Protein AF-A0AAD9DHF8-F1 (afdb_monomer_lite)

Organism: NCBI:txid267567

Secondary structure (DSSP, 8-state):
-PPPPPP---------------------------------THHHHHHHHHHHHTTTTHHHHHHHHHHHHHHHHHHHHHHHHHTS-TT--TTSHHHHHHHHHHHHHHHHHHHHHHHHHHHHHHHHHHHHHHHHHHHHHHHHHHHTTSSSSHHHHHHHHHHHHHT-------TT--S---------------------HHHHHHHHSSSS-TTTHHHHHHHHHHHHHHHHHHHHHHHHHHHHHHHTSSS-TTSSTTTS-HHHHHHHHHHHHHHHHHHHHHHHHHHHHHHHHHH----S---TT-HHHHHHHHHHHHHHHHHH-SEEEETTTEEEE-THHHHHHHHHHHHHHHHHHHHHHS-----------S-PPPPPPP---HHHHHHHHHHHHHHHHHHHHHHHHHTTS-S---S-HHHHHHHHHHHSSS---SEEEEEE-SSTT-EEEEEEETHHHHHHHHHHHHHHHHHHHHHHHHHHH-SS-----PPPHHHHHHHHHHHHHHHHHHHHHH-TT-TT-PPPTHHHHHHHHHHHHHHHHHHHT-HHHHTT-----SSSSSS--

pLDDT: mean 75.32, std 19.14, range [27.2, 98.31]

InterPro domains:
  IPR007369 Peptidase A22B, signal peptide peptidase [PF04258] (380-554)
  IPR007369 Peptidase A22B, signal peptide peptidase [PTHR12174] (189-559)

Foldseek 3Di:
DDDDDDDDDDDDDDDDDDDDDDDDDDDDDPDVPPPPPDPDPVVQLVLLVCLQPPLLCPLQVVLQVLVVVLVVLVVQLVVLVVQDPPDDDCPDPSNVVSVVSNVVSVVSNVVSVVSNLVSLLSSLLSLLLLLLVLQLVLVVCVQVVVAPFLLRLLLVLLCCLPQVFDDDDPPPDPPDDPVPPPDDDPDDPDDDPPPPVPVVCLVVVVPDDPVNVVVSVVSSVPVVCLVVVLVVVLVVLVVVVVVVDDPPPPDPCPPQPPVVVVVCVVCSLVVSCVSVLSSLLSLQLSSLSNSDPDDPDRDCPPPSSVVSNCLSVLCVVCLVVQWDDDPNPDTDGSPSSLSSSLSSVLSSLLSSPLRVQFDWPPPPPVDDDDDDPDDQTFLANASLLVVLVVVLVVLQCVWVVVQVVQVVPPPDRAQTPVVCVVQVCSVPSHDDRFKSFNWHDRDPPTGGPDIDGSCLSNSLSSQLSSQSNSQVSVVVVVVVVDPDDDDDPADGLNNLSSVLQVQLSVVLVCCLVPPPPDNRYHDRSSNSRSVSNVVSNCVSCVVVVNNCRHNVVPCPPDDPPPPPD

Radius of gyration: 30.68 Å; chains: 1; bounding box: 97×95×106 Å

Structure (mmCIF, N/CA/C/O backbone):
data_AF-A0AAD9DHF8-F1
#
_entry.id   AF-A0AAD9DHF8-F1
#
loop_
_atom_site.group_PDB
_atom_site.id
_atom_site.type_symbol
_atom_site.label_atom_id
_atom_site.label_alt_id
_atom_site.label_comp_id
_atom_site.label_asym_id
_atom_site.label_entity_id
_atom_site.label_seq_id
_atom_site.pdbx_PDB_ins_code
_atom_site.Cartn_x
_atom_site.Cartn_y
_atom_site.Cartn_z
_atom_site.occupancy
_atom_site.B_iso_or_equiv
_atom_site.auth_seq_id
_atom_site.auth_comp_id
_atom_site.auth_asym_id
_atom_site.auth_atom_id
_atom_site.pdbx_PDB_model_num
ATOM 1 N N . ASN A 1 1 ? -24.604 -67.665 -35.672 1.00 45.69 1 ASN A N 1
ATOM 2 C CA . ASN A 1 1 ? -23.354 -67.962 -34.947 1.00 45.69 1 ASN A CA 1
ATOM 3 C C . ASN A 1 1 ? -23.059 -66.829 -33.997 1.00 45.69 1 ASN A C 1
ATOM 5 O O . ASN A 1 1 ? -22.824 -65.713 -34.434 1.00 45.69 1 ASN A O 1
ATOM 9 N N . VAL A 1 2 ? -23.225 -67.142 -32.719 1.00 41.84 2 VAL A N 1
ATOM 10 C CA . VAL A 1 2 ? -23.085 -66.278 -31.542 1.00 41.84 2 VAL A CA 1
ATOM 11 C C . VAL A 1 2 ? -21.683 -65.662 -31.477 1.00 41.84 2 VAL A C 1
ATOM 13 O O . VAL A 1 2 ? -20.722 -66.395 -31.711 1.00 41.84 2 VAL A O 1
ATOM 16 N N . PRO A 1 3 ? -21.532 -64.384 -31.092 1.00 52.97 3 PRO A N 1
ATOM 17 C CA . PRO A 1 3 ? -20.333 -63.923 -30.422 1.00 52.97 3 PRO A CA 1
ATOM 18 C C . PRO A 1 3 ? -20.602 -63.787 -28.919 1.00 52.97 3 PRO A C 1
ATOM 20 O O . PRO A 1 3 ? -21.495 -63.070 -28.471 1.00 52.97 3 PRO A O 1
ATOM 23 N N . GLU A 1 4 ? -19.819 -64.546 -28.166 1.00 43.62 4 GLU A N 1
ATOM 24 C CA . GLU A 1 4 ? -19.712 -64.543 -26.712 1.00 43.62 4 GLU A CA 1
ATOM 25 C C . GLU A 1 4 ? -18.863 -63.335 -26.246 1.00 43.62 4 GLU A C 1
ATOM 27 O O . GLU A 1 4 ? -17.952 -62.920 -26.973 1.00 43.62 4 GLU A O 1
ATOM 32 N N . PRO A 1 5 ? -19.143 -62.738 -25.071 1.00 53.72 5 PRO A N 1
ATOM 33 C CA . PRO A 1 5 ? -18.519 -61.492 -24.636 1.00 53.72 5 PRO A CA 1
ATOM 34 C C . PRO A 1 5 ? -17.220 -61.726 -23.849 1.00 53.72 5 PRO A C 1
ATOM 36 O O . PRO A 1 5 ? -17.117 -62.659 -23.055 1.00 53.72 5 PRO A O 1
ATOM 39 N N . ARG A 1 6 ? -16.241 -60.822 -24.001 1.00 44.75 6 ARG A N 1
ATOM 40 C CA . ARG A 1 6 ? -15.117 -60.688 -23.060 1.00 44.75 6 ARG A CA 1
ATOM 41 C C . ARG A 1 6 ? -15.333 -59.487 -22.149 1.00 44.75 6 ARG A C 1
ATOM 43 O O . ARG A 1 6 ? -15.375 -58.350 -22.606 1.00 44.75 6 ARG A O 1
ATOM 50 N N . ASN A 1 7 ? -15.445 -59.803 -20.865 1.00 44.44 7 ASN A N 1
ATOM 51 C CA . ASN A 1 7 ? -15.277 -58.905 -19.731 1.00 44.44 7 ASN A CA 1
ATOM 52 C C . ASN A 1 7 ? -13.789 -58.644 -19.435 1.00 44.44 7 ASN A C 1
ATOM 54 O O . ASN A 1 7 ? -12.925 -59.384 -19.911 1.00 44.44 7 ASN A O 1
ATOM 58 N N . LEU A 1 8 ? -13.592 -57.678 -18.526 1.00 37.81 8 LEU A N 1
ATOM 59 C CA . LEU A 1 8 ? -12.419 -57.295 -17.716 1.00 37.81 8 LEU A CA 1
ATOM 60 C C . LEU A 1 8 ? -11.815 -55.957 -18.167 1.00 37.81 8 LEU A C 1
ATOM 62 O O . LEU A 1 8 ? -11.119 -55.878 -19.171 1.00 37.81 8 LEU A O 1
ATOM 66 N N . GLU A 1 9 ? -12.276 -54.834 -17.610 1.00 34.50 9 GLU A N 1
ATOM 67 C CA . GLU A 1 9 ? -11.985 -54.293 -16.261 1.00 34.50 9 GLU A CA 1
ATOM 68 C C . GLU A 1 9 ? -10.539 -53.805 -16.102 1.00 34.50 9 GLU A C 1
ATOM 70 O O . GLU A 1 9 ? -9.634 -54.553 -15.749 1.00 34.50 9 GLU A O 1
ATOM 75 N N . GLN A 1 10 ? -10.363 -52.494 -16.267 1.00 33.78 10 GLN A N 1
ATOM 76 C CA . GLN A 1 10 ? -9.349 -51.714 -15.563 1.00 33.78 10 GLN A CA 1
ATOM 77 C C . GLN A 1 10 ? -10.021 -50.404 -15.140 1.00 33.78 10 GLN A C 1
ATOM 79 O O . GLN A 1 10 ? -10.181 -49.476 -15.928 1.00 33.78 10 GLN A O 1
ATOM 84 N N . ARG A 1 11 ? -10.533 -50.386 -13.905 1.00 34.16 11 ARG A N 1
ATOM 85 C CA . ARG A 1 11 ? -11.073 -49.194 -13.248 1.00 34.16 11 ARG A CA 1
ATOM 86 C C . ARG A 1 11 ? -9.964 -48.573 -12.412 1.00 34.16 11 ARG A C 1
ATOM 88 O O . ARG A 1 11 ? -9.434 -49.221 -11.513 1.00 34.16 11 ARG A O 1
ATOM 95 N N . GLU A 1 12 ? -9.655 -47.321 -12.715 1.00 35.34 12 GLU A N 1
ATOM 96 C CA . GLU A 1 12 ? -8.817 -46.461 -11.893 1.00 35.34 12 GLU A CA 1
ATOM 97 C C . GLU A 1 12 ? -9.473 -46.214 -10.530 1.00 35.34 12 GLU A C 1
ATOM 99 O O . GLU A 1 12 ? -10.673 -45.951 -10.401 1.00 35.34 12 GLU A O 1
ATOM 104 N N . SER A 1 13 ? -8.647 -46.344 -9.501 1.00 30.58 13 SER A N 1
ATOM 105 C CA . SER A 1 13 ? -8.950 -46.124 -8.098 1.00 30.58 13 SER A CA 1
ATOM 106 C C . SER A 1 13 ? -8.962 -44.629 -7.769 1.00 30.58 13 SER A C 1
ATOM 108 O O . SER A 1 13 ? -7.911 -43.994 -7.726 1.00 30.58 13 SER A O 1
ATOM 110 N N . ILE A 1 14 ? -10.143 -44.092 -7.462 1.00 34.84 14 ILE A N 1
ATOM 111 C CA . ILE A 1 14 ? -10.315 -42.835 -6.722 1.00 34.84 14 ILE A CA 1
ATOM 112 C C . ILE A 1 14 ? -10.471 -43.208 -5.239 1.00 34.84 14 ILE A C 1
ATOM 114 O O . ILE A 1 14 ? -11.385 -43.978 -4.920 1.00 34.84 14 ILE A O 1
ATOM 118 N N . PRO A 1 15 ? -9.643 -42.699 -4.309 1.00 35.66 15 PRO A N 1
ATOM 119 C CA . PRO A 1 15 ? -9.854 -42.956 -2.894 1.00 35.66 15 PRO A CA 1
ATOM 120 C C . PRO A 1 15 ? -11.054 -42.146 -2.380 1.00 35.66 15 PRO A C 1
ATOM 122 O O . PRO A 1 15 ? -10.985 -40.936 -2.186 1.00 35.66 15 PRO A O 1
ATOM 125 N N . LYS A 1 16 ? -12.164 -42.854 -2.137 1.00 35.09 16 LYS A N 1
ATOM 126 C CA . LYS A 1 16 ? -13.175 -42.500 -1.133 1.00 35.09 16 LYS A CA 1
ATOM 127 C C . LYS A 1 16 ? -12.688 -42.998 0.231 1.00 35.09 16 LYS A C 1
ATOM 129 O O . LYS A 1 16 ? -12.552 -44.204 0.419 1.00 35.09 16 LYS A O 1
ATOM 134 N N . LEU A 1 17 ? -12.503 -42.086 1.180 1.00 27.20 17 LEU A N 1
ATOM 135 C CA . LEU A 1 17 ? -12.391 -42.354 2.619 1.00 27.20 17 LEU A CA 1
ATOM 136 C C . LEU A 1 17 ? -13.564 -41.586 3.272 1.00 27.20 17 LEU A C 1
ATOM 138 O O . LEU A 1 17 ? -13.573 -40.363 3.204 1.00 27.20 17 LEU A O 1
ATOM 142 N N . TRP A 1 18 ? -14.741 -42.217 3.424 1.00 31.86 18 TRP A N 1
ATOM 143 C CA . TRP A 1 18 ? -15.315 -42.807 4.662 1.00 31.86 18 TRP A CA 1
ATOM 144 C C . TRP A 1 18 ? -15.503 -41.792 5.811 1.00 31.86 18 TRP A C 1
ATOM 146 O O . TRP A 1 18 ? -14.559 -41.103 6.157 1.00 31.86 18 TRP A O 1
ATOM 156 N N . GLY A 1 19 ? -16.649 -41.663 6.492 1.00 31.09 19 GLY A N 1
ATOM 157 C CA . GLY A 1 19 ? -17.914 -42.405 6.443 1.00 31.09 19 GLY A CA 1
ATOM 158 C C . GLY A 1 19 ? -18.663 -42.330 7.791 1.00 31.09 19 GLY A C 1
ATOM 159 O O . GLY A 1 19 ? -18.123 -42.740 8.806 1.00 31.09 19 GLY A O 1
ATOM 160 N N . MET A 1 20 ? -19.891 -41.798 7.755 1.00 29.41 20 MET A N 1
ATOM 161 C CA . MET A 1 20 ? -21.125 -42.213 8.459 1.00 29.41 20 MET A CA 1
ATOM 162 C C . MET A 1 20 ? -21.121 -42.726 9.926 1.00 29.41 20 MET A C 1
ATOM 164 O O . MET A 1 20 ? -20.726 -43.849 10.212 1.00 29.41 20 MET A O 1
ATOM 168 N N . THR A 1 21 ? -21.755 -41.916 10.790 1.00 33.31 21 THR A N 1
ATOM 169 C CA . THR A 1 21 ? -22.952 -42.183 11.636 1.00 33.31 21 THR A CA 1
ATOM 170 C C . THR A 1 21 ? -23.085 -43.476 12.463 1.00 33.31 21 THR A C 1
ATOM 172 O O . THR A 1 21 ? -23.283 -44.556 11.911 1.00 33.31 21 THR A O 1
ATOM 175 N N . ASN A 1 22 ? -23.225 -43.298 13.786 1.00 30.72 22 ASN A N 1
ATOM 176 C CA . ASN A 1 22 ? -23.923 -44.197 14.721 1.00 30.72 22 ASN A CA 1
ATOM 177 C C . ASN A 1 22 ? -25.216 -43.518 15.256 1.00 30.72 22 ASN A C 1
ATOM 179 O O . ASN A 1 22 ? -25.272 -42.288 15.271 1.00 30.72 22 ASN A O 1
ATOM 183 N N . PRO A 1 23 ? -26.252 -44.283 15.665 1.00 36.75 23 PRO A N 1
ATOM 184 C CA . PRO A 1 23 ? -27.571 -43.775 16.080 1.00 36.75 23 PRO A CA 1
ATOM 185 C C . PRO A 1 23 ? -27.604 -43.273 17.544 1.00 36.75 23 PRO A C 1
ATOM 187 O O . PRO A 1 23 ? -26.670 -43.552 18.299 1.00 36.75 23 PRO A O 1
ATOM 190 N N . PRO A 1 24 ? -28.661 -42.538 17.959 1.00 40.09 24 PRO A N 1
ATOM 191 C CA . PRO A 1 24 ? -28.631 -41.725 19.167 1.00 40.09 24 PRO A CA 1
ATOM 192 C C . PRO A 1 24 ? -28.880 -42.564 20.419 1.00 40.09 24 PRO A C 1
ATOM 194 O O . PRO A 1 24 ? -29.812 -43.367 20.475 1.00 40.09 24 PRO A O 1
ATOM 197 N N . ASN A 1 25 ? -28.065 -42.326 21.445 1.00 30.95 25 ASN A N 1
ATOM 198 C CA . ASN A 1 25 ? -28.369 -42.728 22.807 1.00 30.95 25 ASN A CA 1
ATOM 199 C C . ASN A 1 25 ? -28.942 -41.505 23.525 1.00 30.95 25 ASN A C 1
ATOM 201 O O . ASN A 1 25 ? -28.237 -40.537 23.793 1.00 30.95 25 ASN A O 1
ATOM 205 N N . THR A 1 26 ? -30.246 -41.536 23.765 1.00 42.19 26 THR A N 1
ATOM 206 C CA . THR A 1 26 ? -30.975 -40.543 24.545 1.00 42.19 26 THR A CA 1
ATOM 207 C C . THR A 1 26 ? -30.599 -40.689 26.013 1.00 42.19 26 THR A C 1
ATOM 209 O O . THR A 1 26 ? -31.088 -41.598 26.678 1.00 42.19 26 THR A O 1
ATOM 212 N N . ASN A 1 27 ? -29.762 -39.789 26.515 1.00 32.69 27 ASN A N 1
ATOM 213 C CA . ASN A 1 27 ? -29.793 -39.373 27.909 1.00 32.69 27 ASN A CA 1
ATOM 214 C C . ASN A 1 27 ? -29.473 -37.883 27.958 1.00 32.69 27 ASN A C 1
ATOM 216 O O . ASN A 1 27 ? -28.438 -37.439 27.475 1.00 32.69 27 ASN A O 1
ATOM 220 N N . ASN A 1 28 ? -30.439 -37.140 28.489 1.00 42.50 28 ASN A N 1
ATOM 221 C CA . ASN A 1 28 ? -30.431 -35.698 28.643 1.00 42.50 28 ASN A CA 1
ATOM 222 C C . ASN A 1 28 ? -29.221 -35.251 29.463 1.00 42.50 28 ASN A C 1
ATOM 224 O O . ASN A 1 28 ? -29.203 -35.421 30.681 1.00 42.50 28 ASN A O 1
ATOM 228 N N . GLN A 1 29 ? -28.266 -34.629 28.789 1.00 33.34 29 GLN A N 1
ATOM 229 C CA . GLN A 1 29 ? -27.340 -33.692 29.389 1.00 33.34 29 GLN A CA 1
ATOM 230 C C . GLN A 1 29 ? -27.236 -32.538 28.394 1.00 33.34 29 GLN A C 1
ATOM 232 O O . GLN A 1 29 ? -26.718 -32.701 27.292 1.00 33.34 29 GLN A O 1
ATOM 237 N N . TYR A 1 30 ? -27.887 -31.424 28.726 1.00 39.31 30 TYR A N 1
ATOM 238 C CA . TYR A 1 30 ? -27.721 -30.160 28.017 1.00 39.31 30 TYR A CA 1
ATOM 239 C C . TYR A 1 30 ? -26.329 -29.639 28.381 1.00 39.31 30 TYR A C 1
ATOM 241 O O . TYR A 1 30 ? -26.186 -28.818 29.282 1.00 39.31 30 TYR A O 1
ATOM 249 N N . ASP A 1 31 ? -25.305 -30.199 27.740 1.00 36.56 31 ASP A N 1
ATOM 250 C CA . ASP A 1 31 ? -23.977 -29.604 27.725 1.00 36.56 31 ASP A CA 1
ATOM 251 C C . ASP A 1 31 ? -24.034 -28.401 26.772 1.00 36.56 31 ASP A C 1
ATOM 253 O O . ASP A 1 31 ? -24.518 -28.475 25.639 1.00 36.56 31 ASP A O 1
ATOM 257 N N . ASN A 1 32 ? -23.629 -27.259 27.311 1.00 41.34 32 ASN A N 1
ATOM 258 C CA . ASN A 1 32 ? -23.724 -25.927 26.735 1.00 41.34 32 ASN A CA 1
ATOM 259 C C . ASN A 1 32 ? -22.639 -25.748 25.647 1.00 41.34 32 ASN A C 1
ATOM 261 O O . ASN A 1 32 ? -21.711 -24.959 25.791 1.00 41.34 32 ASN A O 1
ATOM 265 N N . ASP A 1 33 ? -22.727 -26.519 24.560 1.00 34.50 33 ASP A N 1
ATOM 266 C CA . ASP A 1 33 ? -21.739 -26.590 23.466 1.00 34.50 33 ASP A CA 1
ATOM 267 C C . ASP A 1 33 ? -21.795 -25.396 22.481 1.00 34.50 33 ASP A C 1
ATOM 269 O O . ASP A 1 33 ? -21.357 -25.491 21.334 1.00 34.50 33 ASP A O 1
ATOM 273 N N . ASN A 1 34 ? -22.261 -24.225 22.925 1.00 37.19 34 ASN A N 1
ATOM 274 C CA . ASN A 1 34 ? -22.215 -22.979 22.144 1.00 37.19 34 ASN A CA 1
ATOM 275 C C . ASN A 1 34 ? -20.845 -22.276 22.206 1.00 37.19 34 ASN A C 1
ATOM 277 O O . ASN A 1 34 ? -20.739 -21.075 21.963 1.00 37.19 34 ASN A O 1
ATOM 281 N N . ASN A 1 35 ? -19.767 -23.021 22.469 1.00 35.19 35 ASN A N 1
ATOM 282 C CA . ASN A 1 35 ? -18.410 -22.532 22.255 1.00 35.19 35 ASN A CA 1
ATOM 283 C C . ASN A 1 35 ? -18.130 -22.498 20.747 1.00 35.19 35 ASN A C 1
ATOM 285 O O . ASN A 1 35 ? -17.572 -23.432 20.166 1.00 35.19 35 ASN A O 1
ATOM 289 N N . ILE A 1 36 ? -18.532 -21.397 20.107 1.00 35.47 36 ILE A N 1
ATOM 290 C CA . ILE A 1 36 ? -18.068 -21.004 18.777 1.00 35.47 36 ILE A CA 1
ATOM 291 C C . ILE A 1 36 ? -16.543 -20.954 18.857 1.00 35.47 36 ILE A C 1
ATOM 293 O O . ILE A 1 36 ? -15.957 -20.009 19.378 1.00 35.47 36 ILE A O 1
ATOM 297 N N . SER A 1 37 ? -15.894 -22.017 18.383 1.00 35.09 37 SER A N 1
ATOM 298 C CA . SER A 1 37 ? -14.444 -22.135 18.362 1.00 35.09 37 SER A CA 1
ATOM 299 C C . SER A 1 37 ? -13.866 -20.912 17.657 1.00 35.09 37 SER A C 1
ATOM 301 O O . SER A 1 37 ? -14.079 -20.744 16.449 1.00 35.09 37 SER A O 1
ATOM 303 N N . ALA A 1 38 ? -13.161 -20.065 18.412 1.00 40.06 38 ALA A N 1
ATOM 304 C CA . ALA A 1 38 ? -12.444 -18.921 17.876 1.00 40.06 38 ALA A CA 1
ATOM 305 C C . ALA A 1 38 ? -11.628 -19.368 16.647 1.00 40.06 38 ALA A C 1
ATOM 307 O O . ALA A 1 38 ? -11.042 -20.462 16.662 1.00 40.06 38 ALA A O 1
ATOM 308 N N . PRO A 1 39 ? -11.627 -18.589 15.550 1.00 43.81 39 PRO A N 1
ATOM 309 C CA . PRO A 1 39 ? -10.937 -18.960 14.324 1.00 43.81 39 PRO A CA 1
ATOM 310 C C . PRO A 1 39 ? -9.496 -19.367 14.639 1.00 43.81 39 PRO A C 1
ATOM 312 O O . PRO A 1 39 ? -8.763 -18.644 15.304 1.00 43.81 39 PRO A O 1
ATOM 315 N N . ASN A 1 40 ? -9.116 -20.561 14.181 1.00 50.94 40 ASN A N 1
ATOM 316 C CA . ASN A 1 40 ? -7.858 -21.218 14.519 1.00 50.94 40 ASN A CA 1
ATOM 317 C C . ASN A 1 40 ? -6.669 -20.245 14.384 1.00 50.94 40 ASN A C 1
ATOM 319 O O . ASN A 1 40 ? -6.310 -19.847 13.270 1.00 50.94 40 ASN A O 1
ATOM 323 N N . ASN A 1 41 ? -6.057 -19.890 15.520 1.00 61.41 41 ASN A N 1
ATOM 324 C CA . ASN A 1 41 ? -4.984 -18.895 15.654 1.00 61.41 41 ASN A CA 1
ATOM 325 C C . ASN A 1 41 ? -3.795 -19.104 14.692 1.00 61.41 41 ASN A C 1
ATOM 327 O O . ASN A 1 41 ? -2.999 -18.194 14.465 1.00 61.41 41 ASN A O 1
ATOM 331 N N . ASN A 1 42 ? -3.664 -20.295 14.109 1.00 69.62 42 ASN A N 1
ATOM 332 C CA . ASN A 1 42 ? -2.648 -20.621 13.110 1.00 69.62 42 ASN A CA 1
ATOM 333 C C . ASN A 1 42 ? -2.768 -19.773 11.828 1.00 69.62 42 ASN A C 1
ATOM 335 O O . ASN A 1 42 ? -1.759 -19.494 11.181 1.00 69.62 42 ASN A O 1
ATOM 339 N N . ASN A 1 43 ? -3.973 -19.318 11.466 1.00 71.88 43 ASN A N 1
ATOM 340 C CA . ASN A 1 43 ? -4.177 -18.528 10.247 1.00 71.88 43 ASN A CA 1
ATOM 341 C C . ASN A 1 43 ? -3.625 -17.097 10.365 1.00 71.88 43 ASN A C 1
ATOM 343 O O . ASN A 1 43 ? -3.187 -16.529 9.365 1.00 71.88 43 ASN A O 1
ATOM 347 N N . GLN A 1 44 ? -3.586 -16.532 11.576 1.00 74.00 44 GLN A N 1
ATOM 348 C CA . GLN A 1 44 ? -3.097 -15.168 11.803 1.00 74.00 44 GLN A CA 1
ATOM 349 C C . GLN A 1 44 ? -1.586 -15.034 11.554 1.00 74.00 44 GLN A C 1
ATOM 351 O O . GLN A 1 44 ? -1.132 -13.986 11.107 1.00 74.00 44 GLN A O 1
ATOM 356 N N . GLN A 1 45 ? -0.807 -16.100 11.766 1.00 81.19 45 GLN A N 1
ATOM 357 C CA . GLN A 1 45 ? 0.643 -16.099 11.517 1.00 81.19 45 GLN A CA 1
ATOM 358 C C . GLN A 1 45 ? 0.994 -16.280 10.036 1.00 81.19 45 GLN A C 1
ATOM 360 O O . GLN A 1 45 ? 1.998 -15.755 9.542 1.00 81.19 45 GLN A O 1
ATOM 365 N N . LEU A 1 46 ? 0.157 -17.025 9.309 1.00 87.62 46 LEU A N 1
ATOM 366 C CA . LEU A 1 46 ? 0.403 -17.340 7.908 1.00 87.62 46 LEU A CA 1
ATOM 367 C C . LEU A 1 46 ? 0.343 -16.084 7.030 1.00 87.62 46 LEU A C 1
ATOM 369 O O . LEU A 1 46 ? 1.184 -15.920 6.148 1.00 87.62 46 LEU A O 1
ATOM 373 N N . ILE A 1 47 ? -0.617 -15.188 7.282 1.00 89.50 47 ILE A N 1
ATOM 374 C CA . ILE A 1 47 ? -0.862 -14.014 6.432 1.00 89.50 47 ILE A CA 1
ATOM 375 C C . ILE A 1 47 ? 0.369 -13.091 6.362 1.00 89.50 47 ILE A C 1
ATOM 377 O O . ILE A 1 47 ? 0.858 -12.880 5.251 1.00 89.50 47 ILE A O 1
ATOM 381 N N . PRO A 1 48 ? 0.945 -12.595 7.478 1.00 88.75 48 PRO A N 1
ATOM 382 C CA . PRO A 1 48 ? 2.165 -11.789 7.422 1.00 88.75 48 PRO A CA 1
ATOM 383 C C . PRO A 1 48 ? 3.327 -12.508 6.733 1.00 88.75 48 PRO A C 1
ATOM 385 O O . PRO A 1 48 ? 4.027 -11.920 5.911 1.00 88.75 48 PRO A O 1
ATOM 388 N N . THR A 1 49 ? 3.509 -13.807 7.000 1.00 89.81 49 THR A N 1
ATOM 389 C CA . THR A 1 49 ? 4.598 -14.574 6.379 1.00 89.81 49 THR A CA 1
ATOM 390 C C . THR A 1 49 ? 4.438 -14.605 4.862 1.00 89.81 49 THR A C 1
ATOM 392 O O . THR A 1 49 ? 5.390 -14.306 4.143 1.00 89.81 49 THR A O 1
ATOM 395 N N . LEU A 1 50 ? 3.233 -14.879 4.354 1.00 93.31 50 LEU A N 1
ATOM 396 C CA . LEU A 1 50 ? 2.942 -14.832 2.919 1.00 93.31 50 LEU A CA 1
ATOM 397 C C . LEU A 1 50 ? 3.159 -13.429 2.333 1.00 93.31 50 LEU A C 1
ATOM 399 O O . LEU A 1 50 ? 3.733 -13.301 1.248 1.00 93.31 50 LEU A O 1
ATOM 403 N N . MET A 1 51 ? 2.749 -12.387 3.058 1.00 93.62 51 MET A N 1
ATOM 404 C CA . MET A 1 51 ? 2.851 -10.993 2.623 1.00 93.62 51 MET A CA 1
ATOM 405 C C . MET A 1 51 ? 4.289 -10.487 2.491 1.00 93.62 51 MET A C 1
ATOM 407 O O . MET A 1 51 ? 4.543 -9.637 1.641 1.00 93.62 51 MET A O 1
ATOM 411 N N . TYR A 1 52 ? 5.232 -11.015 3.274 1.00 92.75 52 TYR A N 1
ATOM 412 C CA . TYR A 1 52 ? 6.644 -10.623 3.192 1.00 92.75 52 TYR A CA 1
ATOM 413 C C . TYR A 1 52 ? 7.504 -11.577 2.362 1.00 92.75 52 TYR A C 1
ATOM 415 O O . TYR A 1 52 ? 8.524 -11.155 1.826 1.00 92.75 52 TYR A O 1
ATOM 423 N N . THR A 1 53 ? 7.109 -12.846 2.223 1.00 90.94 53 THR A N 1
ATOM 424 C CA . THR A 1 53 ? 7.933 -13.853 1.528 1.00 90.94 53 THR A CA 1
ATOM 425 C C . THR A 1 53 ? 7.466 -14.170 0.113 1.00 90.94 53 THR A C 1
ATOM 427 O O . THR A 1 53 ? 8.304 -14.407 -0.750 1.00 90.94 53 THR A O 1
ATOM 430 N N . ILE A 1 54 ? 6.155 -14.165 -0.155 1.00 94.06 54 ILE A N 1
ATOM 431 C CA . ILE A 1 54 ? 5.597 -14.610 -1.442 1.00 94.06 54 ILE A CA 1
ATOM 432 C C . ILE A 1 54 ? 5.068 -13.428 -2.248 1.00 94.06 54 ILE A C 1
ATOM 434 O O . ILE A 1 54 ? 5.460 -13.236 -3.398 1.00 94.06 54 ILE A O 1
ATOM 438 N N . VAL A 1 55 ? 4.197 -12.614 -1.648 1.00 94.75 55 VAL A N 1
ATOM 439 C CA . VAL A 1 55 ? 3.498 -11.522 -2.345 1.00 94.75 55 VAL A CA 1
ATOM 440 C C . VAL A 1 55 ? 4.436 -10.544 -3.065 1.00 94.75 55 VAL A C 1
ATOM 442 O O . VAL A 1 55 ? 4.146 -10.228 -4.221 1.00 94.75 55 VAL A O 1
ATOM 445 N N . PRO A 1 56 ? 5.578 -10.118 -2.489 1.00 93.19 56 PRO A N 1
ATOM 446 C CA . PRO A 1 56 ? 6.482 -9.192 -3.165 1.00 93.19 56 PRO A CA 1
ATOM 447 C C . PRO A 1 56 ? 7.056 -9.763 -4.468 1.00 93.19 56 PRO A C 1
ATOM 449 O O . PRO A 1 56 ? 7.323 -9.005 -5.399 1.00 93.19 56 PRO A O 1
ATOM 452 N N . PHE A 1 57 ? 7.216 -11.090 -4.542 1.00 91.81 57 PHE A N 1
ATOM 453 C CA . PHE A 1 57 ? 7.836 -11.805 -5.658 1.00 91.81 57 PHE A CA 1
ATOM 454 C C . PHE A 1 57 ? 6.843 -12.227 -6.744 1.00 91.81 57 PHE A C 1
ATOM 456 O O . PHE A 1 57 ? 7.262 -12.448 -7.880 1.00 91.81 57 PHE A O 1
ATOM 463 N N . LEU A 1 58 ? 5.541 -12.318 -6.442 1.00 91.44 58 LEU A N 1
ATOM 464 C CA . LEU A 1 58 ? 4.524 -12.729 -7.419 1.00 91.44 58 LEU A CA 1
ATOM 465 C C . LEU A 1 58 ? 4.555 -11.886 -8.712 1.00 91.44 58 LEU A C 1
ATOM 467 O O . LEU A 1 58 ? 4.554 -12.488 -9.791 1.00 91.44 58 LEU A O 1
ATOM 471 N N . PRO A 1 59 ? 4.653 -10.539 -8.669 1.00 88.69 59 PRO A N 1
ATOM 472 C CA . PRO A 1 59 ? 4.793 -9.727 -9.878 1.00 88.69 59 PRO A CA 1
ATOM 473 C C . PRO A 1 59 ? 6.041 -10.065 -10.696 1.00 88.69 59 PRO A C 1
ATOM 475 O O . PRO A 1 59 ? 5.941 -10.252 -11.903 1.00 88.69 59 PRO A O 1
ATOM 478 N N . SER A 1 60 ? 7.210 -10.201 -10.062 1.00 85.50 60 SER A N 1
ATOM 479 C CA . SER A 1 60 ? 8.445 -10.524 -10.789 1.00 85.50 60 SER A CA 1
ATOM 480 C C . SER A 1 60 ? 8.395 -11.918 -11.404 1.00 85.50 60 SER A C 1
ATOM 482 O O . SER A 1 60 ? 8.769 -12.071 -12.561 1.00 85.50 60 SER A O 1
ATOM 484 N N . ILE A 1 61 ? 7.872 -12.923 -10.692 1.00 86.19 61 ILE A N 1
ATOM 485 C CA . ILE A 1 61 ? 7.738 -14.294 -11.215 1.00 86.19 61 ILE A CA 1
ATOM 486 C C . ILE A 1 61 ? 6.784 -14.322 -12.416 1.00 86.19 61 ILE A C 1
ATOM 488 O O . ILE A 1 61 ? 7.098 -14.905 -13.456 1.00 86.19 61 ILE A O 1
ATOM 492 N N . THR A 1 62 ? 5.625 -13.669 -12.294 1.00 84.62 62 THR A N 1
ATOM 493 C CA . THR A 1 62 ? 4.628 -13.619 -13.374 1.00 84.62 62 THR A CA 1
ATOM 494 C C . THR A 1 62 ? 5.155 -12.847 -14.580 1.00 84.62 62 THR A C 1
ATOM 496 O O . THR A 1 62 ? 5.086 -13.341 -15.704 1.00 84.62 62 THR A O 1
ATOM 499 N N . ILE A 1 63 ? 5.760 -11.677 -14.371 1.00 83.25 63 ILE A N 1
ATOM 500 C CA . ILE A 1 63 ? 6.284 -10.853 -15.463 1.00 83.25 63 ILE A CA 1
ATOM 501 C C . ILE A 1 63 ? 7.533 -11.451 -16.085 1.00 83.25 63 ILE A C 1
ATOM 503 O O . ILE A 1 63 ? 7.716 -11.296 -17.285 1.00 83.25 63 ILE A O 1
ATOM 507 N N . GLN A 1 64 ? 8.378 -12.152 -15.335 1.00 82.00 64 GLN A N 1
ATOM 508 C CA . GLN A 1 64 ? 9.514 -12.867 -15.908 1.00 82.00 64 GLN A CA 1
ATOM 509 C C . GLN A 1 64 ? 9.046 -13.851 -16.982 1.00 82.00 64 GLN A C 1
ATOM 511 O O . GLN A 1 64 ? 9.576 -13.829 -18.092 1.00 82.00 64 GLN A O 1
ATOM 516 N N . SER A 1 65 ? 7.993 -14.624 -16.695 1.00 81.06 65 SER A N 1
ATOM 517 C CA . SER A 1 65 ? 7.387 -15.518 -17.686 1.00 81.06 65 SER A CA 1
ATOM 518 C C . SER A 1 65 ? 6.919 -14.759 -18.936 1.00 81.06 65 SER A C 1
ATOM 520 O O . SER A 1 65 ? 7.129 -15.220 -20.060 1.00 81.06 65 SER A O 1
ATOM 522 N N . PHE A 1 66 ? 6.362 -13.555 -18.774 1.00 80.50 66 PHE A N 1
ATOM 523 C CA . PHE A 1 66 ? 5.951 -12.714 -19.900 1.00 80.50 66 PHE A CA 1
ATOM 524 C C . PHE A 1 66 ? 7.123 -12.027 -20.620 1.00 80.50 66 PHE A C 1
ATOM 526 O O . PHE A 1 66 ? 7.078 -11.858 -21.834 1.00 80.50 66 PHE A O 1
ATOM 533 N N . ASN A 1 67 ? 8.190 -11.638 -19.925 1.00 80.25 67 ASN A N 1
ATOM 534 C CA . ASN A 1 67 ? 9.307 -10.885 -20.492 1.00 80.25 67 ASN A CA 1
ATOM 535 C C . ASN A 1 67 ? 10.133 -11.715 -21.487 1.00 80.25 67 ASN A C 1
ATOM 537 O O . ASN A 1 67 ? 10.624 -11.171 -22.477 1.00 80.25 67 ASN A O 1
ATOM 541 N N . ASP A 1 68 ? 10.244 -13.023 -21.277 1.00 78.75 68 ASP A N 1
ATOM 542 C CA . ASP A 1 68 ? 10.895 -13.903 -22.252 1.00 78.75 68 ASP A CA 1
ATOM 543 C C . ASP A 1 68 ? 10.105 -13.931 -23.571 1.00 78.75 68 ASP A C 1
ATOM 545 O O . ASP A 1 68 ? 10.680 -13.791 -24.655 1.00 78.75 68 ASP A O 1
ATOM 549 N N . HIS A 1 69 ? 8.772 -13.965 -23.479 1.00 79.94 69 HIS A N 1
ATOM 550 C CA . HIS A 1 69 ? 7.885 -13.806 -24.632 1.00 79.94 69 HIS A CA 1
ATOM 551 C C . HIS A 1 69 ? 7.979 -12.393 -25.231 1.00 79.94 69 HIS A C 1
ATOM 553 O O . HIS A 1 69 ? 7.974 -12.240 -26.450 1.00 79.94 69 HIS A O 1
ATOM 559 N N . TYR A 1 70 ? 8.139 -11.353 -24.405 1.00 78.31 70 TYR A N 1
ATOM 560 C CA . TYR A 1 70 ? 8.289 -9.971 -24.867 1.00 78.31 70 TYR A CA 1
ATOM 561 C C . TYR A 1 70 ? 9.481 -9.786 -25.799 1.00 78.31 70 TYR A C 1
ATOM 563 O O . TYR A 1 70 ? 9.343 -9.155 -26.842 1.00 78.31 70 TYR A O 1
ATOM 571 N N . GLN A 1 71 ? 10.663 -10.288 -25.431 1.00 80.88 71 GLN A N 1
ATOM 572 C CA . GLN A 1 71 ? 11.859 -10.088 -26.255 1.00 80.88 71 GLN A CA 1
ATOM 573 C C . GLN A 1 71 ? 11.712 -10.778 -27.612 1.00 80.88 71 GLN A C 1
ATOM 575 O O . GLN A 1 71 ? 12.108 -10.209 -28.631 1.00 80.88 71 GLN A O 1
ATOM 580 N N . GLN A 1 72 ? 11.075 -11.952 -27.638 1.00 84.81 72 GLN A N 1
ATOM 581 C CA . GLN A 1 72 ? 10.737 -12.652 -28.876 1.00 84.81 72 GLN A CA 1
ATOM 582 C C . GLN A 1 72 ? 9.748 -11.840 -29.724 1.00 84.81 72 GLN A C 1
ATOM 584 O O . GLN A 1 72 ? 10.022 -11.572 -30.894 1.00 84.81 72 GLN A O 1
ATOM 589 N N . LEU A 1 73 ? 8.654 -11.361 -29.125 1.00 78.81 73 LEU A N 1
ATOM 590 C CA . LEU A 1 73 ? 7.650 -10.527 -29.796 1.00 78.81 73 LEU A CA 1
ATOM 591 C C . LEU A 1 73 ? 8.236 -9.207 -30.305 1.00 78.81 73 LEU A C 1
ATOM 593 O O . LEU A 1 73 ? 7.925 -8.768 -31.405 1.00 78.81 73 LEU A O 1
ATOM 597 N N . LYS A 1 74 ? 9.139 -8.581 -29.546 1.00 79.06 74 LYS A N 1
ATOM 598 C CA . LYS A 1 74 ? 9.829 -7.353 -29.951 1.00 79.06 74 LYS A CA 1
ATOM 599 C C . LYS A 1 74 ? 10.750 -7.594 -31.145 1.00 79.06 74 LYS A C 1
ATOM 601 O O . LYS A 1 74 ? 10.822 -6.756 -32.041 1.00 79.06 74 LYS A O 1
ATOM 606 N N . GLN A 1 75 ? 11.461 -8.721 -31.176 1.00 86.81 75 GLN A N 1
ATOM 607 C CA . GLN A 1 75 ? 12.274 -9.100 -32.333 1.00 86.81 75 GLN A CA 1
ATOM 608 C C . GLN A 1 75 ? 11.395 -9.355 -33.562 1.00 86.81 75 GLN A C 1
ATOM 610 O O . GLN A 1 75 ? 11.703 -8.834 -34.632 1.00 86.81 75 GLN A O 1
ATOM 615 N N . GLN A 1 76 ? 10.276 -10.069 -33.404 1.00 84.00 76 GLN A N 1
ATOM 616 C CA . GLN A 1 76 ? 9.298 -10.291 -34.475 1.00 84.00 76 GLN A CA 1
ATOM 617 C C . GLN A 1 76 ? 8.700 -8.978 -34.989 1.00 84.00 76 GLN A C 1
ATOM 619 O O . GLN A 1 76 ? 8.679 -8.752 -36.196 1.00 84.00 76 GLN A O 1
ATOM 624 N N . PHE A 1 77 ? 8.311 -8.076 -34.087 1.00 82.69 77 PHE A N 1
ATOM 625 C CA . PHE A 1 77 ? 7.828 -6.740 -34.421 1.00 82.69 77 PHE A CA 1
ATOM 626 C C . PHE A 1 77 ? 8.860 -5.948 -35.225 1.00 82.69 77 PHE A C 1
ATOM 628 O O . PHE A 1 77 ? 8.531 -5.399 -36.270 1.00 82.69 77 PHE A O 1
ATOM 635 N N . ASN A 1 78 ? 10.116 -5.909 -34.772 1.00 81.69 78 ASN A N 1
ATOM 636 C CA . ASN A 1 78 ? 11.179 -5.179 -35.464 1.00 81.69 78 ASN A CA 1
ATOM 637 C C . ASN A 1 78 ? 11.459 -5.760 -36.856 1.00 81.69 78 ASN A C 1
ATOM 639 O O . ASN A 1 78 ? 11.691 -5.001 -37.794 1.00 81.69 78 ASN A O 1
ATOM 643 N N . LEU A 1 79 ? 11.415 -7.089 -37.002 1.00 86.38 79 LEU A N 1
ATOM 644 C CA . LEU A 1 79 ? 11.562 -7.757 -38.295 1.00 86.38 79 LEU A CA 1
ATOM 645 C C . LEU A 1 79 ? 10.380 -7.451 -39.225 1.00 86.38 79 LEU A C 1
ATOM 647 O O . LEU A 1 79 ? 10.602 -7.120 -40.386 1.00 86.38 79 LEU A O 1
ATOM 651 N N . ALA A 1 80 ? 9.145 -7.496 -38.717 1.00 82.31 80 ALA A N 1
ATOM 652 C CA . ALA A 1 80 ? 7.942 -7.171 -39.482 1.00 82.31 80 ALA A CA 1
ATOM 653 C C . ALA A 1 80 ? 7.904 -5.692 -39.895 1.00 82.31 80 ALA A C 1
ATOM 655 O O . ALA A 1 80 ? 7.614 -5.377 -41.045 1.00 82.31 80 ALA A O 1
ATOM 656 N N . ALA A 1 81 ? 8.269 -4.783 -38.988 1.00 82.94 81 ALA A N 1
ATOM 657 C CA . ALA A 1 81 ? 8.360 -3.354 -39.263 1.00 82.94 81 ALA A CA 1
ATOM 658 C C . ALA A 1 81 ? 9.456 -3.038 -40.295 1.00 82.94 81 ALA A C 1
ATOM 660 O O . ALA A 1 81 ? 9.229 -2.243 -41.202 1.00 82.94 81 ALA A O 1
ATOM 661 N N . ALA A 1 82 ? 10.623 -3.686 -40.205 1.00 86.88 82 ALA A N 1
ATOM 662 C CA . ALA A 1 82 ? 11.692 -3.533 -41.193 1.00 86.88 82 ALA A CA 1
ATOM 663 C C . ALA A 1 82 ? 11.320 -4.118 -42.568 1.00 86.88 82 ALA A C 1
ATOM 665 O O . ALA A 1 82 ? 11.809 -3.639 -43.591 1.00 86.88 82 ALA A O 1
ATOM 666 N N . ALA A 1 83 ? 10.446 -5.128 -42.600 1.00 83.88 83 ALA A N 1
ATOM 667 C CA . ALA A 1 83 ? 9.938 -5.745 -43.823 1.00 83.88 83 ALA A CA 1
ATOM 668 C C . ALA A 1 83 ? 8.841 -4.925 -44.531 1.00 83.88 83 ALA A C 1
ATOM 670 O O . ALA A 1 83 ? 8.441 -5.294 -45.633 1.00 83.88 83 ALA A O 1
ATOM 671 N N . LEU A 1 84 ? 8.369 -3.819 -43.942 1.00 81.94 84 LEU A N 1
ATOM 672 C CA . LEU A 1 84 ? 7.382 -2.906 -44.529 1.00 81.94 84 LEU A CA 1
ATOM 673 C C . LEU A 1 84 ? 8.086 -1.659 -45.109 1.00 81.94 84 LEU A C 1
ATOM 675 O O . LEU A 1 84 ? 8.145 -0.625 -44.439 1.00 81.94 84 LEU A O 1
ATOM 679 N N . PRO A 1 85 ? 8.648 -1.696 -46.339 1.00 79.50 85 PRO A N 1
ATOM 680 C CA . PRO A 1 85 ? 9.279 -0.516 -46.912 1.00 79.50 85 PRO A CA 1
ATOM 681 C C . PRO A 1 85 ? 8.229 0.567 -47.213 1.00 79.50 85 PRO A C 1
ATOM 683 O O . PRO A 1 85 ? 7.110 0.239 -47.618 1.00 79.50 85 PRO A O 1
ATOM 686 N N . PRO A 1 86 ? 8.585 1.863 -47.107 1.00 79.62 86 PRO A N 1
ATOM 687 C CA . PRO A 1 86 ? 7.660 3.001 -47.235 1.00 79.62 86 PRO A CA 1
ATOM 688 C C . PRO A 1 86 ? 7.058 3.220 -48.645 1.00 79.62 86 PRO A C 1
ATOM 690 O O . PRO A 1 86 ? 6.537 4.290 -48.939 1.00 79.62 86 PRO A O 1
ATOM 693 N N . GLY A 1 87 ? 7.099 2.216 -49.522 1.00 81.62 87 GLY A N 1
ATOM 694 C CA . GLY A 1 87 ? 6.498 2.232 -50.857 1.00 81.62 87 GLY A CA 1
ATOM 695 C C . GLY A 1 87 ? 6.099 0.848 -51.379 1.00 81.62 87 GLY A C 1
ATOM 696 O O . GLY A 1 87 ? 5.912 0.698 -52.585 1.00 81.62 87 GLY A O 1
ATOM 697 N N . ALA A 1 88 ? 6.007 -0.171 -50.512 1.00 79.38 88 ALA A N 1
ATOM 698 C CA . ALA A 1 88 ? 5.472 -1.473 -50.913 1.00 79.38 88 ALA A CA 1
ATOM 699 C C . ALA A 1 88 ? 4.019 -1.331 -51.383 1.00 79.38 88 ALA A C 1
ATOM 701 O O . ALA A 1 88 ? 3.225 -0.620 -50.766 1.00 79.38 88 ALA A O 1
ATOM 702 N N . ALA A 1 89 ? 3.660 -2.038 -52.456 1.00 84.88 89 ALA A N 1
ATOM 703 C CA . ALA A 1 89 ? 2.268 -2.143 -52.867 1.00 84.88 89 ALA A CA 1
ATOM 704 C C . ALA A 1 89 ? 1.468 -2.835 -51.752 1.00 84.88 89 ALA A C 1
ATOM 706 O O . ALA A 1 89 ? 1.797 -3.960 -51.362 1.00 84.88 89 ALA A O 1
ATOM 707 N N . THR A 1 90 ? 0.416 -2.170 -51.271 1.00 84.56 90 THR A N 1
ATOM 708 C CA . THR A 1 90 ? -0.461 -2.642 -50.184 1.00 84.56 90 THR A CA 1
ATOM 709 C C . THR A 1 90 ? -1.114 -3.991 -50.478 1.00 84.56 90 THR A C 1
ATOM 711 O O . THR A 1 90 ? -1.481 -4.715 -49.559 1.00 84.56 90 THR A O 1
ATOM 714 N N . ASP A 1 91 ? -1.212 -4.347 -51.758 1.00 88.25 91 ASP A N 1
ATOM 715 C CA . ASP A 1 91 ? -1.872 -5.568 -52.226 1.00 88.25 91 ASP A CA 1
ATOM 716 C C . ASP A 1 91 ? -0.895 -6.743 -52.388 1.00 88.25 91 ASP A C 1
ATOM 718 O O . ASP A 1 91 ? -1.296 -7.853 -52.743 1.00 88.25 91 ASP A O 1
ATOM 722 N N . SER A 1 92 ? 0.404 -6.523 -52.160 1.00 87.56 92 SER A N 1
ATOM 723 C CA . SER A 1 92 ? 1.378 -7.611 -52.209 1.00 87.56 92 SER A CA 1
ATOM 724 C C . SER A 1 92 ? 1.152 -8.585 -51.048 1.00 87.56 92 SER A C 1
ATOM 726 O O . SER A 1 92 ? 0.903 -8.188 -49.910 1.00 87.56 92 SER A O 1
ATOM 728 N N . VAL A 1 93 ? 1.269 -9.886 -51.328 1.00 87.19 93 VAL A N 1
ATOM 729 C CA . VAL A 1 93 ? 1.141 -10.951 -50.314 1.00 87.19 93 VAL A CA 1
ATOM 730 C C . VAL A 1 93 ? 2.142 -10.745 -49.168 1.00 87.19 93 VAL A C 1
ATOM 732 O O . VAL A 1 93 ? 1.832 -11.019 -48.011 1.00 87.19 93 VAL A O 1
ATOM 735 N N . GLU A 1 94 ? 3.317 -10.200 -49.484 1.00 83.88 94 GLU A N 1
ATOM 736 C CA . GLU A 1 94 ? 4.369 -9.838 -48.530 1.00 83.88 94 GLU A CA 1
ATOM 737 C C . GLU A 1 94 ? 3.923 -8.716 -47.584 1.00 83.88 94 GLU A C 1
ATOM 739 O O . GLU A 1 94 ? 4.097 -8.840 -46.372 1.00 83.88 94 GLU A O 1
ATOM 744 N N . TYR A 1 95 ? 3.278 -7.666 -48.109 1.00 84.62 95 TYR A N 1
ATOM 745 C CA . TYR A 1 95 ? 2.727 -6.585 -47.292 1.00 84.62 95 TYR A CA 1
ATOM 746 C C . TYR A 1 95 ? 1.607 -7.083 -46.375 1.00 84.62 95 TYR A C 1
ATOM 748 O O . TYR A 1 95 ? 1.618 -6.781 -45.186 1.00 84.62 95 TYR A O 1
ATOM 756 N N . ILE A 1 96 ? 0.675 -7.891 -46.893 1.00 86.19 96 ILE A N 1
ATOM 757 C CA . ILE A 1 96 ? -0.432 -8.449 -46.096 1.00 86.19 96 ILE A CA 1
ATOM 758 C C . ILE A 1 96 ? 0.108 -9.346 -44.972 1.00 86.19 96 ILE A C 1
ATOM 760 O O . ILE A 1 96 ? -0.334 -9.243 -43.827 1.00 86.19 96 ILE A O 1
ATOM 764 N N . GLY A 1 97 ? 1.091 -10.199 -45.278 1.00 87.50 97 GLY A N 1
ATOM 765 C CA . GLY A 1 97 ? 1.751 -11.044 -44.284 1.00 87.50 97 GLY A CA 1
ATOM 766 C C . GLY A 1 97 ? 2.451 -10.225 -43.198 1.00 87.50 97 GLY A C 1
ATOM 767 O O . GLY A 1 97 ? 2.215 -10.449 -42.011 1.00 87.50 97 GLY A O 1
ATOM 768 N N . ALA A 1 98 ? 3.256 -9.235 -43.590 1.00 84.06 98 ALA A N 1
ATOM 769 C CA . ALA A 1 98 ? 3.974 -8.375 -42.653 1.00 84.06 98 ALA A CA 1
ATOM 770 C C . ALA A 1 98 ? 3.029 -7.502 -41.806 1.00 84.06 98 ALA A C 1
ATOM 772 O O . ALA A 1 98 ? 3.254 -7.352 -40.607 1.00 84.06 98 ALA A O 1
ATOM 773 N N . ALA A 1 99 ? 1.944 -6.982 -42.387 1.00 84.00 99 ALA A N 1
ATOM 774 C CA . ALA A 1 99 ? 0.937 -6.192 -41.679 1.00 84.00 99 ALA A CA 1
ATOM 775 C C . ALA A 1 99 ? 0.173 -7.016 -40.628 1.00 84.00 99 ALA A C 1
ATOM 777 O O . ALA A 1 99 ? -0.079 -6.522 -39.528 1.00 84.00 99 ALA A O 1
ATOM 778 N N . ASN A 1 100 ? -0.148 -8.281 -40.922 1.00 88.06 100 ASN A N 1
ATOM 779 C CA . ASN A 1 100 ? -0.777 -9.178 -39.950 1.00 88.06 100 ASN A CA 1
ATOM 780 C C . ASN A 1 100 ? 0.157 -9.479 -38.770 1.00 88.06 100 ASN A C 1
ATOM 782 O O . ASN A 1 100 ? -0.254 -9.319 -37.622 1.00 88.06 100 ASN A O 1
ATOM 786 N N . VAL A 1 101 ? 1.422 -9.828 -39.045 1.00 86.56 101 VAL A N 1
ATOM 787 C CA . VAL A 1 101 ? 2.432 -10.067 -37.995 1.00 86.56 101 VAL A CA 1
ATOM 788 C C . VAL A 1 101 ? 2.667 -8.804 -37.165 1.00 86.56 101 VAL A C 1
ATOM 790 O O . VAL A 1 101 ? 2.793 -8.880 -35.944 1.00 86.56 101 VAL A O 1
ATOM 793 N N . TYR A 1 102 ? 2.683 -7.631 -37.800 1.00 82.69 102 TYR A N 1
ATOM 794 C CA . TYR A 1 102 ? 2.794 -6.344 -37.117 1.00 82.69 102 TYR A CA 1
ATOM 795 C C . TYR A 1 102 ? 1.619 -6.098 -36.159 1.00 82.69 102 TYR A C 1
ATOM 797 O O . TYR A 1 102 ? 1.844 -5.768 -34.995 1.00 82.69 102 TYR A O 1
ATOM 805 N N . ASN A 1 103 ? 0.376 -6.303 -36.608 1.00 86.06 103 ASN A N 1
ATOM 806 C CA . ASN A 1 103 ? -0.816 -6.107 -35.780 1.00 86.06 103 ASN A CA 1
ATOM 807 C C . ASN A 1 103 ? -0.866 -7.090 -34.595 1.00 86.06 103 ASN A C 1
ATOM 809 O O . ASN A 1 103 ? -1.104 -6.679 -33.461 1.00 86.06 103 ASN A O 1
ATOM 813 N N . GLU A 1 104 ? -0.565 -8.370 -34.831 1.00 87.56 104 GLU A N 1
ATOM 814 C CA . GLU A 1 104 ? -0.486 -9.395 -33.779 1.00 87.56 104 GLU A CA 1
ATOM 815 C C . GLU A 1 104 ? 0.617 -9.078 -32.755 1.00 87.56 104 GLU A C 1
ATOM 817 O O . GLU A 1 104 ? 0.412 -9.186 -31.541 1.00 87.56 104 GLU A O 1
ATOM 822 N N . SER A 1 105 ? 1.770 -8.598 -33.231 1.00 81.31 105 SER A N 1
ATOM 823 C CA . SER A 1 105 ? 2.877 -8.185 -32.366 1.00 81.31 105 SER A CA 1
ATOM 824 C C . SER A 1 105 ? 2.515 -6.963 -31.518 1.00 81.31 105 SER A C 1
ATOM 826 O O . SER A 1 105 ? 2.855 -6.924 -30.336 1.00 81.31 105 SER A O 1
ATOM 828 N N . ILE A 1 106 ? 1.793 -5.981 -32.076 1.00 82.44 106 ILE A N 1
ATOM 829 C CA . ILE A 1 106 ? 1.294 -4.819 -31.321 1.00 82.44 106 ILE A CA 1
ATOM 830 C C . ILE A 1 106 ? 0.304 -5.244 -30.245 1.00 82.44 106 ILE A C 1
ATOM 832 O O . ILE A 1 106 ? 0.432 -4.801 -29.105 1.00 82.44 106 ILE A O 1
ATOM 836 N N . GLN A 1 107 ? -0.668 -6.096 -30.582 1.00 85.19 107 GLN A N 1
ATOM 837 C CA . GLN A 1 107 ? -1.648 -6.587 -29.613 1.00 85.19 107 GLN A CA 1
ATOM 838 C C . GLN A 1 107 ? -0.955 -7.313 -28.461 1.00 85.19 107 GLN A C 1
ATOM 840 O O . GLN A 1 107 ? -1.225 -7.025 -27.297 1.00 85.19 107 GLN A O 1
ATOM 845 N N . SER A 1 108 ? 0.001 -8.185 -28.780 1.00 81.56 108 SER A N 1
ATOM 846 C CA . SER A 1 108 ? 0.768 -8.926 -27.779 1.00 81.56 108 SER A CA 1
ATOM 847 C C . SER A 1 108 ? 1.634 -8.002 -26.911 1.00 81.56 108 SER A C 1
ATOM 849 O O . SER A 1 108 ? 1.727 -8.194 -25.699 1.00 81.56 108 SER A O 1
ATOM 851 N N . LEU A 1 109 ? 2.225 -6.955 -27.498 1.00 77.88 109 LEU A N 1
ATOM 852 C CA . LEU A 1 109 ? 2.996 -5.948 -26.767 1.00 77.88 109 LEU A CA 1
ATOM 853 C C . LEU A 1 109 ? 2.109 -5.107 -25.837 1.00 77.88 109 LEU A C 1
ATOM 855 O O . LEU A 1 109 ? 2.507 -4.829 -24.706 1.00 77.88 109 LEU A O 1
ATOM 859 N N . LEU A 1 110 ? 0.899 -4.751 -26.274 1.00 80.31 110 LEU A N 1
ATOM 860 C CA . LEU A 1 110 ? -0.081 -4.027 -25.464 1.00 80.31 110 LEU A CA 1
ATOM 861 C C . LEU A 1 110 ? -0.567 -4.869 -24.280 1.00 80.31 110 LEU A C 1
ATOM 863 O O . LEU A 1 110 ? -0.574 -4.380 -23.153 1.00 80.31 110 LEU A O 1
ATOM 867 N N . VAL A 1 111 ? -0.895 -6.147 -24.509 1.00 82.19 111 VAL A N 1
ATOM 868 C CA . VAL A 1 111 ? -1.244 -7.097 -23.436 1.00 82.19 111 VAL A CA 1
ATOM 869 C C . VAL A 1 111 ? -0.112 -7.195 -22.418 1.00 82.19 111 VAL A C 1
ATOM 871 O O . VAL A 1 111 ? -0.355 -7.234 -21.214 1.00 82.19 111 VAL A O 1
ATOM 874 N N . LEU A 1 112 ? 1.136 -7.180 -22.883 1.00 79.56 112 LEU A N 1
ATOM 875 C CA . LEU A 1 112 ? 2.284 -7.261 -22.000 1.00 79.56 112 LEU A CA 1
ATOM 876 C C . LEU A 1 112 ? 2.498 -5.992 -21.168 1.00 79.56 112 LEU A C 1
ATOM 878 O O . LEU A 1 112 ? 2.767 -6.096 -19.972 1.00 79.56 112 LEU A O 1
ATOM 882 N N . LEU A 1 113 ? 2.364 -4.803 -21.757 1.00 77.31 113 LEU A N 1
ATOM 883 C CA . LEU A 1 113 ? 2.416 -3.545 -21.003 1.00 77.31 113 LEU A CA 1
ATOM 884 C C . LEU A 1 113 ? 1.303 -3.492 -19.949 1.00 77.31 113 LEU A C 1
ATOM 886 O O . LEU A 1 113 ? 1.580 -3.217 -18.780 1.00 77.31 113 LEU A O 1
ATOM 890 N N . LEU A 1 114 ? 0.086 -3.882 -20.333 1.00 82.50 114 LEU A N 1
ATOM 891 C CA . LEU A 1 114 ? -1.044 -3.991 -19.418 1.00 82.50 114 LEU A CA 1
ATOM 892 C C . LEU A 1 114 ? -0.761 -5.001 -18.294 1.00 82.50 114 LEU A C 1
ATOM 894 O O . LEU A 1 114 ? -1.054 -4.727 -17.136 1.00 82.50 114 LEU A O 1
ATOM 898 N N . SER A 1 115 ? -0.128 -6.140 -18.598 1.00 85.50 115 SER A N 1
ATOM 899 C CA . SER A 1 115 ? 0.201 -7.160 -17.591 1.00 85.50 115 SER A CA 1
ATOM 900 C C . SER A 1 115 ? 1.151 -6.645 -16.504 1.00 85.50 115 SER A C 1
ATOM 902 O O . SER A 1 115 ? 0.976 -6.983 -15.334 1.00 85.50 115 SER A O 1
ATOM 904 N N . LYS A 1 116 ? 2.110 -5.772 -16.854 1.00 84.75 116 LYS A N 1
ATOM 905 C CA . LYS A 1 116 ? 3.026 -5.158 -15.878 1.00 84.75 116 LYS A CA 1
ATOM 906 C C . LYS A 1 116 ? 2.282 -4.242 -14.915 1.00 84.75 116 LYS A C 1
ATOM 908 O O . LYS A 1 116 ? 2.481 -4.332 -13.704 1.00 84.75 116 LYS A O 1
ATOM 913 N N . ARG A 1 117 ? 1.394 -3.405 -15.457 1.00 85.00 117 ARG A N 1
ATOM 914 C CA . ARG A 1 117 ? 0.523 -2.511 -14.684 1.00 85.00 117 ARG A CA 1
ATOM 915 C C . ARG A 1 117 ? -0.411 -3.308 -13.779 1.00 85.00 117 ARG A C 1
ATOM 917 O O . ARG A 1 117 ? -0.473 -3.043 -12.585 1.00 85.00 117 ARG A O 1
ATOM 924 N N . VAL A 1 118 ? -1.052 -4.351 -14.308 1.00 88.88 118 VAL A N 1
ATOM 925 C CA . VAL A 1 118 ? -1.913 -5.259 -13.532 1.00 88.88 118 VAL A CA 1
ATOM 926 C C . VAL A 1 118 ? -1.147 -5.902 -12.376 1.00 88.88 118 VAL A C 1
ATOM 928 O O . VAL A 1 118 ? -1.665 -5.949 -11.265 1.00 88.88 118 VAL A O 1
ATOM 931 N N . ALA A 1 119 ? 0.091 -6.351 -12.592 1.00 90.94 119 ALA A N 1
ATOM 932 C CA . ALA A 1 119 ? 0.899 -6.936 -11.526 1.00 90.94 119 ALA A CA 1
ATOM 933 C C . ALA A 1 119 ? 1.286 -5.909 -10.443 1.00 90.94 119 ALA A C 1
ATOM 935 O O . ALA A 1 119 ? 1.264 -6.234 -9.255 1.00 90.94 119 ALA A O 1
ATOM 936 N N . LEU A 1 120 ? 1.592 -4.665 -10.834 1.00 91.00 120 LEU A N 1
ATOM 937 C CA . LEU A 1 120 ? 1.829 -3.566 -9.893 1.00 91.00 120 LEU A CA 1
ATOM 938 C C . LEU A 1 120 ? 0.567 -3.250 -9.077 1.00 91.00 120 LEU A C 1
ATOM 940 O O . LEU A 1 120 ? 0.648 -3.146 -7.857 1.00 91.00 120 LEU A O 1
ATOM 944 N N . TYR A 1 121 ? -0.599 -3.141 -9.720 1.00 92.69 121 TYR A N 1
ATOM 945 C CA . TYR A 1 121 ? -1.865 -2.881 -9.029 1.00 92.69 121 TYR A CA 1
ATOM 946 C C . TYR A 1 121 ? -2.302 -4.048 -8.151 1.00 92.69 121 TYR A C 1
ATOM 948 O O . TYR A 1 121 ? -2.869 -3.826 -7.085 1.00 92.69 121 TYR A O 1
ATOM 956 N N . PHE A 1 122 ? -2.007 -5.286 -8.545 1.00 94.50 122 PHE A N 1
ATOM 957 C CA . PHE A 1 122 ? -2.203 -6.455 -7.694 1.00 94.50 122 PHE A CA 1
ATOM 958 C C . PHE A 1 122 ? -1.363 -6.346 -6.417 1.00 94.50 122 PHE A C 1
ATOM 960 O O . PHE A 1 122 ? -1.898 -6.476 -5.317 1.00 94.50 122 PHE A O 1
ATOM 967 N N . LEU A 1 123 ? -0.068 -6.043 -6.554 1.00 94.94 123 LEU A N 1
ATOM 968 C CA . LEU A 1 123 ? 0.827 -5.833 -5.417 1.00 94.94 123 LEU A CA 1
ATOM 969 C C . LEU A 1 123 ? 0.336 -4.689 -4.521 1.00 94.94 123 LEU A C 1
ATOM 971 O O . LEU A 1 123 ? 0.290 -4.847 -3.304 1.00 94.94 123 LEU A O 1
ATOM 975 N N . ALA A 1 124 ? -0.061 -3.565 -5.119 1.00 95.31 124 ALA A N 1
ATOM 976 C CA . ALA A 1 124 ? -0.591 -2.413 -4.402 1.00 95.31 124 ALA A CA 1
ATOM 977 C C . ALA A 1 124 ? -1.895 -2.752 -3.666 1.00 95.31 124 ALA A C 1
ATOM 979 O O . ALA A 1 124 ? -2.017 -2.450 -2.487 1.00 95.31 124 ALA A O 1
ATOM 980 N N . THR A 1 125 ? -2.815 -3.480 -4.306 1.00 96.69 125 THR A N 1
ATOM 981 C CA . THR A 1 125 ? -4.073 -3.935 -3.691 1.00 96.69 125 THR A CA 1
ATOM 982 C C . THR A 1 125 ? -3.805 -4.847 -2.497 1.00 96.69 125 THR A C 1
ATOM 984 O O . THR A 1 125 ? -4.408 -4.664 -1.443 1.00 96.69 125 THR A O 1
ATOM 987 N N . MET A 1 126 ? -2.874 -5.799 -2.623 1.00 97.12 126 MET A N 1
ATOM 988 C CA . MET A 1 126 ? -2.494 -6.684 -1.514 1.00 97.12 126 MET A CA 1
ATOM 989 C C . MET A 1 126 ? -1.830 -5.912 -0.372 1.00 97.12 126 MET A C 1
ATOM 991 O O . MET A 1 126 ? -2.140 -6.155 0.792 1.00 97.12 126 MET A O 1
ATOM 995 N N . ALA A 1 127 ? -0.959 -4.953 -0.692 1.00 96.81 127 ALA A N 1
ATOM 996 C CA . ALA A 1 127 ? -0.345 -4.069 0.292 1.00 96.81 127 ALA A CA 1
ATOM 997 C C . ALA A 1 127 ? -1.399 -3.225 1.028 1.00 96.81 127 ALA A C 1
ATOM 999 O O . ALA A 1 127 ? -1.370 -3.146 2.254 1.00 96.81 127 ALA A O 1
ATOM 1000 N N . THR A 1 128 ? -2.351 -2.644 0.292 1.00 97.62 128 THR A N 1
ATOM 1001 C CA . THR A 1 128 ? -3.456 -1.840 0.823 1.00 97.62 128 THR A CA 1
ATOM 1002 C C . THR A 1 128 ? -4.362 -2.671 1.727 1.00 97.62 128 THR A C 1
ATOM 1004 O O . THR A 1 128 ? -4.669 -2.245 2.839 1.00 97.62 128 THR A O 1
ATOM 1007 N N . LEU A 1 129 ? -4.749 -3.871 1.286 1.00 97.25 129 LEU A N 1
ATOM 1008 C CA . LEU A 1 129 ? -5.598 -4.779 2.054 1.00 97.25 129 LEU A CA 1
ATOM 1009 C C . LEU A 1 129 ? -4.910 -5.235 3.344 1.00 97.25 129 LEU A C 1
ATOM 1011 O O . LEU A 1 129 ? -5.514 -5.181 4.412 1.00 97.25 129 LEU A O 1
ATOM 1015 N N . TYR A 1 130 ? -3.640 -5.640 3.257 1.00 96.88 130 TYR A N 1
ATOM 1016 C CA . TYR A 1 130 ? -2.866 -6.066 4.419 1.00 96.88 130 TYR A CA 1
ATOM 1017 C C . TYR A 1 130 ? -2.662 -4.926 5.420 1.00 96.88 130 TYR A C 1
ATOM 1019 O O . TYR A 1 130 ? -2.914 -5.105 6.609 1.00 96.88 130 TYR A O 1
ATOM 1027 N N . ALA A 1 131 ? -2.251 -3.743 4.957 1.00 97.06 131 ALA A N 1
ATOM 1028 C CA . ALA A 1 131 ? -2.066 -2.585 5.826 1.00 97.06 131 ALA A CA 1
ATOM 1029 C C . ALA A 1 131 ? -3.385 -2.157 6.492 1.00 97.06 131 ALA A C 1
ATOM 1031 O O . ALA A 1 131 ? -3.395 -1.848 7.684 1.00 97.06 131 ALA A O 1
ATOM 1032 N N . GLY A 1 132 ? -4.497 -2.206 5.748 1.00 96.94 132 GLY A N 1
ATOM 1033 C CA . GLY A 1 132 ? -5.834 -1.944 6.275 1.00 96.94 132 GLY A CA 1
ATOM 1034 C C . GLY A 1 132 ? -6.248 -2.948 7.352 1.00 96.94 132 GLY A C 1
ATOM 1035 O O . GLY A 1 132 ? -6.658 -2.545 8.437 1.00 96.94 132 GLY A O 1
ATOM 1036 N N . TRP A 1 133 ? -6.058 -4.246 7.100 1.00 95.75 133 TRP A N 1
ATOM 1037 C CA . TRP A 1 133 ? -6.321 -5.313 8.073 1.00 95.75 133 TRP A CA 1
ATOM 1038 C C . TRP A 1 133 ? -5.473 -5.170 9.345 1.00 95.75 133 TRP A C 1
ATOM 1040 O O . TRP A 1 133 ? -5.973 -5.286 10.460 1.00 95.75 133 TRP A O 1
ATOM 1050 N N . ARG A 1 134 ? -4.178 -4.864 9.211 1.00 94.00 134 ARG A N 1
ATOM 1051 C CA . ARG A 1 134 ? -3.299 -4.664 10.376 1.00 94.00 134 ARG A CA 1
ATOM 1052 C C . ARG A 1 134 ? -3.740 -3.476 11.228 1.00 94.00 134 ARG A C 1
ATOM 1054 O O . ARG A 1 134 ? -3.694 -3.553 12.454 1.00 94.00 134 ARG A O 1
ATOM 1061 N N . ALA A 1 135 ? -4.175 -2.388 10.601 1.00 95.31 135 ALA A N 1
ATOM 1062 C CA . ALA A 1 135 ? -4.687 -1.229 11.320 1.00 95.31 135 ALA A CA 1
ATOM 1063 C C . ALA A 1 135 ? -6.057 -1.481 11.956 1.00 95.31 135 ALA A C 1
ATOM 1065 O O . ALA A 1 135 ? -6.303 -0.976 13.053 1.00 95.31 135 ALA A O 1
ATOM 1066 N N . SER A 1 136 ? -6.922 -2.286 11.330 1.00 94.19 136 SER A N 1
ATOM 1067 C CA . SER A 1 136 ? -8.260 -2.564 11.860 1.00 94.19 136 SER A CA 1
ATOM 1068 C C . SER A 1 136 ? -8.229 -3.270 13.212 1.00 94.19 136 SER A C 1
ATOM 1070 O O . SER A 1 136 ? -9.109 -3.027 14.025 1.00 94.19 136 SER A O 1
ATOM 1072 N N . VAL A 1 137 ? -7.201 -4.077 13.496 1.00 91.69 137 VAL A N 1
ATOM 1073 C CA . VAL A 1 137 ? -7.001 -4.688 14.824 1.00 91.69 137 VAL A CA 1
ATOM 1074 C C . VAL A 1 137 ? -6.808 -3.614 15.897 1.00 91.69 137 VAL A C 1
ATOM 1076 O O . VAL A 1 137 ? -7.444 -3.646 16.945 1.00 91.69 137 VAL A O 1
ATOM 1079 N N . THR A 1 138 ? -5.969 -2.610 15.627 1.00 91.50 138 THR A N 1
ATOM 1080 C CA . THR A 1 138 ? -5.743 -1.493 16.561 1.00 91.50 138 THR A CA 1
ATOM 1081 C C . THR A 1 138 ? -6.999 -0.636 16.729 1.00 91.50 138 THR A C 1
ATOM 1083 O O . THR A 1 138 ? -7.303 -0.192 17.831 1.00 91.50 138 THR A O 1
ATOM 1086 N N . ILE A 1 139 ? -7.748 -0.434 15.645 1.00 91.88 139 ILE A N 1
ATOM 1087 C CA . ILE A 1 139 ? -9.023 0.293 15.657 1.00 91.88 139 ILE A CA 1
ATOM 1088 C C . ILE A 1 139 ? -10.072 -0.461 16.482 1.00 91.88 139 ILE A C 1
ATOM 1090 O O . ILE A 1 139 ? -10.731 0.133 17.330 1.00 91.88 139 ILE A O 1
ATOM 1094 N N . GLY A 1 140 ? -10.183 -1.775 16.285 1.00 89.81 140 GLY A N 1
ATOM 1095 C CA . GLY A 1 140 ? -11.061 -2.648 17.060 1.00 89.81 140 GLY A CA 1
ATOM 1096 C C . GLY A 1 140 ? -10.717 -2.636 18.547 1.00 89.81 140 GLY A C 1
ATOM 1097 O O . GLY A 1 140 ? -11.617 -2.525 19.370 1.00 89.81 140 GLY A O 1
ATOM 1098 N N . ALA A 1 141 ? -9.428 -2.632 18.901 1.00 89.50 141 ALA A N 1
ATOM 1099 C CA . ALA A 1 141 ? -8.990 -2.524 20.291 1.00 89.50 141 ALA A CA 1
ATOM 1100 C C . ALA A 1 141 ? -9.398 -1.191 20.952 1.00 89.50 141 ALA A C 1
ATOM 1102 O O . ALA A 1 141 ? -9.758 -1.177 22.128 1.00 89.50 141 ALA A O 1
ATOM 1103 N N . ILE A 1 142 ? -9.394 -0.077 20.207 1.00 89.25 142 ILE A N 1
ATOM 1104 C CA . ILE A 1 142 ? -9.945 1.202 20.692 1.00 89.25 142 ILE A CA 1
ATOM 1105 C C . ILE A 1 142 ? -11.470 1.112 20.817 1.00 89.25 142 ILE A C 1
ATOM 1107 O O . ILE A 1 142 ? -12.024 1.492 21.845 1.00 89.25 142 ILE A O 1
ATOM 1111 N N . GLY A 1 143 ? -12.151 0.589 19.793 1.00 86.19 143 GLY A N 1
ATOM 1112 C CA . GLY A 1 143 ? -13.610 0.450 19.780 1.00 86.19 143 GLY A CA 1
ATOM 1113 C C . GLY A 1 143 ? -14.151 -0.450 20.895 1.00 86.19 143 GLY A C 1
ATOM 1114 O O . GLY A 1 143 ? -15.216 -0.168 21.431 1.00 86.19 143 GLY A O 1
ATOM 1115 N N . GLY A 1 144 ? -13.399 -1.485 21.278 1.00 84.50 144 GLY A N 1
ATOM 1116 C CA . GLY A 1 144 ? -13.712 -2.385 22.391 1.00 84.50 144 GLY A CA 1
ATOM 1117 C C . GLY A 1 144 ? -13.296 -1.867 23.772 1.00 84.50 144 GLY A C 1
ATOM 1118 O O . GLY A 1 144 ? -13.495 -2.565 24.758 1.00 84.50 144 GLY A O 1
ATOM 1119 N N . GLY A 1 145 ? -12.698 -0.674 23.866 1.00 85.44 145 GLY A N 1
ATOM 1120 C CA . GLY A 1 145 ? -12.274 -0.079 25.138 1.00 85.44 145 GLY A CA 1
ATOM 1121 C C . GLY A 1 145 ? -10.975 -0.642 25.730 1.00 85.44 145 GLY A C 1
ATOM 1122 O O . GLY A 1 145 ? -10.558 -0.192 26.793 1.00 85.44 145 GLY A O 1
ATOM 1123 N N . TYR A 1 146 ? -10.288 -1.565 25.046 1.00 85.81 146 TYR A N 1
ATOM 1124 C CA . TYR A 1 146 ? -8.975 -2.080 25.470 1.00 85.81 146 TYR A CA 1
ATOM 1125 C C . TYR A 1 146 ? -7.871 -1.023 25.380 1.00 85.81 146 TYR A C 1
ATOM 1127 O O . TYR A 1 146 ? -6.855 -1.111 26.066 1.00 85.81 146 TYR A O 1
ATOM 1135 N N . LEU A 1 147 ? -8.057 -0.029 24.509 1.00 87.88 147 LEU A N 1
ATOM 1136 C CA . LEU A 1 147 ? -7.183 1.128 24.386 1.00 87.88 147 LEU A CA 1
ATOM 1137 C C . LEU A 1 147 ? -7.964 2.399 24.689 1.00 87.88 147 LEU A C 1
ATOM 1139 O O . LEU A 1 147 ? -8.994 2.656 24.071 1.00 87.88 147 LEU A O 1
ATOM 1143 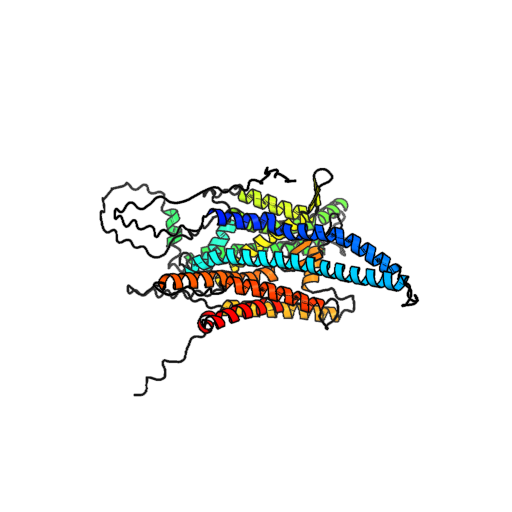N N . GLY A 1 148 ? -7.405 3.259 25.542 1.00 84.56 148 GLY A N 1
ATOM 1144 C CA . GLY A 1 148 ? -7.975 4.562 25.912 1.00 84.56 148 GLY A CA 1
ATOM 1145 C C . GLY A 1 148 ? -7.994 5.611 24.788 1.00 84.56 148 GLY A C 1
ATOM 1146 O O . GLY A 1 148 ? -8.072 6.805 25.060 1.00 84.56 148 GLY A O 1
ATOM 1147 N N . GLY A 1 149 ? -7.867 5.197 23.524 1.00 88.88 149 GLY A N 1
ATOM 1148 C CA . GLY A 1 149 ? -7.975 6.058 22.350 1.00 88.88 149 GLY A CA 1
ATOM 1149 C C . GLY A 1 149 ? -6.747 6.071 21.428 1.00 88.88 149 GLY A C 1
ATOM 1150 O O . GLY A 1 149 ? -5.778 5.330 21.628 1.00 88.88 149 GLY A O 1
ATOM 1151 N N . PRO A 1 150 ? -6.756 6.951 20.407 1.00 89.44 150 PRO A N 1
ATOM 1152 C CA . PRO A 1 150 ? -5.719 7.005 19.371 1.00 89.44 150 PRO A CA 1
ATOM 1153 C C . PRO A 1 150 ? -4.312 7.313 19.900 1.00 89.44 150 PRO A C 1
ATOM 1155 O O . PRO A 1 150 ? -3.323 6.804 19.377 1.00 89.44 150 PRO A O 1
ATOM 1158 N N . GLY A 1 151 ? -4.208 8.121 20.962 1.00 88.88 151 GLY A N 1
ATOM 1159 C CA . GLY A 1 151 ? -2.924 8.446 21.590 1.00 88.88 151 GLY A CA 1
ATOM 1160 C C . GLY A 1 151 ? -2.258 7.231 22.239 1.00 88.88 151 GLY A C 1
ATOM 1161 O O . GLY A 1 151 ? -1.060 7.027 22.062 1.00 88.88 151 GLY A O 1
ATOM 1162 N N . MET A 1 152 ? -3.043 6.393 22.925 1.00 89.06 152 MET A N 1
ATOM 1163 C CA . MET A 1 152 ? -2.556 5.150 23.531 1.00 89.06 152 MET A CA 1
ATOM 1164 C C . MET A 1 152 ? -2.191 4.116 22.463 1.00 89.06 152 MET A C 1
ATOM 1166 O O . MET A 1 152 ? -1.158 3.464 22.566 1.00 89.06 152 MET A O 1
ATOM 1170 N N . ALA A 1 153 ? -2.976 4.027 21.385 1.00 90.25 153 ALA A N 1
ATOM 1171 C CA . ALA A 1 153 ? -2.629 3.200 20.232 1.00 90.25 153 ALA A CA 1
ATOM 1172 C C . ALA A 1 153 ? -1.282 3.601 19.605 1.00 90.25 153 ALA A C 1
ATOM 1174 O O . ALA A 1 153 ? -0.476 2.734 19.264 1.00 90.25 153 ALA A O 1
ATOM 1175 N N . LEU A 1 154 ? -1.011 4.906 19.487 1.00 91.00 154 LEU A N 1
ATOM 1176 C CA . LEU A 1 154 ? 0.268 5.405 18.984 1.00 91.00 154 LEU A CA 1
ATOM 1177 C C . LEU A 1 154 ? 1.424 5.148 19.966 1.00 91.00 154 LEU A C 1
ATOM 1179 O O . LEU A 1 154 ? 2.520 4.809 19.521 1.00 91.00 154 LEU A O 1
ATOM 1183 N N . ASP A 1 155 ? 1.202 5.276 21.279 1.00 89.44 155 ASP A N 1
ATOM 1184 C CA . ASP A 1 155 ? 2.211 4.923 22.290 1.00 89.44 155 ASP A CA 1
ATOM 1185 C C . ASP A 1 155 ? 2.557 3.429 22.235 1.00 89.44 155 ASP A C 1
ATOM 1187 O O . ASP A 1 155 ? 3.734 3.073 22.163 1.00 89.44 155 ASP A O 1
ATOM 1191 N N . ASN A 1 156 ? 1.546 2.559 22.153 1.00 90.88 156 ASN A N 1
ATOM 1192 C CA . ASN A 1 156 ? 1.735 1.117 21.996 1.00 90.88 156 ASN A CA 1
ATOM 1193 C C . ASN A 1 156 ? 2.506 0.794 20.717 1.00 90.88 156 ASN A C 1
ATOM 1195 O O . ASN A 1 156 ? 3.453 0.012 20.752 1.00 90.88 156 ASN A O 1
ATOM 1199 N N . LEU A 1 157 ? 2.177 1.448 19.600 1.00 91.75 157 LEU A N 1
ATOM 1200 C CA . LEU A 1 157 ? 2.928 1.278 18.360 1.00 91.75 157 LEU A CA 1
ATOM 1201 C C . LEU A 1 157 ? 4.387 1.734 18.511 1.00 91.75 157 LEU A C 1
ATOM 1203 O O . LEU A 1 157 ? 5.297 1.047 18.059 1.00 91.75 157 LEU A O 1
ATOM 1207 N N . ASN A 1 158 ? 4.644 2.859 19.180 1.00 91.19 158 ASN A N 1
ATOM 1208 C CA . ASN A 1 158 ? 6.009 3.325 19.428 1.00 91.19 158 ASN A CA 1
ATOM 1209 C C . ASN A 1 158 ? 6.792 2.368 20.330 1.00 91.19 158 ASN A C 1
ATOM 1211 O O . ASN A 1 158 ? 7.975 2.135 20.087 1.00 91.19 158 ASN A O 1
ATOM 1215 N N . ARG A 1 159 ? 6.151 1.785 21.344 1.00 89.62 159 ARG A N 1
ATOM 1216 C CA . ARG A 1 159 ? 6.745 0.740 22.187 1.00 89.62 159 ARG A CA 1
ATOM 1217 C C . ARG A 1 159 ? 7.020 -0.532 21.388 1.00 89.62 159 ARG A C 1
ATOM 1219 O O . ARG A 1 159 ? 8.103 -1.101 21.512 1.00 89.62 159 ARG A O 1
ATOM 1226 N N . GLU A 1 160 ? 6.118 -0.932 20.501 1.00 89.94 160 GLU A N 1
ATOM 1227 C CA . GLU A 1 160 ? 6.317 -2.080 19.611 1.00 89.94 160 GLU A CA 1
ATOM 1228 C C . GLU A 1 160 ? 7.497 -1.859 18.659 1.00 89.94 160 GLU A C 1
ATOM 1230 O O . GLU A 1 160 ? 8.346 -2.740 18.506 1.00 89.94 160 GLU A O 1
ATOM 1235 N N . VAL A 1 161 ? 7.615 -0.655 18.092 1.00 89.94 161 VAL A N 1
ATOM 1236 C CA . VAL A 1 161 ? 8.696 -0.282 17.173 1.00 89.94 161 VAL A CA 1
ATOM 1237 C C . VAL A 1 161 ? 10.035 -0.163 17.903 1.00 89.94 161 VAL A C 1
ATOM 1239 O O . VAL A 1 161 ? 11.014 -0.810 17.521 1.00 89.94 161 VAL A O 1
ATOM 1242 N N . LEU A 1 162 ? 10.090 0.640 18.967 1.00 88.62 162 LEU A N 1
ATOM 1243 C CA . LEU A 1 162 ? 11.336 1.026 19.635 1.00 88.62 162 LEU A CA 1
ATOM 1244 C C . LEU A 1 162 ? 11.803 0.003 20.673 1.00 88.62 162 LEU A C 1
ATOM 1246 O O . LEU A 1 162 ? 13.001 -0.254 20.775 1.00 88.62 162 LEU A O 1
ATOM 1250 N N . LYS A 1 163 ? 10.877 -0.574 21.446 1.00 85.69 163 LYS A N 1
ATOM 1251 C CA . LYS A 1 163 ? 11.188 -1.497 22.549 1.00 85.69 163 LYS A CA 1
ATOM 1252 C C . LYS A 1 163 ? 10.938 -2.963 22.197 1.00 85.69 163 LYS A C 1
ATOM 1254 O O . LYS A 1 163 ? 11.488 -3.844 22.850 1.00 85.69 163 LYS A O 1
ATOM 1259 N N . GLY A 1 164 ? 10.144 -3.243 21.162 1.00 83.12 164 GLY A N 1
ATOM 1260 C CA . GLY A 1 164 ? 9.771 -4.615 20.806 1.00 83.12 164 GLY A CA 1
ATOM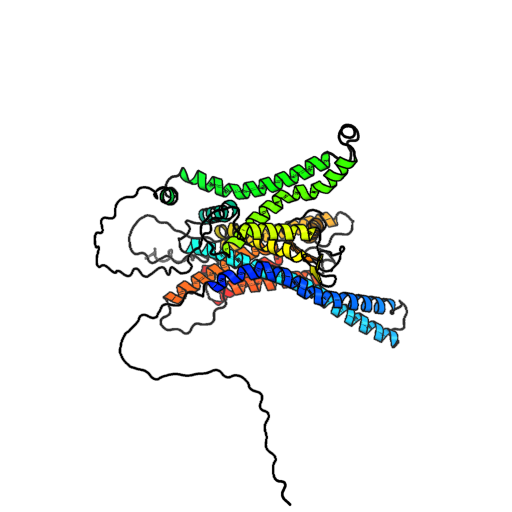 1261 C C . GLY A 1 164 ? 8.786 -5.264 21.765 1.00 83.12 164 GLY A C 1
ATOM 1262 O O . GLY A 1 164 ? 8.719 -6.495 21.822 1.00 83.12 164 GLY A O 1
ATOM 1263 N N . GLU A 1 165 ? 8.029 -4.443 22.493 1.00 85.69 165 GLU A N 1
ATOM 1264 C CA . GLU A 1 165 ? 6.849 -4.883 23.234 1.00 85.69 165 GLU A CA 1
ATOM 1265 C C . GLU A 1 165 ? 5.823 -5.427 22.228 1.00 85.69 165 GLU A C 1
ATOM 1267 O O . GLU A 1 165 ? 5.603 -4.826 21.182 1.00 85.69 165 GLU A O 1
ATOM 1272 N N . SER A 1 166 ? 5.246 -6.597 22.495 1.00 81.06 166 SER A N 1
ATOM 1273 C CA . SER A 1 166 ? 4.187 -7.162 21.657 1.00 81.06 166 SER A CA 1
ATOM 1274 C C . SER A 1 166 ? 2.873 -6.997 22.396 1.00 81.06 166 SER A C 1
ATOM 1276 O O . SER A 1 166 ? 2.742 -7.463 23.526 1.00 81.06 166 SER A O 1
ATOM 1278 N N . PHE A 1 167 ? 1.920 -6.327 21.758 1.00 80.75 167 PHE A N 1
ATOM 1279 C CA . PHE A 1 167 ? 0.565 -6.193 22.270 1.00 80.75 167 PHE A CA 1
ATOM 1280 C C . PHE A 1 167 ? -0.305 -7.201 21.530 1.00 80.75 167 PHE A C 1
ATOM 1282 O O . PHE A 1 167 ? -0.678 -6.989 20.375 1.00 80.75 167 PHE A O 1
ATOM 1289 N N . VAL A 1 168 ? -0.566 -8.330 22.184 1.00 74.44 168 VAL A N 1
ATOM 1290 C CA . VAL A 1 168 ? -1.566 -9.288 21.721 1.00 74.44 168 VAL A CA 1
ATOM 1291 C C . VAL A 1 168 ? -2.893 -8.831 22.303 1.00 74.44 168 VAL A C 1
ATOM 1293 O O . VAL A 1 168 ? -3.099 -8.901 23.510 1.00 74.44 168 VAL A O 1
ATOM 1296 N N . TYR A 1 169 ? -3.766 -8.315 21.443 1.00 72.56 169 TYR A N 1
ATOM 1297 C CA . TYR A 1 169 ? -5.169 -8.159 21.795 1.00 72.56 169 TYR A CA 1
ATOM 1298 C C . TYR A 1 169 ? -5.784 -9.542 21.626 1.00 72.56 169 TYR A C 1
ATOM 1300 O O . TYR A 1 169 ? -5.799 -10.072 20.514 1.00 72.56 169 TYR A O 1
ATOM 1308 N N . ASP A 1 170 ? -6.190 -10.167 22.728 1.00 61.84 170 ASP A N 1
ATOM 1309 C CA . ASP A 1 170 ? -6.934 -11.416 22.646 1.00 61.84 170 ASP A CA 1
ATOM 1310 C C . ASP A 1 170 ? -8.273 -11.115 21.963 1.00 61.84 170 ASP A C 1
ATOM 1312 O O . ASP A 1 170 ? -9.197 -10.588 22.578 1.00 61.84 170 ASP A O 1
ATOM 1316 N N . ASP A 1 171 ? -8.375 -11.480 20.680 1.00 54.84 171 ASP A N 1
ATOM 1317 C CA . ASP A 1 171 ? -9.586 -11.413 19.837 1.00 54.84 171 ASP A CA 1
ATOM 1318 C C . ASP A 1 171 ? -10.786 -12.197 20.432 1.00 54.84 171 ASP A C 1
ATOM 1320 O O . ASP A 1 171 ? -11.856 -12.255 19.830 1.00 54.84 171 ASP A O 1
ATOM 1324 N N . GLY A 1 172 ? -10.606 -12.858 21.582 1.00 47.97 172 GLY A N 1
ATOM 1325 C CA . GLY A 1 172 ? -11.523 -13.839 22.154 1.00 47.97 172 GLY A CA 1
ATOM 1326 C C . GLY A 1 172 ? -12.393 -13.368 23.318 1.00 47.97 172 GLY A C 1
ATOM 1327 O O . GLY A 1 172 ? -13.213 -14.162 23.773 1.00 47.97 172 GLY A O 1
ATOM 1328 N N . ILE A 1 173 ? -12.268 -12.136 23.819 1.00 42.41 173 ILE A N 1
ATOM 1329 C CA . ILE A 1 173 ? -13.141 -11.692 24.917 1.00 42.41 173 ILE A CA 1
ATOM 1330 C C . ILE A 1 173 ? -14.433 -11.127 24.330 1.00 42.41 173 ILE A C 1
ATOM 1332 O O . ILE A 1 173 ? -14.594 -9.932 24.095 1.00 42.41 173 ILE A O 1
ATOM 1336 N N . VAL A 1 174 ? -15.365 -12.052 24.100 1.00 43.12 174 VAL A N 1
ATOM 1337 C CA . VAL A 1 174 ? -16.801 -11.784 24.094 1.00 43.12 174 VAL A CA 1
ATOM 1338 C C . VAL A 1 174 ? -17.117 -11.038 25.389 1.00 43.12 174 VAL A C 1
ATOM 1340 O O . VAL A 1 174 ? -17.054 -11.594 26.484 1.00 43.12 174 VAL A O 1
ATOM 1343 N N . VAL A 1 175 ? -17.402 -9.746 25.268 1.00 41.91 175 VAL A N 1
ATOM 1344 C CA . VAL A 1 175 ? -17.992 -8.952 26.342 1.00 41.91 175 VAL A CA 1
ATOM 1345 C C . VAL A 1 175 ? -19.366 -9.557 26.626 1.00 41.91 175 VAL A C 1
ATOM 1347 O O . VAL A 1 175 ? -20.303 -9.321 25.871 1.00 41.91 175 VAL A O 1
ATOM 1350 N N . GLY A 1 176 ? -19.476 -10.369 27.680 1.00 40.69 176 GLY A N 1
ATOM 1351 C CA . GLY A 1 176 ? -20.772 -10.827 28.183 1.00 40.69 176 GLY A CA 1
ATOM 1352 C C . GLY A 1 176 ? -20.858 -12.292 28.597 1.00 40.69 176 GLY A C 1
ATOM 1353 O O . GLY A 1 176 ? -21.725 -13.006 28.111 1.00 40.69 176 GLY A O 1
ATOM 1354 N N . SER A 1 177 ? -20.037 -12.725 29.547 1.00 37.75 177 SER A N 1
ATOM 1355 C CA . SER A 1 177 ? -20.487 -13.722 30.523 1.00 37.75 177 SER A CA 1
ATOM 1356 C C . SER A 1 177 ? -19.975 -13.299 31.896 1.00 37.75 177 SER A C 1
ATOM 1358 O O . SER A 1 177 ? -18.987 -13.813 32.416 1.00 37.75 177 SER A O 1
ATOM 1360 N N . THR A 1 178 ? -20.627 -12.289 32.479 1.00 41.78 178 THR A N 1
ATOM 1361 C CA . THR A 1 178 ? -20.801 -12.251 33.935 1.00 41.78 178 THR A CA 1
ATOM 1362 C C . THR A 1 178 ? -21.613 -13.489 34.295 1.00 41.78 178 THR A C 1
ATOM 1364 O O . THR A 1 178 ? -22.834 -13.424 34.407 1.00 41.78 178 THR A O 1
ATOM 1367 N N . ASP A 1 179 ? -20.942 -14.638 34.357 1.00 42.66 179 ASP A N 1
ATOM 1368 C CA . ASP A 1 179 ? -21.452 -15.762 35.118 1.00 42.66 179 ASP A CA 1
ATOM 1369 C C . ASP A 1 179 ? -21.362 -15.316 36.575 1.00 42.66 179 ASP A C 1
ATOM 1371 O O . ASP A 1 179 ? -20.284 -15.248 37.170 1.00 42.66 179 ASP A O 1
ATOM 1375 N N . ASP A 1 180 ? -22.517 -14.899 37.089 1.00 47.81 180 ASP A N 1
ATOM 1376 C CA . ASP A 1 180 ? -22.813 -14.679 38.500 1.00 47.81 180 ASP A CA 1
ATOM 1377 C C . ASP A 1 180 ? -22.700 -16.017 39.261 1.00 47.81 180 ASP A C 1
ATOM 1379 O O . ASP A 1 180 ? -23.666 -16.498 39.852 1.00 47.81 180 ASP A O 1
ATOM 1383 N N . ASP A 1 181 ? -21.520 -16.640 39.260 1.00 48.41 181 ASP A N 1
ATOM 1384 C CA . ASP A 1 181 ? -21.178 -17.706 40.200 1.00 48.41 181 ASP A CA 1
ATOM 1385 C C . ASP A 1 181 ? -20.747 -17.055 41.525 1.00 48.41 181 ASP A C 1
ATOM 1387 O O . ASP A 1 181 ? -19.602 -17.117 41.982 1.00 48.41 181 ASP A O 1
ATOM 1391 N N . ASP A 1 182 ? -21.734 -16.407 42.147 1.00 56.78 182 ASP A N 1
ATOM 1392 C CA . ASP A 1 182 ? -21.843 -16.263 43.592 1.00 56.78 182 ASP A CA 1
ATOM 1393 C C . ASP A 1 182 ? -21.853 -17.679 44.185 1.00 56.78 182 ASP A C 1
ATOM 1395 O O . ASP A 1 182 ? -22.913 -18.277 44.331 1.00 56.78 182 ASP A O 1
ATOM 1399 N N . ASP A 1 183 ? -20.688 -18.257 44.487 1.00 55.06 183 ASP A N 1
ATOM 1400 C CA . ASP A 1 183 ? -20.543 -19.146 45.641 1.00 55.06 183 ASP A CA 1
ATOM 1401 C C . ASP A 1 183 ? -19.083 -19.568 45.892 1.00 55.06 183 ASP A C 1
ATOM 1403 O O . ASP A 1 183 ? -18.469 -20.306 45.125 1.00 55.06 183 ASP A O 1
ATOM 1407 N N . LYS A 1 184 ? -18.619 -19.210 47.101 1.00 46.22 184 LYS A N 1
ATOM 1408 C CA . LYS A 1 184 ? -17.448 -19.716 47.854 1.00 46.22 184 LYS A CA 1
ATOM 1409 C C . LYS A 1 184 ? -16.134 -18.953 47.707 1.00 46.22 184 LYS A C 1
ATOM 1411 O O . LYS A 1 184 ? -15.153 -19.411 47.132 1.00 46.22 184 LYS A O 1
ATOM 1416 N N . VAL A 1 185 ? -16.095 -17.848 48.445 1.00 46.12 185 VAL A N 1
ATOM 1417 C CA . VAL A 1 185 ? -14.886 -17.337 49.095 1.00 46.12 185 VAL A CA 1
ATOM 1418 C C . VAL A 1 185 ? -14.399 -18.384 50.110 1.00 46.12 185 VAL A C 1
ATOM 1420 O O . VAL A 1 185 ? -14.951 -18.493 51.205 1.00 46.12 185 VAL A O 1
ATOM 1423 N N . GLU A 1 186 ? -13.388 -19.175 49.751 1.00 52.91 186 GLU A N 1
ATOM 1424 C CA . GLU A 1 186 ? -12.476 -19.760 50.738 1.00 52.91 186 GLU A CA 1
ATOM 1425 C C . GLU A 1 186 ? -11.304 -18.786 50.906 1.00 52.91 186 GLU A C 1
ATOM 1427 O O . GLU A 1 186 ? -10.539 -18.529 49.978 1.00 52.91 186 GLU A O 1
ATOM 1432 N N . GLU A 1 187 ? -11.235 -18.175 52.088 1.00 52.72 187 GLU A N 1
ATOM 1433 C CA . GLU A 1 187 ? -10.140 -17.318 52.534 1.00 52.72 187 GLU A CA 1
ATOM 1434 C C . GLU A 1 187 ? -8.850 -18.151 52.645 1.00 52.72 187 GLU A C 1
ATOM 1436 O O . GLU A 1 187 ? -8.593 -18.770 53.679 1.00 52.72 187 GLU A O 1
ATOM 1441 N N . GLU A 1 188 ? -8.027 -18.177 51.596 1.00 50.19 188 GLU A N 1
ATOM 1442 C CA . GLU A 1 188 ? -6.621 -18.569 51.725 1.00 50.19 188 GLU A CA 1
ATOM 1443 C C . GLU A 1 188 ? -5.743 -17.320 51.881 1.00 50.19 188 GLU A C 1
ATOM 1445 O O . GLU A 1 188 ? -5.493 -16.554 50.952 1.00 50.19 188 GLU A O 1
ATOM 1450 N N . ASP A 1 189 ? -5.303 -17.142 53.125 1.00 59.66 189 ASP A N 1
ATOM 1451 C CA . ASP A 1 189 ? -4.283 -16.220 53.619 1.00 59.66 189 ASP A CA 1
ATOM 1452 C C . ASP A 1 189 ? -2.925 -16.554 52.966 1.00 59.66 189 ASP A C 1
ATOM 1454 O O . ASP A 1 189 ? -2.150 -17.373 53.470 1.00 59.66 189 ASP A O 1
ATOM 1458 N N . VAL A 1 190 ? -2.664 -15.981 51.786 1.00 50.38 190 VAL A N 1
ATOM 1459 C CA . VAL A 1 190 ? -1.390 -16.113 51.064 1.00 50.38 190 VAL A CA 1
ATOM 1460 C C . VAL A 1 190 ? -0.553 -14.860 51.294 1.00 50.38 190 VAL A C 1
ATOM 1462 O O . VAL A 1 190 ? -0.947 -13.745 50.956 1.00 50.38 190 VAL A O 1
ATOM 1465 N N . GLY A 1 191 ? 0.607 -15.089 51.909 1.00 48.59 191 GLY A N 1
ATOM 1466 C CA . GLY A 1 191 ? 1.562 -14.082 52.342 1.00 48.59 191 GLY A CA 1
ATOM 1467 C C . GLY A 1 191 ? 2.014 -13.124 51.241 1.00 48.59 191 GLY A C 1
ATOM 1468 O O . GLY A 1 191 ? 2.257 -13.504 50.099 1.00 48.59 191 GLY A O 1
ATOM 1469 N N . SER A 1 192 ? 2.146 -11.872 51.663 1.00 52.31 192 SER A N 1
ATOM 1470 C CA . SER A 1 192 ? 2.736 -10.741 50.960 1.00 52.31 192 SER A CA 1
ATOM 1471 C C . SER A 1 192 ? 4.213 -10.988 50.632 1.00 52.31 192 SER A C 1
ATOM 1473 O O . SER A 1 192 ? 5.063 -10.862 51.518 1.00 52.31 192 SER A O 1
ATOM 1475 N N . ASP A 1 193 ? 4.507 -11.298 49.372 1.00 47.41 193 ASP A N 1
ATOM 1476 C CA . ASP A 1 193 ? 5.816 -11.045 48.767 1.00 47.41 193 ASP A CA 1
ATOM 1477 C C . ASP A 1 193 ? 5.681 -9.788 47.878 1.00 47.41 193 ASP A C 1
ATOM 1479 O O . ASP A 1 193 ? 4.895 -9.743 46.934 1.00 47.41 193 ASP A O 1
ATOM 1483 N N . ASP A 1 194 ? 6.412 -8.746 48.278 1.00 55.81 194 ASP A N 1
ATOM 1484 C CA . ASP A 1 194 ? 6.258 -7.303 48.003 1.00 55.81 194 ASP A CA 1
ATOM 1485 C C . ASP A 1 194 ? 6.877 -6.798 46.667 1.00 55.81 194 ASP A C 1
ATOM 1487 O O . ASP A 1 194 ? 7.229 -5.625 46.568 1.00 55.81 194 ASP A O 1
ATOM 1491 N N . ASP A 1 195 ? 7.048 -7.628 45.630 1.00 56.28 195 ASP A N 1
ATOM 1492 C CA . ASP A 1 195 ? 7.969 -7.285 44.516 1.00 56.28 195 ASP A CA 1
ATOM 1493 C C . ASP A 1 195 ? 7.344 -6.980 43.125 1.00 56.28 195 ASP A C 1
ATOM 1495 O O . ASP A 1 195 ? 8.098 -6.721 42.189 1.00 56.28 195 ASP A O 1
ATOM 1499 N N . ASP A 1 196 ? 6.013 -6.911 42.957 1.00 54.00 196 ASP A N 1
ATOM 1500 C CA . ASP A 1 196 ? 5.374 -6.743 41.621 1.00 54.00 196 ASP A CA 1
ATOM 1501 C C . ASP A 1 196 ? 4.541 -5.445 41.416 1.00 54.00 196 ASP A C 1
ATOM 1503 O O . ASP A 1 196 ? 3.819 -5.300 40.422 1.00 54.00 196 ASP A O 1
ATOM 1507 N N . ASP A 1 197 ? 4.642 -4.454 42.309 1.00 50.88 197 ASP A N 1
ATOM 1508 C CA . ASP A 1 197 ? 3.829 -3.220 42.238 1.00 50.88 197 ASP A CA 1
ATOM 1509 C C . ASP A 1 197 ? 4.330 -2.150 41.242 1.00 50.88 197 ASP A C 1
ATOM 1511 O O . ASP A 1 197 ? 3.601 -1.202 40.921 1.00 50.88 197 ASP A O 1
ATOM 1515 N N . ASP A 1 198 ? 5.526 -2.307 40.669 1.00 53.31 198 ASP A N 1
ATOM 1516 C CA . ASP A 1 198 ? 6.088 -1.316 39.739 1.00 53.31 198 ASP A CA 1
ATOM 1517 C C . ASP A 1 198 ? 5.407 -1.328 38.354 1.00 53.31 198 ASP A C 1
ATOM 1519 O O . ASP A 1 198 ? 5.344 -0.290 37.687 1.00 53.31 198 ASP A O 1
ATOM 1523 N N . ASP A 1 199 ? 4.801 -2.446 37.941 1.00 48.69 199 ASP A N 1
ATOM 1524 C CA . ASP A 1 199 ? 4.164 -2.565 36.620 1.00 48.69 199 ASP A CA 1
ATOM 1525 C C . ASP A 1 199 ? 2.683 -2.131 36.619 1.00 48.69 199 ASP A C 1
ATOM 1527 O O . ASP A 1 199 ? 2.167 -1.660 35.599 1.00 48.69 199 ASP A O 1
ATOM 1531 N N . LYS A 1 200 ? 1.999 -2.174 37.774 1.00 42.94 200 LYS A N 1
ATOM 1532 C CA . LYS A 1 200 ? 0.629 -1.635 37.931 1.00 42.94 200 LYS A CA 1
ATOM 1533 C C . LYS A 1 200 ? 0.603 -0.131 38.203 1.00 42.94 200 LYS A C 1
ATOM 1535 O O . LYS A 1 200 ? -0.404 0.530 37.910 1.00 42.94 200 LYS A O 1
ATOM 1540 N N . LEU A 1 201 ? 1.716 0.443 38.669 1.00 42.62 201 LEU A N 1
ATOM 1541 C CA . LEU A 1 201 ? 1.845 1.890 38.823 1.00 42.62 201 LEU A CA 1
ATOM 1542 C C . LEU A 1 201 ? 1.795 2.615 37.469 1.00 42.62 201 LEU A C 1
ATOM 1544 O O . LEU A 1 201 ? 1.227 3.699 37.393 1.00 42.62 201 LEU A O 1
ATOM 1548 N N . PHE A 1 202 ? 2.291 2.022 36.377 1.00 42.38 202 PHE A N 1
ATOM 1549 C CA . PHE A 1 202 ? 2.250 2.665 35.054 1.00 42.38 202 PHE A CA 1
ATOM 1550 C C . PHE A 1 202 ? 0.872 2.646 34.383 1.00 42.38 202 PHE A C 1
ATOM 1552 O O . PHE A 1 202 ? 0.579 3.557 33.610 1.00 42.38 202 PHE A O 1
ATOM 1559 N N . ALA A 1 203 ? 0.022 1.661 34.681 1.00 41.88 203 ALA A N 1
ATOM 1560 C CA . ALA A 1 203 ? -1.339 1.596 34.144 1.00 41.88 203 ALA A CA 1
ATOM 1561 C C . ALA A 1 203 ? -2.314 2.504 34.917 1.00 41.88 203 ALA A C 1
ATOM 1563 O O . ALA A 1 203 ? -3.213 3.088 34.322 1.00 41.88 203 ALA A O 1
ATOM 1564 N N . THR A 1 204 ? -2.083 2.695 36.221 1.00 37.12 204 THR A N 1
ATOM 1565 C CA . THR A 1 204 ? -2.950 3.516 37.090 1.00 37.12 204 THR A CA 1
ATOM 1566 C C . THR A 1 204 ? -2.499 4.984 37.179 1.00 37.12 204 THR A C 1
ATOM 1568 O O . THR A 1 204 ? -3.275 5.845 37.572 1.00 37.12 204 THR A O 1
ATOM 1571 N N . LEU A 1 205 ? -1.265 5.320 36.769 1.00 38.88 205 LEU A N 1
ATOM 1572 C CA . LEU A 1 205 ? -0.777 6.711 36.700 1.00 38.88 205 LEU A CA 1
ATOM 1573 C C . LEU A 1 205 ? -1.094 7.430 35.381 1.00 38.88 205 LEU A C 1
ATOM 1575 O O . LEU A 1 205 ? -0.701 8.587 35.217 1.00 38.88 205 LEU A O 1
ATOM 1579 N N . VAL A 1 206 ? -1.769 6.782 34.430 1.00 42.66 206 VAL A N 1
ATOM 1580 C CA . VAL A 1 206 ? -2.231 7.423 33.184 1.00 42.66 206 VAL A CA 1
ATOM 1581 C C . VAL A 1 206 ? -3.630 8.029 33.341 1.00 42.66 206 VAL A C 1
ATOM 1583 O O . VAL A 1 206 ? -3.988 8.891 32.539 1.00 42.66 206 VAL A O 1
ATOM 1586 N N . ASP A 1 207 ? -4.358 7.686 34.408 1.00 45.00 207 ASP A N 1
ATOM 1587 C CA . ASP A 1 207 ? -5.665 8.273 34.705 1.00 45.00 207 ASP A CA 1
ATOM 1588 C C . ASP A 1 207 ? -5.563 9.437 35.717 1.00 45.00 207 ASP A C 1
ATOM 1590 O O . ASP A 1 207 ? -4.844 9.388 36.718 1.00 45.00 207 ASP A O 1
ATOM 1594 N N . ASP A 1 208 ? -6.237 10.536 35.375 1.00 44.44 208 ASP A N 1
ATOM 1595 C CA . ASP A 1 208 ? -6.485 11.791 36.108 1.00 44.44 208 ASP A CA 1
ATOM 1596 C C . ASP A 1 208 ? -5.342 12.734 36.542 1.00 44.44 208 ASP A C 1
ATOM 1598 O O . ASP A 1 208 ? -5.610 13.850 37.001 1.00 44.44 208 ASP A O 1
ATOM 1602 N N . SER A 1 209 ? -4.063 12.415 36.324 1.00 44.12 209 SER A N 1
ATOM 1603 C CA . SER A 1 209 ? -2.977 13.388 36.549 1.00 44.12 209 SER A CA 1
ATOM 1604 C C . SER A 1 209 ? -2.674 14.227 35.290 1.00 44.12 209 SER A C 1
ATOM 1606 O O . SER A 1 209 ? -2.017 13.729 34.368 1.00 44.12 209 SER A O 1
ATOM 1608 N N . PRO A 1 210 ? -2.990 15.545 35.242 1.00 53.19 210 PRO A N 1
ATOM 1609 C CA . PRO A 1 210 ? -2.609 16.430 34.130 1.00 53.19 210 PRO A CA 1
ATOM 1610 C C . PRO A 1 210 ? -1.085 16.620 33.967 1.00 53.19 210 PRO A C 1
ATOM 1612 O O . PRO A 1 210 ? -0.645 17.373 33.096 1.00 53.19 210 PRO A O 1
ATOM 1615 N N . GLN A 1 211 ? -0.256 15.959 34.788 1.00 45.03 211 GLN A N 1
ATOM 1616 C CA . GLN A 1 211 ? 1.203 15.948 34.658 1.00 45.03 211 GLN A CA 1
ATOM 1617 C C . GLN A 1 211 ? 1.772 14.655 34.043 1.00 45.03 211 GLN A C 1
ATOM 1619 O O . GLN A 1 211 ? 2.862 14.716 33.471 1.00 45.03 211 GLN A O 1
ATOM 1624 N N . SER A 1 212 ? 1.051 13.526 34.091 1.00 43.38 212 SER A N 1
ATOM 1625 C CA . SER A 1 212 ? 1.477 12.226 33.529 1.00 43.38 212 SER A CA 1
ATOM 1626 C C . SER A 1 212 ? 1.418 12.177 31.993 1.00 43.38 212 SER A C 1
ATOM 1628 O O . SER A 1 212 ? 2.251 11.547 31.334 1.00 43.38 212 SER A O 1
ATOM 1630 N N . THR A 1 213 ? 0.539 12.988 31.396 1.00 47.12 213 THR A N 1
ATOM 1631 C CA . THR A 1 213 ? 0.421 13.187 29.939 1.00 47.12 213 THR A CA 1
ATOM 1632 C C . THR A 1 213 ? 1.734 13.594 29.261 1.00 47.12 213 THR A C 1
ATOM 1634 O O . THR A 1 213 ? 1.894 13.410 28.055 1.00 47.12 213 THR A O 1
ATOM 1637 N N . LYS A 1 214 ? 2.718 14.108 30.011 1.00 51.50 214 LYS A N 1
ATOM 1638 C CA . LYS A 1 214 ? 4.000 14.563 29.461 1.00 51.50 214 LYS A CA 1
ATOM 1639 C C . LYS A 1 214 ? 4.923 13.427 29.019 1.00 51.50 214 LYS A C 1
ATOM 1641 O O . LYS A 1 214 ? 5.653 13.620 28.052 1.00 51.50 214 LYS A O 1
ATOM 1646 N N . VAL A 1 215 ? 4.904 12.265 29.679 1.00 51.78 215 VAL A N 1
ATOM 1647 C CA . VAL A 1 215 ? 5.824 11.158 29.339 1.00 51.78 215 VAL A CA 1
ATOM 1648 C C . VAL A 1 215 ? 5.306 10.368 28.138 1.00 51.78 215 VAL A C 1
ATOM 1650 O O . VAL A 1 215 ? 6.057 10.157 27.187 1.00 51.78 215 VAL A O 1
ATOM 1653 N N . GLY A 1 216 ? 4.009 10.039 28.117 1.00 51.25 216 GLY A N 1
ATOM 1654 C CA . GLY A 1 216 ? 3.360 9.463 26.933 1.00 51.25 216 GLY A CA 1
ATOM 1655 C C . GLY A 1 216 ? 3.429 10.403 25.724 1.00 51.25 216 GLY A C 1
ATOM 1656 O O . GLY A 1 216 ? 3.739 9.971 24.617 1.00 51.25 216 GLY A O 1
ATOM 1657 N N . SER A 1 217 ? 3.272 11.719 25.932 1.00 54.59 217 SER A N 1
ATOM 1658 C CA . SER A 1 217 ? 3.469 12.712 24.866 1.00 54.59 217 SER A CA 1
ATOM 1659 C C . SER A 1 217 ? 4.920 12.773 24.366 1.00 54.59 217 SER A C 1
ATOM 1661 O O . SER A 1 217 ? 5.143 12.911 23.163 1.00 54.59 217 SER A O 1
ATOM 1663 N N . ALA A 1 218 ? 5.918 12.613 25.242 1.00 57.72 218 ALA A N 1
ATOM 1664 C CA . ALA A 1 218 ? 7.325 12.600 24.839 1.00 57.72 218 ALA A CA 1
ATOM 1665 C C . ALA A 1 218 ? 7.681 11.370 23.981 1.00 57.72 218 ALA A C 1
ATOM 1667 O O . ALA A 1 218 ? 8.397 11.497 22.984 1.00 57.72 218 ALA A O 1
ATOM 1668 N N . ILE A 1 219 ? 7.146 10.190 24.313 1.00 59.47 219 ILE A N 1
ATOM 1669 C CA . ILE A 1 219 ? 7.350 8.968 23.519 1.00 59.47 219 ILE A CA 1
ATOM 1670 C C . ILE A 1 219 ? 6.570 9.048 22.199 1.00 59.47 219 ILE A C 1
ATOM 1672 O O . ILE A 1 219 ? 7.137 8.750 21.148 1.00 59.47 219 ILE A O 1
ATOM 1676 N N . ALA A 1 220 ? 5.335 9.566 22.216 1.00 59.78 220 ALA A N 1
ATOM 1677 C CA . ALA A 1 220 ? 4.537 9.832 21.015 1.00 59.78 220 ALA A CA 1
ATOM 1678 C C . ALA A 1 220 ? 5.261 10.732 19.994 1.00 59.78 220 ALA A C 1
ATOM 1680 O O . ALA A 1 220 ? 5.149 10.518 18.787 1.00 59.78 220 ALA A O 1
ATOM 1681 N N . LEU A 1 221 ? 6.052 11.702 20.470 1.00 68.38 221 LEU A N 1
ATOM 1682 C CA . LEU A 1 221 ? 6.870 12.584 19.631 1.00 68.38 221 LEU A CA 1
ATOM 1683 C C . LEU A 1 221 ? 8.180 11.949 19.152 1.00 68.38 221 LEU A C 1
ATOM 1685 O O . LEU A 1 221 ? 8.775 12.445 18.195 1.00 68.38 221 LEU A O 1
ATOM 1689 N N . THR A 1 222 ? 8.634 10.859 19.773 1.00 72.56 222 THR A N 1
ATOM 1690 C CA . THR A 1 222 ? 9.948 10.270 19.486 1.00 72.56 222 THR A CA 1
ATOM 1691 C C . THR A 1 222 ? 10.018 9.720 18.067 1.00 72.56 222 THR A C 1
ATOM 1693 O O . THR A 1 222 ? 10.994 9.984 17.372 1.00 72.56 222 THR A O 1
ATOM 1696 N N . LEU A 1 223 ? 8.987 9.015 17.592 1.00 70.62 223 LEU A N 1
ATOM 1697 C CA . LEU A 1 223 ? 8.985 8.466 16.235 1.00 70.62 223 LEU A CA 1
ATOM 1698 C C . LEU A 1 223 ? 8.909 9.564 15.154 1.00 70.62 223 LEU A C 1
ATOM 1700 O O . LEU A 1 223 ? 9.770 9.551 14.274 1.00 70.62 223 LEU A O 1
ATOM 1704 N N . PRO A 1 224 ? 7.998 10.561 15.222 1.00 72.69 224 PRO A N 1
ATOM 1705 C CA . PRO A 1 224 ? 8.031 11.714 14.320 1.00 72.69 224 PRO A CA 1
ATOM 1706 C C . PRO A 1 224 ? 9.363 12.472 14.342 1.00 72.69 224 PRO A C 1
ATOM 1708 O O . PRO A 1 224 ? 9.849 12.878 13.289 1.00 72.69 224 PRO A O 1
ATOM 1711 N N . LEU A 1 225 ? 9.977 12.640 15.518 1.00 77.88 225 LEU A N 1
ATOM 1712 C CA . LEU A 1 225 ? 11.259 13.331 15.665 1.00 77.88 225 LEU A CA 1
ATOM 1713 C C . LEU A 1 225 ? 12.418 12.501 15.110 1.00 77.88 225 LEU A C 1
ATOM 1715 O O . LEU A 1 225 ? 13.314 13.062 14.490 1.00 77.88 225 LEU A O 1
ATOM 1719 N N . LEU A 1 226 ? 12.391 11.177 15.261 1.00 76.44 226 LEU A N 1
ATOM 1720 C CA . LEU A 1 226 ? 13.373 10.271 14.671 1.00 76.44 226 LEU A CA 1
ATOM 1721 C C . LEU A 1 226 ? 13.226 10.235 13.146 1.00 76.44 226 LEU A C 1
ATOM 1723 O O . LEU A 1 226 ? 14.228 10.309 12.439 1.00 76.44 226 LEU A O 1
ATOM 1727 N N . LEU A 1 227 ? 11.995 10.223 12.624 1.00 74.31 227 LEU A N 1
ATOM 1728 C CA . LEU A 1 227 ? 11.731 10.313 11.187 1.00 74.31 227 LEU A CA 1
ATOM 1729 C C . LEU A 1 227 ? 12.198 11.663 10.625 1.00 74.31 227 LEU A C 1
ATOM 1731 O O . LEU A 1 227 ? 12.994 11.702 9.688 1.00 74.31 227 LEU A O 1
ATOM 1735 N N . GLY A 1 228 ? 11.769 12.769 11.237 1.00 74.31 228 GLY A N 1
ATOM 1736 C CA . GLY A 1 228 ? 12.159 14.122 10.847 1.00 74.31 228 GLY A CA 1
ATOM 1737 C C . GLY A 1 228 ? 13.660 14.365 10.997 1.00 74.31 228 GLY A C 1
ATOM 1738 O O . GLY A 1 228 ? 14.278 14.959 10.119 1.00 74.31 228 GLY A O 1
ATOM 1739 N N . GLY A 1 229 ? 14.265 13.842 12.062 1.00 77.50 229 GLY A N 1
ATOM 1740 C CA . GLY A 1 229 ? 15.698 13.897 12.328 1.00 77.50 229 GLY A CA 1
ATOM 1741 C C . GLY A 1 229 ? 16.507 13.073 11.332 1.00 77.50 229 GLY A C 1
ATOM 1742 O O . GLY A 1 229 ? 17.523 13.556 10.843 1.00 77.50 229 GLY A O 1
ATOM 1743 N N . SER A 1 230 ? 16.041 11.876 10.965 1.00 73.00 230 SER A N 1
ATOM 1744 C CA . SER A 1 230 ? 16.680 11.054 9.931 1.00 73.00 230 SER A CA 1
ATOM 1745 C C . SER A 1 230 ? 16.654 11.748 8.567 1.00 73.00 230 SER A C 1
ATOM 1747 O O . SER A 1 230 ? 17.685 11.820 7.904 1.00 73.00 230 SER A O 1
ATOM 1749 N N . LEU A 1 231 ? 15.520 12.355 8.195 1.00 72.38 231 LEU A N 1
ATOM 1750 C CA . LEU A 1 231 ? 15.376 13.133 6.967 1.00 72.38 231 LEU A CA 1
ATOM 1751 C C . LEU A 1 231 ? 16.281 14.365 6.992 1.00 72.38 231 LEU A C 1
ATOM 1753 O O . LEU A 1 231 ? 17.028 14.592 6.043 1.00 72.38 231 LEU A O 1
ATOM 1757 N N . ALA A 1 232 ? 16.254 15.139 8.080 1.00 71.75 232 ALA A N 1
ATOM 1758 C CA . ALA A 1 232 ? 17.097 16.318 8.245 1.00 71.75 232 ALA A CA 1
ATOM 1759 C C . ALA A 1 232 ? 18.585 15.959 8.165 1.00 71.75 232 ALA A C 1
ATOM 1761 O O . ALA A 1 232 ? 19.327 16.633 7.458 1.00 71.75 232 ALA A O 1
ATOM 1762 N N . LEU A 1 233 ? 19.008 14.867 8.810 1.00 75.88 233 LEU A N 1
ATOM 1763 C CA . LEU A 1 233 ? 20.375 14.357 8.738 1.00 75.88 233 LEU A CA 1
ATOM 1764 C C . LEU A 1 233 ? 20.746 13.963 7.303 1.00 75.88 233 LEU A C 1
ATOM 1766 O O . LEU A 1 233 ? 21.798 14.377 6.819 1.00 75.88 233 LEU A O 1
ATOM 1770 N N . SER A 1 234 ? 19.886 13.218 6.601 1.00 68.12 234 SER A N 1
ATOM 1771 C CA . SER A 1 234 ? 20.113 12.851 5.199 1.00 68.12 234 SER A CA 1
ATOM 1772 C C . SER A 1 234 ? 20.247 14.093 4.308 1.00 68.12 234 SER A C 1
ATOM 1774 O O . SER A 1 234 ? 21.185 14.171 3.517 1.00 68.12 234 SER A O 1
ATOM 1776 N N . TYR A 1 235 ? 19.390 15.106 4.478 1.00 69.69 235 TYR A N 1
ATOM 1777 C CA . TYR A 1 235 ? 19.491 16.375 3.745 1.00 69.69 235 TYR A CA 1
ATOM 1778 C C . TYR A 1 235 ? 20.747 17.179 4.109 1.00 69.69 235 TYR A C 1
ATOM 1780 O O . TYR A 1 235 ? 21.412 17.705 3.216 1.00 69.69 235 TYR A O 1
ATOM 1788 N N . SER A 1 236 ? 21.099 17.264 5.395 1.00 73.12 236 SER A N 1
ATOM 1789 C CA . SER A 1 236 ? 22.306 17.958 5.855 1.00 73.12 236 SER A CA 1
ATOM 1790 C C . SER A 1 236 ? 23.573 17.300 5.322 1.00 73.12 236 SER A C 1
ATOM 1792 O O . SER A 1 236 ? 24.471 18.013 4.883 1.00 73.12 236 SER A O 1
ATOM 1794 N N . LEU A 1 237 ? 23.635 15.965 5.290 1.00 73.88 237 LEU A N 1
ATOM 1795 C CA . LEU A 1 237 ? 24.747 15.241 4.678 1.00 73.88 237 LEU A CA 1
ATOM 1796 C C . LEU A 1 237 ? 24.836 15.569 3.183 1.00 73.88 237 LEU A C 1
ATOM 1798 O O . LEU A 1 237 ? 25.894 15.977 2.718 1.00 73.88 237 LEU A O 1
ATOM 1802 N N . ILE A 1 238 ? 23.730 15.497 2.437 1.00 69.19 238 ILE A N 1
ATOM 1803 C CA . ILE A 1 238 ? 23.734 15.832 1.003 1.00 69.19 238 ILE A CA 1
ATOM 1804 C C . ILE A 1 238 ? 24.222 17.271 0.763 1.00 69.19 238 ILE A C 1
ATOM 1806 O O . ILE A 1 238 ? 25.069 17.484 -0.103 1.00 69.19 238 ILE A O 1
ATOM 1810 N N . SER A 1 239 ? 23.733 18.253 1.531 1.00 72.56 239 SER A N 1
ATOM 1811 C CA . SER A 1 239 ? 24.150 19.657 1.386 1.00 72.56 239 SER A CA 1
ATOM 1812 C C . SER A 1 239 ? 25.623 19.857 1.732 1.00 72.56 239 SER A C 1
ATOM 1814 O O . SER A 1 239 ? 26.349 20.482 0.965 1.00 72.56 239 SER A O 1
ATOM 1816 N N . PHE A 1 240 ? 26.082 19.280 2.847 1.00 78.12 240 PHE A N 1
ATOM 1817 C CA . PHE A 1 240 ? 27.460 19.415 3.315 1.00 78.12 240 PHE A CA 1
ATOM 1818 C C . PHE A 1 240 ? 28.469 18.939 2.266 1.00 78.12 240 PHE A C 1
ATOM 1820 O O . PHE A 1 240 ? 29.474 19.602 2.021 1.00 78.12 240 PHE A O 1
ATOM 1827 N N . PHE A 1 241 ? 28.188 17.817 1.604 1.00 69.56 241 PHE A N 1
ATOM 1828 C CA . PHE A 1 241 ? 29.077 17.275 0.578 1.00 69.56 241 PHE A CA 1
ATOM 1829 C C . PHE A 1 241 ? 28.912 17.934 -0.794 1.00 69.56 241 PHE A C 1
ATOM 1831 O O . PHE A 1 241 ? 29.889 18.010 -1.538 1.00 69.56 241 PHE A O 1
ATOM 1838 N N . LYS A 1 242 ? 27.718 18.439 -1.127 1.00 69.50 242 LYS A N 1
ATOM 1839 C CA . LYS A 1 242 ? 27.488 19.205 -2.359 1.00 69.50 242 LYS A CA 1
ATOM 1840 C C . LYS A 1 242 ? 28.234 20.541 -2.338 1.00 69.50 242 LYS A C 1
ATOM 1842 O O . LYS A 1 242 ? 28.853 20.905 -3.331 1.00 69.50 242 LYS A O 1
ATOM 1847 N N . ASP A 1 243 ? 28.230 21.233 -1.202 1.00 66.88 243 ASP A N 1
ATOM 1848 C CA . ASP A 1 243 ? 28.936 22.510 -1.050 1.00 66.88 243 ASP A CA 1
ATOM 1849 C C . ASP A 1 243 ? 30.458 22.321 -0.905 1.00 66.88 243 ASP A C 1
ATOM 1851 O O . ASP A 1 243 ? 31.238 23.219 -1.223 1.00 66.88 243 ASP A O 1
ATOM 1855 N N . ALA A 1 244 ? 30.903 21.131 -0.486 1.00 64.69 244 ALA A N 1
ATOM 1856 C CA . ALA A 1 244 ? 32.319 20.777 -0.390 1.00 64.69 244 ALA A CA 1
ATOM 1857 C C . ALA A 1 244 ? 32.984 20.451 -1.744 1.00 64.69 244 ALA A C 1
ATOM 1859 O O . ALA A 1 244 ? 34.208 20.313 -1.795 1.00 64.69 244 ALA A O 1
ATOM 1860 N N . GLY A 1 245 ? 32.227 20.334 -2.840 1.00 62.31 245 GLY A N 1
ATOM 1861 C CA . GLY A 1 245 ? 32.787 19.975 -4.139 1.00 62.31 245 GLY A CA 1
ATOM 1862 C C . GLY A 1 245 ? 31.947 20.450 -5.315 1.00 62.31 245 GLY A C 1
ATOM 1863 O O . GLY A 1 245 ? 30.914 19.859 -5.600 1.00 62.31 245 GLY A O 1
ATOM 1864 N N . ILE A 1 246 ? 32.443 21.482 -6.012 1.00 52.12 246 ILE A N 1
ATOM 1865 C CA . ILE A 1 246 ? 32.647 21.526 -7.479 1.00 52.12 246 ILE A CA 1
ATOM 1866 C C . ILE A 1 246 ? 33.213 22.896 -7.920 1.00 52.12 246 ILE A C 1
ATOM 1868 O O . ILE A 1 246 ? 33.984 22.919 -8.871 1.00 52.12 246 ILE A O 1
ATOM 1872 N N . ASP A 1 247 ? 33.010 23.991 -7.171 1.00 52.59 247 ASP A N 1
ATOM 1873 C CA . ASP A 1 247 ? 33.524 25.326 -7.573 1.00 52.59 247 ASP A CA 1
ATOM 1874 C C . ASP A 1 247 ? 34.601 25.940 -6.645 1.00 52.59 247 ASP A C 1
ATOM 1876 O O . ASP A 1 247 ? 35.164 26.997 -6.934 1.00 52.59 247 ASP A O 1
ATOM 1880 N N . GLY A 1 248 ? 34.947 25.286 -5.531 1.00 51.06 248 GLY A N 1
ATOM 1881 C CA . GLY A 1 248 ? 35.885 25.810 -4.524 1.00 51.06 248 GLY A CA 1
ATOM 1882 C C . GLY A 1 248 ? 37.336 25.349 -4.704 1.00 51.06 248 GLY A C 1
ATOM 1883 O O . GLY A 1 248 ? 37.842 24.570 -3.901 1.00 51.06 248 GLY A O 1
ATOM 1884 N N . SER A 1 249 ? 38.027 25.825 -5.738 1.00 52.84 249 SER A N 1
ATOM 1885 C CA . SER A 1 249 ? 39.360 25.363 -6.163 1.00 52.84 249 SER A CA 1
ATOM 1886 C C . SER A 1 249 ? 40.563 25.746 -5.272 1.00 52.84 249 SER A C 1
ATOM 1888 O O . SER A 1 249 ? 41.655 25.913 -5.815 1.00 52.84 249 SER A O 1
ATOM 1890 N N . SER A 1 250 ? 40.440 25.962 -3.956 1.00 51.12 250 SER A N 1
ATOM 1891 C CA . SER A 1 250 ? 41.548 26.641 -3.248 1.00 51.12 250 SER A CA 1
ATOM 1892 C C . SER A 1 250 ? 41.955 26.197 -1.847 1.00 51.12 250 SER A C 1
ATOM 1894 O O . SER A 1 250 ? 43.013 26.657 -1.423 1.00 51.12 250 SER A O 1
ATOM 1896 N N . ILE A 1 251 ? 41.236 25.329 -1.119 1.00 53.41 251 ILE A N 1
ATOM 1897 C CA . ILE A 1 251 ? 41.619 25.089 0.296 1.00 53.41 251 ILE A CA 1
ATOM 1898 C C . ILE A 1 251 ? 41.754 23.607 0.709 1.00 53.41 251 ILE A C 1
ATOM 1900 O O . ILE A 1 251 ? 42.522 23.324 1.625 1.00 53.41 251 ILE A O 1
ATOM 1904 N N . SER A 1 252 ? 41.143 22.636 0.019 1.00 52.03 252 SER A N 1
ATOM 1905 C CA . SER A 1 252 ? 41.069 21.253 0.550 1.00 52.03 252 SER A CA 1
ATOM 1906 C C . SER A 1 252 ? 41.966 20.199 -0.122 1.00 52.03 252 SER A C 1
ATOM 1908 O O . SER A 1 252 ? 42.092 19.101 0.415 1.00 52.03 252 SER A O 1
ATOM 1910 N N . SER A 1 253 ? 42.632 20.496 -1.246 1.00 52.38 253 SER A N 1
ATOM 1911 C CA . SER A 1 253 ? 43.406 19.488 -2.005 1.00 52.38 253 SER A CA 1
ATOM 1912 C C . SER A 1 253 ? 44.775 19.129 -1.410 1.00 52.38 253 SER A C 1
ATOM 1914 O O . SER A 1 253 ? 45.419 18.198 -1.883 1.00 52.38 253 SER A O 1
ATOM 1916 N N . SER A 1 254 ? 45.259 19.832 -0.375 1.00 58.97 254 SER A N 1
ATOM 1917 C CA . SER A 1 254 ? 46.624 19.607 0.136 1.00 58.97 254 SER A CA 1
ATOM 1918 C C . SER A 1 254 ? 46.731 18.639 1.319 1.00 58.97 254 SER A C 1
ATOM 1920 O O . SER A 1 254 ? 47.849 18.328 1.721 1.00 58.97 254 SER A O 1
ATOM 1922 N N . ILE A 1 255 ? 45.619 18.202 1.922 1.00 63.53 255 ILE A N 1
ATOM 1923 C CA . ILE A 1 255 ? 45.651 17.411 3.173 1.00 63.53 255 ILE A CA 1
ATOM 1924 C C . ILE A 1 255 ? 45.013 16.027 3.012 1.00 63.53 255 ILE A C 1
ATOM 1926 O O . ILE A 1 255 ? 45.463 15.073 3.642 1.00 63.53 255 ILE A O 1
ATOM 1930 N N . ILE A 1 256 ? 44.010 15.886 2.148 1.00 68.19 256 ILE A N 1
ATOM 1931 C CA . ILE A 1 256 ? 43.344 14.610 1.876 1.00 68.19 256 ILE A CA 1
ATOM 1932 C C . ILE A 1 256 ? 43.591 14.317 0.402 1.00 68.19 256 ILE A C 1
ATOM 1934 O O . ILE A 1 256 ? 43.090 15.041 -0.451 1.00 68.19 256 ILE A O 1
ATOM 1938 N N . GLY A 1 257 ? 44.422 13.315 0.106 1.00 79.81 257 GLY A N 1
ATOM 1939 C CA . GLY A 1 257 ? 44.748 12.962 -1.277 1.00 79.81 257 GLY A CA 1
ATOM 1940 C C . GLY A 1 257 ? 43.483 12.686 -2.094 1.00 79.81 257 GLY A C 1
ATOM 1941 O O . GLY A 1 257 ? 42.545 12.072 -1.581 1.00 79.81 257 GLY A O 1
ATOM 1942 N N . ASP A 1 258 ? 43.474 13.118 -3.357 1.00 78.44 258 ASP A N 1
ATOM 1943 C CA . ASP A 1 258 ? 42.324 13.035 -4.275 1.00 78.44 258 ASP A CA 1
ATOM 1944 C C . ASP A 1 258 ? 41.704 11.624 -4.349 1.00 78.44 258 ASP A C 1
ATOM 1946 O O . ASP A 1 258 ? 40.493 11.465 -4.506 1.00 78.44 258 ASP A O 1
ATOM 1950 N N . GLU A 1 259 ? 42.519 10.585 -4.144 1.00 83.25 259 GLU A N 1
ATOM 1951 C CA . GLU A 1 259 ? 42.088 9.187 -4.077 1.00 83.25 259 GLU A CA 1
ATOM 1952 C C . GLU A 1 259 ? 41.117 8.921 -2.908 1.00 83.25 259 GLU A C 1
ATOM 1954 O O . GLU A 1 259 ? 40.058 8.325 -3.110 1.00 83.25 259 GLU A O 1
ATOM 1959 N N . TYR A 1 260 ? 41.397 9.440 -1.707 1.00 80.44 260 TYR A N 1
ATOM 1960 C CA . TYR A 1 260 ? 40.504 9.305 -0.549 1.00 80.44 260 TYR A CA 1
ATOM 1961 C C . TYR A 1 260 ? 39.202 10.076 -0.743 1.00 80.44 260 TYR A C 1
ATOM 1963 O O . TYR A 1 260 ? 38.138 9.585 -0.366 1.00 80.44 260 TYR A O 1
ATOM 1971 N N . LEU A 1 261 ? 39.267 11.265 -1.346 1.00 80.31 261 LEU A N 1
ATOM 1972 C CA . LEU A 1 261 ? 38.075 12.067 -1.604 1.00 80.31 261 LEU A CA 1
ATOM 1973 C C . LEU A 1 261 ? 37.149 11.360 -2.604 1.00 80.31 261 LEU A C 1
ATOM 1975 O O . LEU A 1 261 ? 35.942 11.303 -2.382 1.00 80.31 261 LEU A O 1
ATOM 1979 N N . SER A 1 262 ? 37.718 10.742 -3.645 1.00 80.62 262 SER A N 1
ATOM 1980 C CA . SER A 1 262 ? 36.961 9.940 -4.611 1.00 80.62 262 SER A CA 1
ATOM 1981 C C . SER A 1 262 ? 36.326 8.692 -3.977 1.00 80.62 262 SER A C 1
ATOM 1983 O O . SER A 1 262 ? 35.164 8.385 -4.247 1.00 80.62 262 SER A O 1
ATOM 1985 N N . ALA A 1 263 ? 37.032 8.020 -3.058 1.00 82.56 263 ALA A N 1
ATOM 1986 C CA . ALA A 1 263 ? 36.501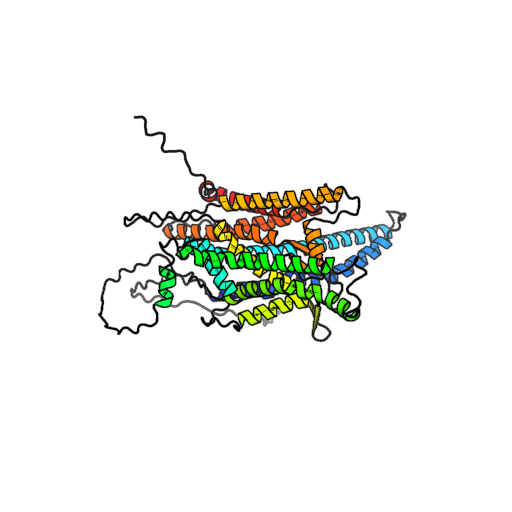 6.875 -2.320 1.00 82.56 263 ALA A CA 1
ATOM 1987 C C . ALA A 1 263 ? 35.358 7.278 -1.371 1.00 82.56 263 ALA A C 1
ATOM 1989 O O . ALA A 1 263 ? 34.338 6.593 -1.302 1.00 82.56 263 ALA A O 1
ATOM 1990 N N . ILE A 1 264 ? 35.490 8.416 -0.679 1.00 78.88 264 ILE A N 1
ATOM 1991 C CA . ILE A 1 264 ? 34.444 8.961 0.199 1.00 78.88 264 ILE A CA 1
ATOM 1992 C C . ILE A 1 264 ? 33.224 9.393 -0.618 1.00 78.88 264 ILE A C 1
ATOM 1994 O O . ILE A 1 264 ? 32.103 9.089 -0.222 1.00 78.88 264 ILE A O 1
ATOM 1998 N N . GLN A 1 265 ? 33.416 10.045 -1.768 1.00 79.38 265 GLN A N 1
ATOM 1999 C CA . GLN A 1 265 ? 32.319 10.402 -2.674 1.00 79.38 265 GLN A CA 1
ATOM 2000 C C . GLN A 1 265 ? 31.581 9.162 -3.194 1.00 79.38 265 GLN A C 1
ATOM 2002 O O . GLN A 1 265 ? 30.356 9.180 -3.280 1.00 79.38 265 GLN A O 1
ATOM 2007 N N . GLY A 1 266 ? 32.300 8.067 -3.464 1.00 79.25 266 GLY A N 1
ATOM 2008 C CA . GLY A 1 266 ? 31.694 6.779 -3.809 1.00 79.25 266 GLY A CA 1
ATOM 2009 C C . GLY A 1 266 ? 30.929 6.128 -2.649 1.00 79.25 266 GLY A C 1
ATOM 2010 O O . GLY A 1 266 ? 29.912 5.479 -2.877 1.00 79.25 266 GLY A O 1
ATOM 2011 N N . LEU A 1 267 ? 31.382 6.316 -1.403 1.00 81.62 267 LEU A N 1
ATOM 2012 C CA . LEU A 1 267 ? 30.733 5.775 -0.201 1.00 81.62 267 LEU A CA 1
ATOM 2013 C C . LEU A 1 267 ? 29.538 6.623 0.268 1.00 81.62 267 LEU A C 1
ATOM 2015 O O . LEU A 1 267 ? 28.640 6.122 0.946 1.00 81.62 267 LEU A O 1
ATOM 2019 N N . LEU A 1 268 ? 29.531 7.912 -0.070 1.00 79.19 268 LEU A N 1
ATOM 2020 C CA . LEU A 1 268 ? 28.598 8.886 0.476 1.00 79.19 268 LEU A CA 1
ATOM 2021 C C . LEU A 1 268 ? 27.121 8.506 0.286 1.00 79.19 268 LEU A C 1
ATOM 2023 O O . LEU A 1 268 ? 26.393 8.572 1.279 1.00 79.19 268 LEU A O 1
ATOM 2027 N N . PRO A 1 269 ? 26.661 8.060 -0.903 1.00 79.81 269 PRO A N 1
ATOM 2028 C CA . PRO A 1 269 ? 25.287 7.599 -1.059 1.00 79.81 269 PRO A CA 1
ATOM 2029 C C . PRO A 1 269 ? 24.955 6.519 -0.023 1.00 79.81 269 PRO A C 1
ATOM 2031 O O . PRO A 1 269 ? 24.037 6.687 0.774 1.00 79.81 269 PRO A O 1
ATOM 2034 N N . TYR A 1 270 ? 25.785 5.486 0.097 1.00 83.44 270 TYR A N 1
ATOM 2035 C CA . TYR A 1 270 ? 25.556 4.390 1.038 1.00 83.44 270 TYR A CA 1
ATOM 2036 C C . TYR A 1 270 ? 25.469 4.857 2.503 1.00 83.44 270 TYR A C 1
ATOM 2038 O O . TYR A 1 270 ? 24.614 4.380 3.251 1.00 83.44 270 TYR A O 1
ATOM 2046 N N . LEU A 1 271 ? 26.291 5.832 2.911 1.00 81.69 271 LEU A N 1
ATOM 2047 C CA . LEU A 1 271 ? 26.213 6.425 4.252 1.00 81.69 271 LEU A CA 1
ATOM 2048 C C . LEU A 1 271 ? 24.903 7.193 4.473 1.00 81.69 271 LEU A C 1
ATOM 2050 O O . LEU A 1 271 ? 24.290 7.066 5.533 1.00 81.69 271 LEU A O 1
ATOM 2054 N N . THR A 1 272 ? 24.441 7.953 3.475 1.00 80.56 272 THR A N 1
ATOM 2055 C CA . THR A 1 272 ? 23.187 8.721 3.583 1.00 80.56 272 THR A CA 1
ATOM 2056 C C . THR A 1 272 ? 21.933 7.848 3.669 1.00 80.56 272 THR A C 1
ATOM 2058 O O . THR A 1 272 ? 20.913 8.321 4.173 1.00 80.56 272 THR A O 1
ATOM 2061 N N . SER A 1 273 ? 22.003 6.577 3.248 1.00 85.06 273 SER A N 1
ATOM 2062 C CA . SER A 1 273 ? 20.908 5.603 3.387 1.00 85.06 273 SER A CA 1
ATOM 2063 C C . SER A 1 273 ? 20.869 4.866 4.726 1.00 85.06 273 SER A C 1
ATOM 2065 O O . SER A 1 273 ? 19.851 4.242 5.023 1.00 85.06 273 SER A O 1
ATOM 2067 N N . ILE A 1 274 ? 21.922 4.929 5.553 1.00 87.06 274 ILE A N 1
ATOM 2068 C CA . ILE A 1 274 ? 21.961 4.222 6.847 1.00 87.06 274 ILE A CA 1
ATOM 2069 C C . ILE A 1 274 ? 20.778 4.602 7.757 1.00 87.06 274 ILE A C 1
ATOM 2071 O O . ILE A 1 274 ? 20.150 3.688 8.294 1.00 87.06 274 ILE A O 1
ATOM 2075 N N . PRO A 1 275 ? 20.403 5.889 7.923 1.00 86.50 275 PRO A N 1
ATOM 2076 C CA . PRO A 1 275 ? 19.250 6.255 8.748 1.00 86.50 275 PRO A CA 1
ATOM 2077 C C . PRO A 1 275 ? 17.938 5.655 8.227 1.00 86.50 275 PRO A C 1
ATOM 2079 O O . PRO A 1 275 ? 17.158 5.101 9.001 1.00 86.50 275 PRO A O 1
ATOM 2082 N N . SER A 1 276 ? 17.724 5.695 6.909 1.00 86.00 276 SER A N 1
ATOM 2083 C CA . SER A 1 276 ? 16.556 5.088 6.259 1.00 86.00 276 SER A CA 1
ATOM 2084 C C . SER A 1 276 ? 16.529 3.570 6.446 1.00 86.00 276 SER A C 1
ATOM 2086 O O . SER A 1 276 ? 15.469 2.992 6.674 1.00 86.00 276 SER A O 1
ATOM 2088 N N . MET A 1 277 ? 17.695 2.919 6.399 1.00 90.81 277 MET A N 1
ATOM 2089 C CA . MET A 1 277 ? 17.845 1.488 6.669 1.00 90.81 277 MET A CA 1
ATOM 2090 C C . MET A 1 277 ? 17.517 1.148 8.112 1.00 90.81 277 MET A C 1
ATOM 2092 O O . MET A 1 277 ? 16.736 0.230 8.339 1.00 90.81 277 MET A O 1
ATOM 2096 N N . ALA A 1 278 ? 18.033 1.910 9.075 1.00 90.56 278 ALA A N 1
ATOM 2097 C CA . ALA A 1 278 ? 17.706 1.722 10.483 1.00 90.56 278 ALA A CA 1
ATOM 2098 C C . ALA A 1 278 ? 16.193 1.848 10.726 1.00 90.56 278 ALA A C 1
ATOM 2100 O O . ALA A 1 278 ? 15.603 0.985 11.372 1.00 90.56 278 ALA A O 1
ATOM 2101 N N . LEU A 1 279 ? 15.547 2.857 10.132 1.00 90.25 279 LEU A N 1
ATOM 2102 C CA . LEU A 1 279 ? 14.092 3.016 10.181 1.00 90.25 279 LEU A CA 1
ATOM 2103 C C . LEU A 1 279 ? 13.346 1.820 9.580 1.00 90.25 279 LEU A C 1
ATOM 2105 O O . LEU A 1 279 ? 12.431 1.286 10.204 1.00 90.25 279 LEU A O 1
ATOM 2109 N N . CYS A 1 280 ? 13.756 1.361 8.398 1.00 93.12 280 CYS A N 1
ATOM 2110 C CA . CYS A 1 280 ? 13.150 0.192 7.767 1.00 93.12 280 CYS A CA 1
ATOM 2111 C C . CYS A 1 280 ? 13.318 -1.070 8.614 1.00 93.12 280 CYS A C 1
ATOM 2113 O O . CYS A 1 280 ? 12.382 -1.856 8.706 1.00 93.12 280 CYS A O 1
ATOM 2115 N N . VAL A 1 281 ? 14.475 -1.260 9.259 1.00 94.75 281 VAL A N 1
ATOM 2116 C CA . VAL A 1 281 ? 14.701 -2.388 10.174 1.00 94.75 281 VAL A CA 1
ATOM 2117 C C . VAL A 1 281 ? 13.723 -2.332 11.338 1.00 94.75 281 VAL A C 1
ATOM 2119 O O . VAL A 1 281 ? 13.136 -3.358 11.659 1.00 94.75 281 VAL A O 1
ATOM 2122 N N . LEU A 1 282 ? 13.499 -1.160 11.937 1.00 92.75 282 LEU A N 1
ATOM 2123 C CA . LEU A 1 282 ? 12.547 -1.015 13.039 1.00 92.75 282 LEU A CA 1
ATOM 2124 C C . LEU A 1 282 ? 11.118 -1.373 12.605 1.00 92.75 282 LEU A C 1
ATOM 2126 O O . LEU A 1 282 ? 10.451 -2.155 13.282 1.00 92.75 282 LEU A O 1
ATOM 2130 N N . PHE A 1 283 ? 10.662 -0.879 11.452 1.00 93.81 283 PHE A N 1
ATOM 2131 C CA . PHE A 1 283 ? 9.318 -1.177 10.945 1.00 93.81 283 PHE A CA 1
ATOM 2132 C C . PHE A 1 283 ? 9.144 -2.636 10.507 1.00 93.81 283 PHE A C 1
ATOM 2134 O O . PHE A 1 283 ? 8.153 -3.271 10.853 1.00 93.81 283 PHE A O 1
ATOM 2141 N N . VAL A 1 284 ? 10.128 -3.219 9.820 1.00 94.88 284 VAL A N 1
ATOM 2142 C CA . VAL A 1 284 ? 10.085 -4.643 9.447 1.00 94.88 284 VAL A CA 1
ATOM 2143 C C . VAL A 1 284 ? 10.165 -5.534 10.689 1.00 94.88 284 VAL A C 1
ATOM 2145 O O . VAL A 1 284 ? 9.448 -6.526 10.768 1.00 94.88 284 VAL A O 1
ATOM 2148 N N . ALA A 1 285 ? 10.973 -5.173 11.691 1.00 93.69 285 ALA A N 1
ATOM 2149 C CA . ALA A 1 285 ? 11.057 -5.912 12.951 1.00 93.69 285 ALA A CA 1
ATOM 2150 C C . ALA A 1 285 ? 9.731 -5.885 13.713 1.00 93.69 285 ALA A C 1
ATOM 2152 O O . ALA A 1 285 ? 9.324 -6.913 14.240 1.00 93.69 285 ALA A O 1
ATOM 2153 N N . THR A 1 286 ? 9.047 -4.740 13.729 1.00 91.94 286 THR A N 1
ATOM 2154 C CA . THR A 1 286 ? 7.696 -4.583 14.300 1.00 91.94 286 THR A CA 1
ATOM 2155 C C . THR A 1 286 ? 6.743 -5.611 13.694 1.00 91.94 286 THR A C 1
ATOM 2157 O O . THR A 1 286 ? 6.131 -6.409 14.402 1.00 91.94 286 THR A O 1
ATOM 2160 N N . GLU A 1 287 ? 6.703 -5.688 12.366 1.00 92.50 287 GLU A N 1
ATOM 2161 C CA . GLU A 1 287 ? 5.813 -6.622 11.683 1.00 92.50 287 GLU A CA 1
ATOM 2162 C C . GLU A 1 287 ? 6.249 -8.086 11.851 1.00 92.50 287 GLU A C 1
ATOM 2164 O O . GLU A 1 287 ? 5.398 -8.945 12.059 1.00 92.50 287 GLU A O 1
ATOM 2169 N N . PHE A 1 288 ? 7.548 -8.397 11.863 1.00 91.50 288 PHE A N 1
ATOM 2170 C CA . PHE A 1 288 ? 8.032 -9.767 12.090 1.00 91.50 288 PHE A CA 1
ATOM 2171 C C . PHE A 1 288 ? 7.761 -10.251 13.520 1.00 91.50 288 PHE A C 1
ATOM 2173 O O . PHE A 1 288 ? 7.382 -11.407 13.715 1.00 91.50 288 PHE A O 1
ATOM 2180 N N . ARG A 1 289 ? 7.887 -9.368 14.519 1.00 89.38 289 ARG A N 1
ATOM 2181 C CA . ARG A 1 289 ? 7.507 -9.655 15.911 1.00 89.38 289 ARG A CA 1
ATOM 2182 C C . ARG A 1 289 ? 6.028 -9.994 16.019 1.00 89.38 289 ARG A C 1
ATOM 2184 O O . ARG A 1 289 ? 5.689 -10.911 16.750 1.00 89.38 289 ARG A O 1
ATOM 2191 N N . SER A 1 290 ? 5.166 -9.322 15.254 1.00 84.62 290 SER A N 1
ATOM 2192 C CA . SER A 1 290 ? 3.725 -9.605 15.274 1.00 84.62 290 SER A CA 1
ATOM 2193 C C . SER A 1 290 ? 3.357 -11.020 14.802 1.00 84.62 290 SER A C 1
ATOM 2195 O O . SER A 1 290 ? 2.293 -11.528 15.144 1.00 84.62 290 SER A O 1
ATOM 2197 N N . VAL A 1 291 ? 4.243 -11.680 14.047 1.00 83.62 291 VAL A N 1
ATOM 2198 C CA . VAL A 1 291 ? 4.060 -13.068 13.589 1.00 83.62 291 VAL A CA 1
ATOM 2199 C C . VAL A 1 291 ? 4.466 -14.072 14.665 1.00 83.62 291 VAL A C 1
ATOM 2201 O O . VAL A 1 291 ? 3.897 -15.162 14.770 1.00 83.62 291 VAL A O 1
ATOM 2204 N N . SER A 1 292 ? 5.472 -13.721 15.463 1.00 82.56 292 SER A N 1
ATOM 2205 C CA . SER A 1 292 ? 6.055 -14.620 16.445 1.00 82.56 292 SER A CA 1
ATOM 2206 C C . SER A 1 292 ? 5.307 -14.536 17.769 1.00 82.56 292 SER A C 1
ATOM 2208 O O . SER A 1 292 ? 5.275 -13.501 18.423 1.00 82.56 292 SER A O 1
ATOM 2210 N N . LYS A 1 293 ? 4.753 -15.666 18.215 1.00 72.31 293 LYS A N 1
ATOM 2211 C CA . LYS A 1 293 ? 4.203 -15.819 19.575 1.00 72.31 293 LYS A CA 1
ATOM 2212 C C . LYS A 1 293 ? 5.296 -16.002 20.639 1.00 72.31 293 LYS A C 1
ATOM 2214 O O . LYS A 1 293 ? 4.991 -16.337 21.781 1.00 72.31 293 LYS A O 1
ATOM 2219 N N . ALA A 1 294 ? 6.571 -15.896 20.263 1.00 58.78 294 ALA A N 1
ATOM 2220 C CA . ALA A 1 294 ? 7.667 -16.268 21.140 1.00 58.78 294 ALA A CA 1
ATOM 2221 C C . ALA A 1 294 ? 7.833 -15.279 22.309 1.00 58.78 294 ALA A C 1
ATOM 2223 O O . ALA A 1 294 ? 7.939 -14.072 22.118 1.00 58.78 294 ALA A O 1
ATOM 2224 N N . SER A 1 295 ? 7.862 -15.875 23.504 1.00 56.84 295 SER A N 1
ATOM 2225 C CA . SER A 1 295 ? 8.159 -15.373 24.854 1.00 56.84 295 SER A CA 1
ATOM 2226 C C . SER A 1 295 ? 8.661 -13.923 25.024 1.00 56.84 295 SER A C 1
ATOM 2228 O O . SER A 1 295 ? 9.579 -13.443 24.352 1.00 56.84 295 SER A O 1
ATOM 2230 N N . SER A 1 296 ? 8.105 -13.275 26.052 1.00 63.47 296 SER A N 1
ATOM 2231 C CA . SER A 1 296 ? 8.209 -11.876 26.503 1.00 63.47 296 SER A CA 1
ATOM 2232 C C . SER A 1 296 ? 9.615 -11.301 26.750 1.00 63.47 296 SER A C 1
ATOM 2234 O O . SER A 1 296 ? 9.734 -10.120 27.061 1.00 63.47 296 SER A O 1
ATOM 2236 N N . ASN A 1 297 ? 10.700 -12.042 26.520 1.00 68.25 297 ASN A N 1
ATOM 2237 C CA . ASN A 1 297 ? 12.060 -11.532 26.729 1.00 68.25 297 ASN A CA 1
ATOM 2238 C C . ASN A 1 297 ? 12.449 -10.463 25.699 1.00 68.25 297 ASN A C 1
ATOM 2240 O O . ASN A 1 297 ? 12.761 -10.800 24.558 1.00 68.25 297 ASN A O 1
ATOM 2244 N N . THR A 1 298 ? 12.484 -9.196 26.110 1.00 70.25 298 THR A N 1
ATOM 2245 C CA . THR A 1 298 ? 12.732 -7.963 25.327 1.00 70.25 298 THR A CA 1
ATOM 2246 C C . THR A 1 298 ? 14.144 -7.826 24.727 1.00 70.25 298 THR A C 1
ATOM 2248 O O . THR A 1 298 ? 14.636 -6.723 24.488 1.00 70.25 298 THR A O 1
ATOM 2251 N N . SER A 1 299 ? 14.847 -8.929 24.456 1.00 79.38 299 SER A N 1
ATOM 2252 C CA . SER A 1 299 ? 16.217 -8.859 23.953 1.00 79.38 299 SER A CA 1
ATOM 2253 C C . SER A 1 299 ? 16.268 -8.290 22.525 1.00 79.38 299 SER A C 1
ATOM 2255 O O . SER A 1 299 ? 15.561 -8.722 21.612 1.00 79.38 299 SER A O 1
ATOM 2257 N N . LEU A 1 300 ? 17.170 -7.328 22.298 1.00 77.81 300 LEU A N 1
ATOM 2258 C CA . LEU A 1 300 ? 17.438 -6.768 20.964 1.00 77.81 300 LEU A CA 1
ATOM 2259 C C . LEU A 1 300 ? 17.871 -7.842 19.949 1.00 77.81 300 LEU A C 1
ATOM 2261 O O . LEU A 1 300 ? 17.658 -7.670 18.752 1.00 77.81 300 LEU A O 1
ATOM 2265 N N . LEU A 1 301 ? 18.424 -8.960 20.430 1.00 85.06 301 LEU A N 1
ATOM 2266 C CA . LEU A 1 301 ? 18.904 -10.099 19.639 1.00 85.06 301 LEU A CA 1
ATOM 2267 C C . LEU A 1 301 ? 17.838 -11.182 19.399 1.00 85.06 301 LEU A C 1
ATOM 2269 O O . LEU A 1 301 ? 18.176 -12.318 19.070 1.00 85.06 301 LEU A O 1
ATOM 2273 N N . ARG A 1 302 ? 16.555 -10.845 19.552 1.00 87.56 302 ARG A N 1
ATOM 2274 C CA . ARG A 1 302 ? 15.437 -11.694 19.129 1.00 87.56 302 ARG A CA 1
ATOM 2275 C C . ARG A 1 302 ? 15.590 -12.146 17.672 1.00 87.56 302 ARG A C 1
ATOM 2277 O O . ARG A 1 302 ? 16.026 -11.372 16.814 1.00 87.56 302 ARG A O 1
ATOM 2284 N N . ALA A 1 303 ? 15.213 -13.394 17.390 1.00 90.81 303 ALA A N 1
ATOM 2285 C CA . ALA A 1 303 ? 15.340 -13.991 16.060 1.00 90.81 303 ALA A CA 1
ATOM 2286 C C . ALA A 1 303 ? 14.592 -13.173 14.994 1.00 90.81 303 ALA A C 1
ATOM 2288 O O . ALA A 1 303 ? 15.064 -13.043 13.870 1.00 90.81 303 ALA A O 1
ATOM 2289 N N . GLU A 1 304 ? 13.481 -12.548 15.375 1.00 91.62 304 GLU A N 1
ATOM 2290 C CA . GLU A 1 304 ? 12.648 -11.680 14.546 1.00 91.62 304 GLU A CA 1
ATOM 2291 C C . GLU A 1 304 ? 13.377 -10.387 14.166 1.00 91.62 304 GLU A C 1
ATOM 2293 O O . GLU A 1 304 ? 13.318 -9.958 13.016 1.00 91.62 304 GLU A O 1
ATOM 2298 N N . ASN A 1 305 ? 14.127 -9.793 15.101 1.00 91.62 305 ASN A N 1
ATOM 2299 C CA . ASN A 1 305 ? 14.929 -8.594 14.841 1.00 91.62 305 ASN A CA 1
ATOM 2300 C C . ASN A 1 305 ? 16.095 -8.909 13.909 1.00 91.62 305 ASN A C 1
ATOM 2302 O O . ASN A 1 305 ? 16.401 -8.129 13.011 1.00 91.62 305 ASN A O 1
ATOM 2306 N N . ILE A 1 306 ? 16.736 -10.062 14.117 1.00 93.00 306 ILE A N 1
ATOM 2307 C CA . ILE A 1 306 ? 17.812 -10.543 13.250 1.00 93.00 306 ILE A CA 1
ATOM 2308 C C . ILE A 1 306 ? 17.253 -10.838 11.857 1.00 93.00 306 ILE A C 1
ATOM 2310 O O . ILE A 1 306 ? 17.843 -10.415 10.867 1.00 93.00 306 ILE A O 1
ATOM 2314 N N . ALA A 1 307 ? 16.096 -11.496 11.762 1.00 93.94 307 ALA A N 1
ATOM 2315 C CA . ALA A 1 307 ? 15.425 -11.759 10.496 1.00 93.94 307 ALA A CA 1
ATOM 2316 C C . ALA A 1 307 ? 15.050 -10.457 9.776 1.00 93.94 307 ALA A C 1
ATOM 2318 O O . ALA A 1 307 ? 15.312 -10.338 8.585 1.00 93.94 307 ALA A O 1
ATOM 2319 N N . ALA A 1 308 ? 14.524 -9.456 10.486 1.00 94.81 308 ALA A N 1
ATOM 2320 C CA . ALA A 1 308 ? 14.223 -8.142 9.922 1.00 94.81 308 ALA A CA 1
ATOM 2321 C C . ALA A 1 308 ? 15.484 -7.405 9.451 1.00 94.81 308 ALA A C 1
ATOM 2323 O O . ALA A 1 308 ? 15.498 -6.844 8.355 1.00 94.81 308 ALA A O 1
ATOM 2324 N N . LEU A 1 309 ? 16.566 -7.452 10.234 1.00 95.25 309 LEU A N 1
ATOM 2325 C CA . LEU A 1 309 ? 17.861 -6.893 9.851 1.00 95.25 309 LEU A CA 1
ATOM 2326 C C . LEU A 1 309 ? 18.397 -7.562 8.583 1.00 95.25 309 LEU A C 1
ATOM 2328 O O . LEU A 1 309 ? 18.792 -6.865 7.653 1.00 95.25 309 LEU A O 1
ATOM 2332 N N . LEU A 1 310 ? 18.382 -8.896 8.526 1.00 95.31 310 LEU A N 1
ATOM 2333 C CA . LEU A 1 310 ? 18.803 -9.663 7.353 1.00 95.31 310 LEU A CA 1
ATOM 2334 C C . LEU A 1 310 ? 17.902 -9.389 6.145 1.00 95.31 310 LEU A C 1
ATOM 2336 O O . LEU A 1 310 ? 18.407 -9.280 5.033 1.00 95.31 310 LEU A O 1
ATOM 2340 N N . TYR A 1 311 ? 16.595 -9.230 6.355 1.00 95.69 311 TYR A N 1
ATOM 2341 C CA . TYR A 1 311 ? 15.630 -8.935 5.301 1.00 95.69 311 TYR A CA 1
ATOM 2342 C C . TYR A 1 311 ? 15.869 -7.548 4.693 1.00 95.69 311 TYR A C 1
ATOM 2344 O O . TYR A 1 311 ? 15.976 -7.410 3.475 1.00 95.69 311 TYR A O 1
ATOM 2352 N N . VAL A 1 312 ? 16.029 -6.518 5.529 1.00 95.75 312 VAL A N 1
ATOM 2353 C CA . VAL A 1 312 ? 16.304 -5.147 5.074 1.00 95.75 312 VAL A CA 1
ATOM 2354 C C . VAL A 1 312 ? 17.707 -5.026 4.483 1.00 95.75 312 VAL A C 1
ATOM 2356 O O . VAL A 1 312 ? 17.872 -4.392 3.443 1.00 95.75 312 VAL A O 1
ATOM 2359 N N . ALA A 1 313 ? 18.714 -5.665 5.085 1.00 94.31 313 ALA A N 1
ATOM 2360 C CA . ALA A 1 313 ? 20.054 -5.738 4.507 1.00 94.31 313 ALA A CA 1
ATOM 2361 C C . ALA A 1 313 ? 20.031 -6.458 3.153 1.00 94.31 313 ALA A C 1
ATOM 2363 O O . ALA A 1 313 ? 20.663 -5.994 2.211 1.00 94.31 313 ALA A O 1
ATOM 2364 N N . GLY A 1 314 ? 19.252 -7.533 3.027 1.00 94.00 314 GLY A N 1
ATOM 2365 C CA . GLY A 1 314 ? 19.008 -8.230 1.768 1.00 94.00 314 GLY A CA 1
ATOM 2366 C C . GLY A 1 314 ? 18.362 -7.324 0.723 1.00 94.00 314 GLY A C 1
ATOM 2367 O O . GLY A 1 314 ? 18.861 -7.253 -0.392 1.00 94.00 314 GLY A O 1
ATOM 2368 N N . ALA A 1 315 ? 17.320 -6.568 1.084 1.00 93.31 315 ALA A N 1
ATOM 2369 C CA . ALA A 1 315 ? 16.671 -5.598 0.196 1.00 93.31 315 ALA A CA 1
ATOM 2370 C C . ALA A 1 315 ? 17.610 -4.453 -0.226 1.00 93.31 315 ALA A C 1
ATOM 2372 O O . ALA A 1 315 ? 17.569 -3.987 -1.364 1.00 93.31 315 ALA A O 1
ATOM 2373 N N . TYR A 1 316 ? 18.482 -4.009 0.677 1.00 91.69 316 TYR A N 1
ATOM 2374 C CA . TYR A 1 316 ? 19.498 -3.004 0.388 1.00 91.69 316 TYR A CA 1
ATOM 2375 C C . TYR A 1 316 ? 20.580 -3.542 -0.555 1.00 91.69 316 TYR A C 1
ATOM 2377 O O . TYR A 1 316 ? 20.899 -2.916 -1.564 1.00 91.69 316 TYR A O 1
ATOM 2385 N N . VAL A 1 317 ? 21.106 -4.738 -0.275 1.00 90.31 317 VAL A N 1
ATOM 2386 C CA . VAL A 1 317 ? 22.061 -5.434 -1.148 1.00 90.31 317 VAL A CA 1
ATOM 2387 C C . VAL A 1 317 ? 21.428 -5.707 -2.508 1.00 90.31 317 VAL A C 1
ATOM 2389 O O . VAL A 1 317 ? 22.098 -5.510 -3.511 1.00 90.31 317 VAL A O 1
ATOM 2392 N N . ALA A 1 318 ? 20.142 -6.059 -2.562 1.00 89.12 318 ALA A N 1
ATOM 2393 C CA . ALA A 1 318 ? 19.388 -6.245 -3.798 1.00 89.12 318 ALA A CA 1
ATOM 2394 C C . ALA A 1 318 ? 19.322 -4.976 -4.655 1.00 89.12 318 ALA A C 1
ATOM 2396 O O . ALA A 1 318 ? 19.321 -5.054 -5.877 1.00 89.12 318 ALA A O 1
ATOM 2397 N N . LYS A 1 319 ? 19.318 -3.784 -4.049 1.00 85.31 319 LYS A N 1
ATOM 2398 C CA . LYS A 1 319 ? 19.387 -2.535 -4.819 1.00 85.31 319 LYS A CA 1
ATOM 2399 C C . LYS A 1 319 ? 20.729 -2.383 -5.545 1.00 85.31 319 LYS A C 1
ATOM 2401 O O . LYS A 1 319 ? 20.759 -1.833 -6.643 1.00 85.31 319 LYS A O 1
ATOM 2406 N N . VAL A 1 320 ? 21.819 -2.868 -4.945 1.00 84.31 320 VAL A N 1
ATOM 2407 C CA . VAL A 1 320 ? 23.176 -2.836 -5.523 1.00 84.31 320 VAL A CA 1
ATOM 2408 C C . VAL A 1 320 ? 23.402 -4.009 -6.483 1.00 84.31 320 VAL A C 1
ATOM 2410 O O . VAL A 1 320 ? 23.994 -3.851 -7.547 1.00 84.31 320 VAL A O 1
ATOM 2413 N N . TYR A 1 321 ? 22.899 -5.182 -6.111 1.00 87.50 321 TYR A N 1
ATOM 2414 C CA . TYR A 1 321 ? 23.026 -6.453 -6.810 1.00 87.50 321 TYR A CA 1
ATOM 2415 C C . TYR A 1 321 ? 21.623 -7.045 -7.024 1.00 87.50 321 TYR A C 1
ATOM 2417 O O . TYR A 1 321 ? 21.209 -7.927 -6.269 1.00 87.50 321 TYR A O 1
ATOM 2425 N N . PRO A 1 322 ? 20.876 -6.569 -8.040 1.00 84.69 322 PRO A N 1
ATOM 2426 C CA . PRO A 1 322 ? 19.477 -6.957 -8.253 1.00 84.69 322 PRO A CA 1
ATOM 2427 C C . PRO A 1 322 ? 19.294 -8.447 -8.522 1.00 84.69 322 PRO A C 1
ATOM 2429 O O . PRO A 1 322 ? 18.241 -8.999 -8.222 1.00 84.69 322 PRO A O 1
ATOM 2432 N N . THR A 1 323 ? 20.324 -9.118 -9.031 1.00 85.31 323 THR A N 1
ATOM 2433 C CA . THR A 1 323 ? 20.281 -10.545 -9.342 1.00 85.31 323 THR A CA 1
ATOM 2434 C C . THR A 1 323 ? 21.414 -11.291 -8.660 1.00 85.31 323 THR A C 1
ATOM 2436 O O . THR A 1 323 ? 22.580 -10.922 -8.822 1.00 85.31 323 THR A O 1
ATOM 2439 N N . ILE A 1 324 ? 21.083 -12.381 -7.968 1.00 86.88 324 ILE A N 1
ATOM 2440 C CA . ILE A 1 324 ? 22.067 -13.352 -7.478 1.00 86.88 324 ILE A CA 1
ATOM 2441 C C . ILE A 1 324 ? 21.958 -14.624 -8.313 1.00 86.88 324 ILE A C 1
ATOM 2443 O O . ILE A 1 324 ? 20.895 -15.240 -8.391 1.00 86.88 324 ILE A O 1
ATOM 2447 N N . THR A 1 325 ? 23.075 -15.031 -8.914 1.00 86.62 325 THR A N 1
ATOM 2448 C CA . THR A 1 325 ? 23.178 -16.298 -9.641 1.00 86.62 325 THR A CA 1
ATOM 2449 C C . THR A 1 325 ? 23.585 -17.410 -8.675 1.00 86.62 325 THR A C 1
ATOM 2451 O O . THR A 1 325 ? 24.721 -17.448 -8.200 1.00 86.62 325 THR A O 1
ATOM 2454 N N . ILE A 1 326 ? 22.672 -18.335 -8.388 1.00 86.88 326 ILE A N 1
ATOM 2455 C CA . ILE A 1 326 ? 22.926 -19.518 -7.560 1.00 86.88 326 ILE A CA 1
ATOM 2456 C C . ILE A 1 326 ? 23.175 -20.707 -8.495 1.00 86.88 326 ILE A C 1
ATOM 2458 O O . ILE A 1 326 ? 22.314 -21.093 -9.282 1.00 86.88 326 ILE A O 1
ATOM 2462 N N . GLY A 1 327 ? 24.375 -21.292 -8.439 1.00 86.94 327 GLY A N 1
ATOM 2463 C CA . GLY A 1 327 ? 24.702 -22.497 -9.216 1.00 86.94 327 GLY A CA 1
ATOM 2464 C C . GLY A 1 327 ? 24.814 -22.294 -10.734 1.00 86.94 327 GLY A C 1
ATOM 2465 O O . GLY A 1 327 ? 24.675 -23.256 -11.477 1.00 86.94 327 GLY A O 1
ATOM 2466 N N . GLY A 1 328 ? 25.044 -21.066 -11.210 1.00 84.00 328 GLY A N 1
ATOM 2467 C CA . GLY A 1 328 ? 25.282 -20.755 -12.630 1.00 84.00 328 GLY A CA 1
ATOM 2468 C C . GLY A 1 328 ? 24.038 -20.729 -13.528 1.00 84.00 328 GLY A C 1
ATOM 2469 O O . GLY A 1 328 ? 24.073 -20.075 -14.565 1.00 84.00 328 GLY A O 1
ATOM 2470 N N . GLU A 1 329 ? 22.944 -21.376 -13.122 1.00 82.94 329 GLU A N 1
ATOM 2471 C CA . GLU A 1 329 ? 21.711 -21.479 -13.919 1.00 82.94 329 GLU A CA 1
ATOM 2472 C C . GLU A 1 329 ? 20.528 -20.703 -13.318 1.00 82.94 329 GLU A C 1
ATOM 2474 O O . GLU A 1 329 ? 19.661 -20.235 -14.055 1.00 82.94 329 GLU A O 1
ATOM 2479 N N . TRP A 1 330 ? 20.491 -20.515 -11.994 1.00 79.06 330 TRP A N 1
ATOM 2480 C CA . TRP A 1 330 ? 19.358 -19.882 -11.316 1.00 79.06 330 TRP A CA 1
ATOM 2481 C C . TRP A 1 330 ? 19.664 -18.423 -10.996 1.00 79.06 330 TRP A C 1
ATOM 2483 O O . TRP A 1 330 ? 20.408 -18.129 -10.063 1.00 79.06 330 TRP A O 1
ATOM 2493 N N . ASN A 1 331 ? 19.072 -17.505 -11.757 1.00 83.25 331 ASN A N 1
ATOM 2494 C CA . ASN A 1 331 ? 19.107 -16.077 -11.451 1.00 83.25 331 ASN A CA 1
ATOM 2495 C C . ASN A 1 331 ? 17.895 -15.718 -10.591 1.00 83.25 331 ASN A C 1
ATOM 2497 O O . ASN A 1 331 ? 16.771 -15.679 -11.092 1.00 83.25 331 ASN A O 1
ATOM 2501 N N . LEU A 1 332 ? 18.127 -15.465 -9.304 1.00 83.88 332 LEU A N 1
ATOM 2502 C CA . LEU A 1 332 ? 17.098 -14.980 -8.394 1.00 83.88 332 LEU A CA 1
ATOM 2503 C C . LEU A 1 332 ? 17.076 -13.449 -8.431 1.00 83.88 332 LEU A C 1
ATOM 2505 O O . LEU A 1 332 ? 18.071 -12.811 -8.080 1.00 83.88 332 LEU A O 1
ATOM 2509 N N . ASP A 1 333 ? 15.951 -12.877 -8.863 1.00 86.88 333 ASP A N 1
ATOM 2510 C CA . ASP A 1 333 ? 15.690 -11.440 -8.761 1.00 86.88 333 ASP A CA 1
ATOM 2511 C C . ASP A 1 333 ? 15.349 -11.096 -7.308 1.00 86.88 333 ASP A C 1
ATOM 2513 O O . ASP A 1 333 ? 14.386 -11.609 -6.735 1.00 86.88 333 ASP A O 1
ATOM 2517 N N . LEU A 1 334 ? 16.176 -10.250 -6.704 1.00 89.81 334 LEU A N 1
ATOM 2518 C CA . LEU A 1 334 ? 16.008 -9.784 -5.336 1.00 89.81 334 LEU A CA 1
ATOM 2519 C C . LEU A 1 334 ? 15.340 -8.409 -5.257 1.00 89.81 334 LEU A C 1
ATOM 2521 O O . LEU A 1 334 ? 14.982 -7.989 -4.155 1.00 89.81 334 LEU A O 1
ATOM 2525 N N . GLY A 1 335 ? 15.135 -7.719 -6.386 1.00 87.38 335 GLY A N 1
ATOM 2526 C CA . GLY A 1 335 ? 14.409 -6.446 -6.443 1.00 87.38 335 GLY A CA 1
ATOM 2527 C C . GLY A 1 335 ? 13.076 -6.459 -5.673 1.00 87.38 335 GLY A C 1
ATOM 2528 O O . GLY A 1 335 ? 12.820 -5.532 -4.897 1.00 87.38 335 GLY A O 1
ATOM 2529 N N . PRO A 1 336 ? 12.265 -7.533 -5.771 1.00 91.50 336 PRO A N 1
ATOM 2530 C CA . PRO A 1 336 ? 11.065 -7.736 -4.962 1.00 91.50 336 PRO A CA 1
ATOM 2531 C C . PRO A 1 336 ? 11.201 -7.564 -3.448 1.00 91.50 336 PRO A C 1
ATOM 2533 O O . PRO A 1 336 ? 10.230 -7.162 -2.808 1.00 91.50 336 PRO A O 1
ATOM 2536 N N . LEU A 1 337 ? 12.368 -7.819 -2.845 1.00 93.38 337 LEU A N 1
ATOM 2537 C CA . LEU A 1 337 ? 12.546 -7.672 -1.394 1.00 93.38 337 LEU A CA 1
ATOM 2538 C C . LEU A 1 337 ? 12.230 -6.247 -0.926 1.00 93.38 337 LEU A C 1
ATOM 2540 O O . LEU A 1 337 ? 11.636 -6.065 0.142 1.00 93.38 337 LEU A O 1
ATOM 2544 N N . GLN A 1 338 ? 12.550 -5.245 -1.754 1.00 92.94 338 GLN A N 1
ATOM 2545 C CA . GLN A 1 338 ? 12.226 -3.845 -1.486 1.00 92.94 338 GLN A CA 1
ATOM 2546 C C . GLN A 1 338 ? 10.713 -3.631 -1.340 1.00 92.94 338 GLN A C 1
ATOM 2548 O O . GLN A 1 338 ? 10.288 -2.881 -0.462 1.00 92.94 338 GLN A O 1
ATOM 2553 N N . ASN A 1 339 ? 9.887 -4.324 -2.130 1.00 93.88 339 ASN A N 1
ATOM 2554 C CA . ASN A 1 339 ? 8.433 -4.234 -2.011 1.00 93.88 339 ASN A CA 1
ATOM 2555 C C . ASN A 1 339 ? 7.942 -4.766 -0.662 1.00 93.88 339 ASN A C 1
ATOM 2557 O O . ASN A 1 339 ? 7.060 -4.155 -0.070 1.00 93.88 339 ASN A O 1
ATOM 2561 N N . GLY A 1 340 ? 8.542 -5.834 -0.129 1.00 95.31 340 GLY A N 1
ATOM 2562 C CA . GLY A 1 340 ? 8.199 -6.320 1.212 1.00 95.31 340 GLY A CA 1
ATOM 2563 C C . GLY A 1 340 ? 8.561 -5.324 2.320 1.00 95.31 340 GLY A C 1
ATOM 2564 O O . GLY A 1 340 ? 7.760 -5.113 3.228 1.00 95.31 340 GLY A O 1
ATOM 2565 N N . VAL A 1 341 ? 9.708 -4.635 2.210 1.00 95.75 341 VAL A N 1
ATOM 2566 C CA . VAL A 1 341 ? 10.068 -3.541 3.139 1.00 95.75 341 VAL A CA 1
ATOM 2567 C C . VAL A 1 341 ? 9.042 -2.408 3.059 1.00 95.75 341 VAL A C 1
ATOM 2569 O O . VAL A 1 341 ? 8.582 -1.909 4.083 1.00 95.75 341 VAL A O 1
ATOM 2572 N N . ASN A 1 342 ? 8.635 -2.031 1.845 1.00 94.69 342 ASN A N 1
ATOM 2573 C CA . ASN A 1 342 ? 7.627 -0.996 1.635 1.00 94.69 342 ASN A CA 1
ATOM 2574 C C . ASN A 1 342 ? 6.245 -1.400 2.170 1.00 94.69 342 ASN A C 1
ATOM 2576 O O . ASN A 1 342 ? 5.559 -0.553 2.730 1.00 94.69 342 ASN A O 1
ATOM 2580 N N . ILE A 1 343 ? 5.846 -2.670 2.042 1.00 95.88 343 ILE A N 1
ATOM 2581 C CA . ILE A 1 343 ? 4.597 -3.192 2.620 1.00 95.88 343 ILE A CA 1
ATOM 2582 C C . ILE A 1 343 ? 4.631 -3.094 4.147 1.00 95.88 343 ILE A C 1
ATOM 2584 O O . ILE A 1 343 ? 3.661 -2.631 4.741 1.00 95.88 343 ILE A O 1
ATOM 2588 N N . ALA A 1 344 ? 5.743 -3.47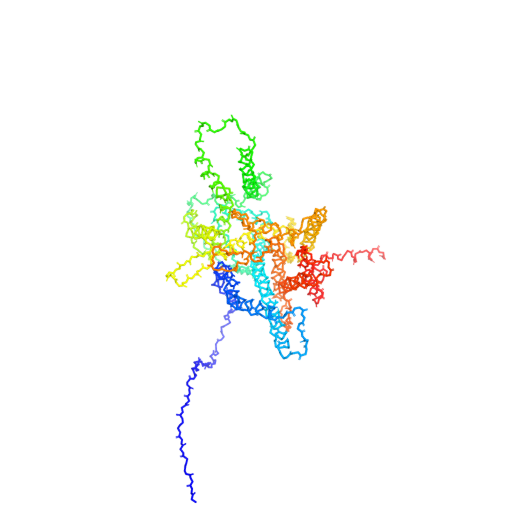8 4.786 1.00 95.50 344 ALA A N 1
ATOM 2589 C CA . ALA A 1 344 ? 5.894 -3.347 6.237 1.00 95.50 344 ALA A CA 1
ATOM 2590 C C . ALA A 1 344 ? 5.802 -1.880 6.669 1.00 95.50 344 ALA A C 1
ATOM 2592 O O . ALA A 1 344 ? 5.049 -1.542 7.579 1.00 95.50 344 ALA A O 1
ATOM 2593 N N . PHE A 1 345 ? 6.500 -0.998 5.952 1.00 94.12 345 PHE A N 1
ATOM 2594 C CA . PHE A 1 345 ? 6.451 0.433 6.214 1.00 94.12 345 PHE A CA 1
ATOM 2595 C C . PHE A 1 345 ? 5.035 1.007 6.039 1.00 94.12 345 PHE A C 1
ATOM 2597 O O . PHE A 1 345 ? 4.565 1.733 6.912 1.00 94.12 345 PHE A O 1
ATOM 2604 N N . ALA A 1 346 ? 4.316 0.638 4.972 1.00 95.19 346 ALA A N 1
ATOM 2605 C CA . ALA A 1 346 ? 2.924 1.039 4.778 1.00 95.19 346 ALA A CA 1
ATOM 2606 C C . ALA A 1 346 ? 2.025 0.543 5.914 1.00 95.19 346 ALA A C 1
ATOM 2608 O O . ALA A 1 346 ? 1.262 1.335 6.457 1.00 95.19 346 ALA A O 1
ATOM 2609 N N . ALA A 1 347 ? 2.139 -0.726 6.316 1.00 95.88 347 ALA A N 1
ATOM 2610 C CA . ALA A 1 347 ? 1.358 -1.280 7.417 1.00 95.88 347 ALA A CA 1
ATOM 2611 C C . ALA A 1 347 ? 1.581 -0.498 8.720 1.00 95.88 347 ALA A C 1
ATOM 2613 O O . ALA A 1 347 ? 0.613 -0.081 9.352 1.00 95.88 347 ALA A O 1
ATOM 2614 N N . THR A 1 348 ? 2.834 -0.208 9.084 1.00 94.56 348 THR A N 1
ATOM 2615 C CA . THR A 1 348 ? 3.130 0.579 10.289 1.00 94.56 348 THR A CA 1
ATOM 2616 C C . THR A 1 348 ? 2.582 2.007 10.203 1.00 94.56 348 THR A C 1
ATOM 2618 O O . THR A 1 348 ? 1.990 2.496 11.164 1.00 94.56 348 THR A O 1
ATOM 2621 N N . VAL A 1 349 ? 2.717 2.677 9.054 1.00 94.44 349 VAL A N 1
ATOM 2622 C CA . VAL A 1 349 ? 2.186 4.038 8.864 1.00 94.44 349 VAL A CA 1
ATOM 2623 C C . VAL A 1 349 ? 0.657 4.058 8.941 1.00 94.44 349 VAL A C 1
ATOM 2625 O O . VAL A 1 349 ? 0.086 4.936 9.583 1.00 94.44 349 VAL A O 1
ATOM 2628 N N . VAL A 1 350 ? -0.024 3.079 8.344 1.00 96.62 350 VAL A N 1
ATOM 2629 C CA . VAL A 1 350 ? -1.492 2.985 8.376 1.00 96.62 350 VAL A CA 1
ATOM 2630 C C . VAL A 1 350 ? -1.984 2.682 9.793 1.00 96.62 350 VAL A C 1
ATOM 2632 O O . VAL A 1 350 ? -2.962 3.291 10.226 1.00 96.62 350 VAL A O 1
ATOM 2635 N N . ARG A 1 351 ? -1.282 1.834 10.558 1.00 94.94 351 ARG A N 1
ATOM 2636 C CA . ARG A 1 351 ? -1.554 1.608 11.991 1.00 94.94 351 ARG A CA 1
ATOM 2637 C C . ARG A 1 351 ? -1.394 2.881 12.823 1.00 94.94 351 ARG A C 1
ATOM 2639 O O . ARG A 1 351 ? -2.170 3.093 13.745 1.00 94.94 351 ARG A O 1
ATOM 2646 N N . ALA A 1 352 ? -0.424 3.731 12.485 1.00 94.25 352 ALA A N 1
ATOM 2647 C CA . ALA A 1 352 ? -0.224 5.010 13.161 1.00 94.25 352 ALA A CA 1
ATOM 2648 C C . ALA A 1 352 ? -1.316 6.035 12.814 1.00 94.25 352 ALA A C 1
ATOM 2650 O O . ALA A 1 352 ? -1.748 6.780 13.686 1.00 94.25 352 ALA A O 1
ATOM 2651 N N . LEU A 1 353 ? -1.754 6.094 11.551 1.00 95.00 353 LEU A N 1
ATOM 2652 C CA . LEU A 1 353 ? -2.682 7.121 11.062 1.00 95.00 353 LEU A CA 1
ATOM 2653 C C . LEU A 1 353 ? -4.155 6.781 11.304 1.00 95.00 353 LEU A C 1
ATOM 2655 O O . LEU A 1 353 ? -4.920 7.648 11.722 1.00 95.00 353 LEU A O 1
ATOM 2659 N N . SER A 1 354 ? -4.568 5.541 11.035 1.00 95.75 354 SER A N 1
ATOM 2660 C CA . SER A 1 354 ? -5.990 5.174 10.992 1.00 95.75 354 SER A CA 1
ATOM 2661 C C . SER A 1 354 ? -6.747 5.426 12.305 1.00 95.75 354 SER A C 1
ATOM 2663 O O . SER A 1 354 ? -7.870 5.925 12.222 1.00 95.75 354 SER A O 1
ATOM 2665 N N . PRO A 1 355 ? -6.164 5.199 13.503 1.00 93.88 355 PRO A N 1
ATOM 2666 C CA . PRO A 1 355 ? -6.807 5.552 14.768 1.00 93.88 355 PRO A CA 1
ATOM 2667 C C . PRO A 1 355 ? -7.235 7.019 14.881 1.00 93.88 355 PRO A C 1
ATOM 2669 O O . PRO A 1 355 ? -8.221 7.307 15.543 1.00 93.88 355 PRO A O 1
ATOM 2672 N N . PHE A 1 356 ? -6.524 7.951 14.242 1.00 92.88 356 PHE A N 1
ATOM 2673 C CA . PHE A 1 356 ? -6.864 9.379 14.281 1.00 92.88 356 PHE A CA 1
ATOM 2674 C C . PHE A 1 356 ? -7.928 9.775 13.254 1.00 92.88 356 PHE A C 1
ATOM 2676 O O . PHE A 1 356 ? -8.544 10.830 13.381 1.00 92.88 356 PHE A O 1
ATOM 2683 N N . LEU A 1 357 ? -8.115 8.958 12.218 1.00 92.62 357 LEU A N 1
ATOM 2684 C CA . LEU A 1 357 ? -9.041 9.236 11.120 1.00 92.62 357 LEU A CA 1
ATOM 2685 C C . LEU A 1 357 ? -10.420 8.615 11.342 1.00 92.62 357 LEU A C 1
ATOM 2687 O O . LEU A 1 357 ? -11.392 9.053 10.729 1.00 92.62 357 LEU A O 1
ATOM 2691 N N . ILE A 1 358 ? -10.502 7.605 12.205 1.00 89.81 358 ILE A N 1
ATOM 2692 C CA . ILE A 1 358 ? -11.750 6.958 12.595 1.00 89.81 358 ILE A CA 1
ATOM 2693 C C . ILE A 1 358 ? -12.184 7.564 13.923 1.00 89.81 358 ILE A C 1
ATOM 2695 O O . ILE A 1 358 ? -11.483 7.469 14.928 1.00 89.81 358 ILE A O 1
ATOM 2699 N N . SER A 1 359 ? -13.321 8.251 13.908 1.00 81.31 359 SER A N 1
ATOM 2700 C CA . SER A 1 359 ? -13.855 8.899 15.099 1.00 81.31 359 SER A CA 1
ATOM 2701 C C . SER A 1 359 ? -14.513 7.866 16.009 1.00 81.31 359 SER A C 1
ATOM 2703 O O . SER A 1 359 ? -15.478 7.218 15.618 1.00 81.31 359 SER A O 1
ATOM 2705 N N . TYR A 1 360 ? -14.026 7.770 17.245 1.00 78.94 360 TYR A N 1
ATOM 2706 C CA . TYR A 1 360 ? -14.688 7.030 18.315 1.00 78.94 360 TYR A CA 1
ATOM 2707 C C . TYR A 1 360 ? -15.418 8.037 19.189 1.00 78.94 360 TYR A C 1
ATOM 2709 O O . TYR A 1 360 ? -14.792 8.882 19.831 1.00 78.94 360 TYR A O 1
ATOM 2717 N N . SER A 1 361 ? -16.745 7.974 19.227 1.00 68.06 361 SER A N 1
ATOM 2718 C CA . SER A 1 361 ? -17.510 8.726 20.214 1.00 68.06 361 SER A CA 1
ATOM 2719 C C . SER A 1 361 ? -17.437 8.005 21.564 1.00 68.06 361 SER A C 1
ATOM 2721 O O . SER A 1 361 ? -18.420 7.412 22.006 1.00 68.06 361 SER A O 1
ATOM 2723 N N . SER A 1 362 ? -16.279 8.034 22.227 1.00 58.66 362 SER A N 1
ATOM 2724 C CA . SER A 1 362 ? -16.182 7.653 23.637 1.00 58.66 362 SER A CA 1
ATOM 2725 C C . SER A 1 362 ? -16.793 8.789 24.454 1.00 58.66 362 SER A C 1
ATOM 2727 O O . SER A 1 362 ? -16.097 9.685 24.929 1.00 58.66 362 SER A O 1
ATOM 2729 N N . THR A 1 363 ? -18.123 8.831 24.541 1.00 56.25 363 THR A N 1
ATOM 2730 C CA . THR A 1 363 ? -18.797 9.709 25.502 1.00 56.25 363 THR A CA 1
ATOM 2731 C C . THR A 1 363 ? -18.537 9.108 26.879 1.00 56.25 363 THR A C 1
ATOM 2733 O O . THR A 1 363 ? -19.330 8.328 27.392 1.00 56.25 363 THR A O 1
ATOM 2736 N N . SER A 1 364 ? -17.356 9.386 27.428 1.00 54.34 364 SER A N 1
ATOM 2737 C CA . SER A 1 364 ? -16.994 9.105 28.809 1.00 54.34 364 SER A CA 1
ATOM 2738 C C . SER A 1 364 ? -17.752 10.090 29.696 1.00 54.34 364 SER A C 1
ATOM 2740 O O . SER A 1 364 ? -17.162 10.997 30.282 1.00 54.34 364 SER A O 1
ATOM 2742 N N . ASP A 1 365 ? -19.077 9.959 29.744 1.00 54.19 365 ASP A N 1
ATOM 2743 C CA . ASP A 1 365 ? -19.863 10.574 30.803 1.00 54.19 365 ASP A CA 1
ATOM 2744 C C . ASP A 1 365 ? -19.556 9.779 32.072 1.00 54.19 365 ASP A C 1
ATOM 2746 O O . ASP A 1 365 ? -20.227 8.818 32.437 1.00 54.19 365 ASP A O 1
ATOM 2750 N N . SER A 1 366 ? -18.474 10.178 32.737 1.00 56.44 366 SER A N 1
ATOM 2751 C CA . SER A 1 366 ? -18.000 9.646 34.015 1.00 56.44 366 SER A CA 1
ATOM 2752 C C . SER A 1 366 ? -18.959 9.932 35.182 1.00 56.44 366 SER A C 1
ATOM 2754 O O . SER A 1 366 ? -18.655 9.617 36.332 1.00 56.44 366 SER A O 1
ATOM 2756 N N . SER A 1 367 ? -20.153 10.475 34.920 1.00 54.56 367 SER A N 1
ATOM 2757 C CA . SER A 1 367 ? -21.207 10.640 35.916 1.00 54.56 367 SER A CA 1
ATOM 2758 C C . SER A 1 367 ? -22.150 9.435 35.927 1.00 54.56 367 SER A C 1
ATOM 2760 O O . SER A 1 367 ? -23.220 9.437 35.324 1.00 54.56 367 SER A O 1
ATOM 2762 N N . SER A 1 368 ? -21.710 8.407 36.648 1.00 51.69 368 SER A N 1
ATOM 2763 C CA . SER A 1 368 ? -22.507 7.472 37.449 1.00 51.69 368 SER A CA 1
ATOM 2764 C C . SER A 1 368 ? -24.041 7.508 37.278 1.00 51.69 368 SER A C 1
ATOM 2766 O O . SER A 1 368 ? -24.714 8.394 37.803 1.00 51.69 368 SER A O 1
ATOM 2768 N N . THR A 1 369 ? -24.620 6.468 36.683 1.00 49.50 369 THR A N 1
ATOM 2769 C CA . THR A 1 369 ? -25.712 5.672 37.280 1.00 49.50 369 THR A CA 1
ATOM 2770 C C . THR A 1 369 ? -25.860 4.376 36.480 1.00 49.50 369 THR A C 1
ATOM 2772 O O . THR A 1 369 ? -25.753 4.364 35.258 1.00 49.50 369 THR A O 1
ATOM 2775 N N . MET A 1 370 ? -25.988 3.264 37.202 1.00 57.09 370 MET A N 1
ATOM 2776 C CA . MET A 1 370 ? -25.917 1.899 36.679 1.00 57.09 370 MET A CA 1
ATOM 2777 C C . MET A 1 370 ? -26.973 1.602 35.598 1.00 57.09 370 MET A C 1
ATOM 2779 O O . MET A 1 370 ? -28.098 2.091 35.679 1.00 57.09 370 MET A O 1
ATOM 2783 N N . ALA A 1 371 ? -26.602 0.706 34.672 1.00 63.22 371 ALA A N 1
ATOM 2784 C CA . ALA A 1 371 ? -27.460 -0.024 33.726 1.00 63.22 371 ALA A CA 1
ATOM 2785 C C . ALA A 1 371 ? -27.891 0.678 32.420 1.00 63.22 371 ALA A C 1
ATOM 2787 O O . ALA A 1 371 ? -28.968 0.396 31.896 1.00 63.22 371 ALA A O 1
ATOM 2788 N N . SER A 1 372 ? -27.041 1.526 31.832 1.00 59.53 372 SER A N 1
ATOM 2789 C CA . SER A 1 372 ? -27.214 1.872 30.410 1.00 59.53 372 SER A CA 1
ATOM 2790 C C . SER A 1 372 ? -26.680 0.729 29.536 1.00 59.53 372 SER A C 1
ATOM 2792 O O . SER A 1 372 ? -25.560 0.280 29.795 1.00 59.53 372 SER A O 1
ATOM 2794 N N . PRO A 1 373 ? -27.421 0.254 28.517 1.00 65.50 373 PRO A N 1
ATOM 2795 C CA . PRO A 1 373 ? -26.898 -0.729 27.573 1.00 65.50 373 PRO A CA 1
ATOM 2796 C C . PRO A 1 373 ? -25.630 -0.193 26.880 1.00 65.50 373 PRO A C 1
ATOM 2798 O O . PRO A 1 373 ? -25.515 1.023 26.681 1.00 65.50 373 PRO A O 1
ATOM 2801 N N . PRO A 1 374 ? -24.670 -1.070 26.528 1.00 65.56 374 PRO A N 1
ATOM 2802 C CA . PRO A 1 374 ? -23.432 -0.668 25.869 1.00 65.56 374 PRO A CA 1
ATOM 2803 C C . PRO A 1 374 ? -23.753 0.109 24.589 1.00 65.56 374 PRO A C 1
ATOM 2805 O O . PRO A 1 374 ? -24.454 -0.372 23.701 1.00 65.56 374 PRO A O 1
ATOM 2808 N N . LYS A 1 375 ? -23.267 1.351 24.512 1.00 69.62 375 LYS A N 1
ATOM 2809 C CA . LYS A 1 375 ? -23.470 2.217 23.350 1.00 69.62 375 LYS A CA 1
ATOM 2810 C C . LYS A 1 375 ? -22.644 1.674 22.184 1.00 69.62 375 LYS A C 1
ATOM 2812 O O . LYS A 1 375 ? -21.419 1.635 22.270 1.00 69.62 375 LYS A O 1
ATOM 2817 N N . VAL A 1 376 ? -23.318 1.275 21.106 1.00 75.94 376 VAL A N 1
ATOM 2818 C CA . VAL A 1 376 ? -22.678 0.789 19.875 1.00 75.94 376 VAL A CA 1
ATOM 2819 C C . VAL A 1 376 ? -21.746 1.880 19.320 1.00 75.94 376 VAL A C 1
ATOM 2821 O O . VAL A 1 376 ? -22.148 3.050 19.255 1.00 75.94 376 VAL A O 1
ATOM 2824 N N . PRO A 1 377 ? -20.492 1.553 18.957 1.00 81.00 377 PRO A N 1
ATOM 2825 C CA . PRO A 1 377 ? -19.563 2.527 18.398 1.00 81.00 377 PRO A CA 1
ATOM 2826 C C . PRO A 1 377 ? -20.070 3.058 17.049 1.00 81.00 377 PRO A C 1
ATOM 2828 O O . PRO A 1 377 ? -20.520 2.300 16.197 1.00 81.00 377 PRO A O 1
ATOM 2831 N N . SER A 1 378 ? -19.967 4.371 16.830 1.00 84.25 378 SER A N 1
ATOM 2832 C CA . SER A 1 378 ? -20.411 5.000 15.581 1.00 84.25 378 SER A CA 1
ATOM 2833 C C . SER A 1 378 ? -19.525 4.612 14.392 1.00 84.25 378 SER A C 1
ATOM 2835 O O . SER A 1 378 ? -18.308 4.792 14.452 1.00 84.25 378 SER A O 1
ATOM 2837 N N . ILE A 1 379 ? -20.127 4.204 13.272 1.00 89.44 379 ILE A N 1
ATOM 2838 C CA . ILE A 1 379 ? -19.428 3.776 12.041 1.00 89.44 379 ILE A CA 1
ATOM 2839 C C . ILE A 1 379 ? -19.073 4.967 11.110 1.00 89.44 379 ILE A C 1
ATOM 2841 O O . ILE A 1 379 ? -18.706 4.796 9.950 1.00 89.44 379 ILE A O 1
ATOM 2845 N N . SER A 1 380 ? -19.122 6.211 11.596 1.00 92.31 380 SER A N 1
ATOM 2846 C CA . SER A 1 380 ? -18.977 7.407 10.746 1.00 92.31 380 SER A CA 1
ATOM 2847 C C . SER A 1 380 ? -17.668 7.448 9.935 1.00 92.31 380 SER A C 1
ATOM 2849 O O . SER A 1 380 ? -16.565 7.394 10.484 1.00 92.31 380 SER A O 1
ATOM 2851 N N . ILE A 1 381 ? -17.790 7.611 8.613 1.00 95.00 381 ILE A N 1
ATOM 2852 C CA . ILE A 1 381 ? -16.676 7.747 7.657 1.00 95.00 381 ILE A CA 1
ATOM 2853 C C . ILE A 1 381 ? -16.255 9.209 7.426 1.00 95.00 381 ILE A C 1
ATOM 2855 O O . ILE A 1 381 ? -15.243 9.460 6.775 1.00 95.00 381 ILE A O 1
ATOM 2859 N N . GLN A 1 382 ? -17.008 10.197 7.921 1.00 93.56 382 GLN A N 1
ATOM 2860 C CA . GLN A 1 382 ? -16.868 11.608 7.521 1.00 93.56 382 GLN A CA 1
ATOM 2861 C C . GLN A 1 382 ? -15.432 12.146 7.630 1.00 93.56 382 GLN A C 1
ATOM 2863 O O . GLN A 1 382 ? -14.911 12.715 6.669 1.00 93.56 382 GLN A O 1
ATOM 2868 N N . THR A 1 383 ? -14.788 11.954 8.786 1.00 92.31 383 THR A N 1
ATOM 2869 C CA . THR A 1 383 ? -13.421 12.429 9.050 1.00 92.31 383 THR A CA 1
ATOM 2870 C C . THR A 1 383 ? -12.433 11.812 8.063 1.00 92.31 383 THR A C 1
ATOM 2872 O O . THR A 1 383 ? -11.670 12.529 7.414 1.00 92.31 383 THR A O 1
ATOM 2875 N N . MET A 1 384 ? -12.514 10.492 7.871 1.00 94.50 384 MET A N 1
ATOM 2876 C CA . MET A 1 384 ? -11.711 9.754 6.898 1.00 94.50 384 MET A CA 1
ATOM 2877 C C . MET A 1 384 ? -11.941 10.278 5.476 1.00 94.50 384 MET A C 1
ATOM 2879 O O . MET A 1 384 ? -10.986 10.613 4.778 1.00 94.50 384 MET A O 1
ATOM 2883 N N . ALA A 1 385 ? -13.198 10.401 5.045 1.00 95.50 385 ALA A N 1
ATOM 2884 C CA . ALA A 1 385 ? -13.546 10.877 3.711 1.00 95.50 385 ALA A CA 1
ATOM 2885 C C . ALA A 1 385 ? -13.011 12.295 3.457 1.00 95.50 385 ALA A C 1
ATOM 2887 O O . ALA A 1 385 ? -12.407 12.542 2.414 1.00 95.50 385 ALA A O 1
ATOM 2888 N N . LEU A 1 386 ? -13.159 13.210 4.420 1.00 95.19 386 LEU A N 1
ATOM 2889 C CA . LEU A 1 386 ? -12.676 14.586 4.306 1.00 95.19 386 LEU A CA 1
ATOM 2890 C C . LEU A 1 386 ? -11.146 14.652 4.228 1.00 95.19 386 LEU A C 1
ATOM 2892 O O . LEU A 1 386 ? -10.608 15.360 3.373 1.00 95.19 386 LEU A O 1
ATOM 2896 N N . THR A 1 387 ? -10.437 13.876 5.054 1.00 95.00 387 THR A N 1
ATOM 2897 C CA . THR A 1 387 ? -8.974 13.773 4.976 1.00 95.00 387 THR A CA 1
ATOM 2898 C C . THR A 1 387 ? -8.527 13.218 3.626 1.00 95.00 387 THR A C 1
ATOM 2900 O O . THR A 1 387 ? -7.644 13.796 2.993 1.00 95.00 387 THR A O 1
ATOM 2903 N N . LEU A 1 388 ? -9.144 12.136 3.145 1.00 94.81 388 LEU A N 1
ATOM 2904 C CA . LEU A 1 388 ? -8.765 11.505 1.880 1.00 94.81 388 LEU A CA 1
ATOM 2905 C C . LEU A 1 388 ? -9.063 12.398 0.673 1.00 94.81 388 LEU A C 1
ATOM 2907 O O . LEU A 1 388 ? -8.245 12.465 -0.245 1.00 94.81 388 LEU A O 1
ATOM 2911 N N . ILE A 1 389 ? -10.176 13.135 0.681 1.00 95.69 389 ILE A N 1
ATOM 2912 C CA . ILE A 1 389 ? -10.472 14.154 -0.336 1.00 95.69 389 ILE A CA 1
ATOM 2913 C C . ILE A 1 389 ? -9.412 15.261 -0.295 1.00 95.69 389 ILE A C 1
ATOM 2915 O O . ILE A 1 389 ? -8.895 15.643 -1.343 1.00 95.69 389 ILE A O 1
ATOM 2919 N N . GLY A 1 390 ? -9.033 15.741 0.893 1.00 93.81 390 GLY A N 1
ATOM 2920 C CA . GLY A 1 390 ? -7.986 16.753 1.050 1.00 93.81 390 GLY A CA 1
ATOM 2921 C C . GLY A 1 390 ? -6.635 16.308 0.480 1.00 93.81 390 GLY A C 1
ATOM 2922 O O . GLY A 1 390 ? -6.014 17.044 -0.288 1.00 93.81 390 GLY A O 1
ATOM 2923 N N . VAL A 1 391 ? -6.209 15.081 0.787 1.00 91.88 391 VAL A N 1
ATOM 2924 C CA . VAL A 1 391 ? -4.970 14.496 0.245 1.00 91.88 391 VAL A CA 1
ATOM 2925 C C . VAL A 1 391 ? -5.068 14.295 -1.269 1.00 91.88 391 VAL A C 1
ATOM 2927 O O . VAL A 1 391 ? -4.121 14.598 -1.989 1.00 91.88 391 VAL A O 1
ATOM 2930 N N . THR A 1 392 ? -6.223 13.857 -1.770 1.00 92.62 392 THR A N 1
ATOM 2931 C CA . THR A 1 392 ? -6.478 13.694 -3.210 1.00 92.62 392 THR A CA 1
ATOM 2932 C C . THR A 1 392 ? -6.366 15.018 -3.964 1.00 92.62 392 THR A C 1
ATOM 2934 O O . THR A 1 392 ? -5.760 15.083 -5.032 1.00 92.62 392 THR A O 1
ATOM 2937 N N . LEU A 1 393 ? -6.925 16.094 -3.403 1.00 92.44 393 LEU A N 1
ATOM 2938 C CA . LEU A 1 393 ? -6.810 17.436 -3.969 1.00 92.44 393 LEU A CA 1
ATOM 2939 C C . LEU A 1 393 ? -5.364 17.928 -3.939 1.00 92.44 393 LEU A C 1
ATOM 2941 O O . LEU A 1 393 ? -4.903 18.504 -4.921 1.00 92.44 393 LEU A O 1
ATOM 2945 N N . PHE A 1 394 ? -4.641 17.684 -2.843 1.00 88.81 394 PHE A N 1
ATOM 2946 C CA . PHE A 1 394 ? -3.227 18.032 -2.742 1.00 88.81 394 PHE A CA 1
ATOM 2947 C C . PHE A 1 394 ? -2.382 17.314 -3.803 1.00 88.81 394 PHE A C 1
ATOM 2949 O O . PHE A 1 394 ? -1.598 17.970 -4.487 1.00 88.81 394 PHE A O 1
ATOM 2956 N N . ASP A 1 395 ? -2.577 16.005 -3.982 1.00 86.38 395 ASP A N 1
ATOM 2957 C CA . ASP A 1 395 ? -1.895 15.216 -5.014 1.00 86.38 395 ASP A CA 1
ATOM 2958 C C . ASP A 1 395 ? -2.215 15.747 -6.418 1.00 86.38 395 ASP A C 1
ATOM 2960 O O . ASP A 1 395 ? -1.315 16.076 -7.193 1.00 86.38 395 ASP A O 1
ATOM 2964 N N . GLY A 1 396 ? -3.501 15.977 -6.702 1.00 85.38 396 GLY A N 1
ATOM 2965 C CA . GLY A 1 396 ? -3.938 16.583 -7.955 1.00 85.38 396 GLY A CA 1
ATOM 2966 C C . GLY A 1 396 ? -3.261 17.924 -8.237 1.00 85.38 396 GLY A C 1
ATOM 2967 O O . GLY A 1 396 ? -2.668 18.112 -9.300 1.00 85.38 396 GLY A O 1
ATOM 2968 N N . ILE A 1 397 ? -3.289 18.848 -7.275 1.00 84.06 397 ILE A N 1
ATOM 2969 C CA . ILE A 1 397 ? -2.668 20.173 -7.405 1.00 84.06 397 ILE A CA 1
ATOM 2970 C C . ILE A 1 397 ? -1.148 20.059 -7.573 1.00 84.06 397 ILE A C 1
ATOM 2972 O O . ILE A 1 397 ? -0.575 20.771 -8.397 1.00 84.06 397 ILE A O 1
ATOM 2976 N N . SER A 1 398 ? -0.485 19.169 -6.830 1.00 79.56 398 SER A N 1
ATOM 2977 C CA . SER A 1 398 ? 0.968 18.982 -6.894 1.00 79.56 398 SER A CA 1
ATOM 2978 C C . SER A 1 398 ? 1.419 18.459 -8.263 1.00 79.56 398 SER A C 1
ATOM 2980 O O . SER A 1 398 ? 2.344 19.012 -8.876 1.00 79.56 398 SER A O 1
ATOM 2982 N N . VAL A 1 399 ? 0.720 17.445 -8.785 1.00 77.88 399 VAL A N 1
ATOM 2983 C CA . VAL A 1 399 ? 1.016 16.846 -10.090 1.00 77.88 399 VAL A CA 1
ATOM 2984 C C . VAL A 1 399 ? 0.692 17.828 -11.214 1.00 77.88 399 VAL A C 1
ATOM 2986 O O . VAL A 1 399 ? 1.566 18.129 -12.027 1.00 77.88 399 VAL A O 1
ATOM 2989 N N . PHE A 1 400 ? -0.509 18.411 -11.247 1.00 80.06 400 PHE A N 1
ATOM 2990 C CA . PHE A 1 400 ? -0.854 19.380 -12.293 1.00 80.06 400 PHE A CA 1
ATOM 2991 C C . PHE A 1 400 ? 0.010 20.644 -12.229 1.00 80.06 400 PHE A C 1
ATOM 2993 O O . PHE A 1 400 ? 0.397 21.162 -13.276 1.00 80.06 400 PHE A O 1
ATOM 3000 N N . GLY A 1 401 ? 0.374 21.111 -11.032 1.00 75.81 401 GLY A N 1
ATOM 3001 C CA . GLY A 1 401 ? 1.262 22.258 -10.841 1.00 75.81 401 GLY A CA 1
ATOM 3002 C C . GLY A 1 401 ? 2.656 22.016 -11.411 1.00 75.81 401 GLY A C 1
ATOM 3003 O O . GLY A 1 401 ? 3.196 22.858 -12.129 1.00 75.81 401 GLY A O 1
ATOM 3004 N N . THR A 1 402 ? 3.229 20.839 -11.168 1.00 69.75 402 THR A N 1
ATOM 3005 C CA . THR A 1 402 ? 4.552 20.516 -11.713 1.00 69.75 402 THR A CA 1
ATOM 3006 C C . THR A 1 402 ? 4.499 20.239 -13.218 1.00 69.75 402 THR A C 1
ATOM 3008 O O . THR A 1 402 ? 5.406 20.663 -13.928 1.00 69.75 402 THR A O 1
ATOM 3011 N N . VAL A 1 403 ? 3.428 19.624 -13.743 1.00 69.81 403 VAL A N 1
ATOM 3012 C CA . VAL A 1 403 ? 3.227 19.478 -15.201 1.00 69.81 403 VAL A CA 1
ATOM 3013 C C . VAL A 1 403 ? 3.089 20.841 -15.879 1.00 69.81 403 VAL A C 1
ATOM 3015 O O . VAL A 1 403 ? 3.683 21.056 -16.935 1.00 69.81 403 VAL A O 1
ATOM 3018 N N . ALA A 1 404 ? 2.346 21.774 -15.280 1.00 70.62 404 ALA A N 1
ATOM 3019 C CA . ALA A 1 404 ? 2.206 23.131 -15.799 1.00 70.62 404 ALA A CA 1
ATOM 3020 C C . ALA A 1 404 ? 3.559 23.857 -15.833 1.00 70.62 404 ALA A C 1
ATOM 3022 O O . ALA A 1 404 ? 3.893 24.467 -16.845 1.00 70.62 404 ALA A O 1
ATOM 3023 N N . ASN A 1 405 ? 4.372 23.718 -14.781 1.00 69.94 405 ASN A N 1
ATOM 3024 C CA . ASN A 1 405 ? 5.724 24.278 -14.741 1.00 69.94 405 ASN A CA 1
ATOM 3025 C C . ASN A 1 405 ? 6.660 23.611 -15.762 1.00 69.94 405 ASN A C 1
ATOM 3027 O O 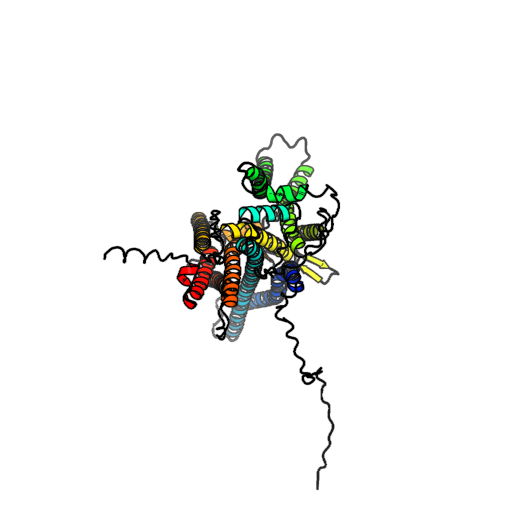. ASN A 1 405 ? 7.395 24.305 -16.459 1.00 69.94 405 ASN A O 1
ATOM 3031 N N . ALA A 1 406 ? 6.611 22.286 -15.914 1.00 63.00 406 ALA A N 1
ATOM 3032 C CA . ALA A 1 406 ? 7.437 21.561 -16.881 1.00 63.00 406 ALA A CA 1
ATOM 3033 C C . ALA A 1 406 ? 7.064 21.895 -18.333 1.00 63.00 406 ALA A C 1
ATOM 3035 O O . ALA A 1 406 ? 7.946 22.020 -19.171 1.00 63.00 406 ALA A O 1
ATOM 3036 N N . ALA A 1 407 ? 5.782 22.122 -18.631 1.00 60.59 407 ALA A N 1
ATOM 3037 C CA . ALA A 1 407 ? 5.327 22.529 -19.961 1.00 60.59 407 ALA A CA 1
ATOM 3038 C C . ALA A 1 407 ? 5.845 23.915 -20.395 1.00 60.59 407 ALA A C 1
ATOM 3040 O O . ALA A 1 407 ? 5.798 24.231 -21.580 1.00 60.59 407 ALA A O 1
ATOM 3041 N N . THR A 1 408 ? 6.339 24.741 -19.463 1.00 60.53 408 THR A N 1
ATOM 3042 C CA . THR A 1 408 ? 6.984 26.026 -19.795 1.00 60.53 408 THR A CA 1
ATOM 3043 C C . THR A 1 408 ? 8.456 25.889 -20.188 1.00 60.53 408 THR A C 1
ATOM 3045 O O . THR A 1 408 ? 9.035 26.835 -20.719 1.00 60.53 408 THR A O 1
ATOM 3048 N N . ILE A 1 409 ? 9.062 24.720 -19.957 1.00 56.91 409 ILE A N 1
ATOM 3049 C CA . ILE A 1 409 ? 10.456 24.422 -20.281 1.00 56.91 409 ILE A CA 1
ATOM 3050 C C . ILE A 1 409 ? 10.434 23.395 -21.419 1.00 56.91 409 ILE A C 1
ATOM 3052 O O . ILE A 1 409 ? 10.101 22.236 -21.208 1.00 56.91 409 ILE A O 1
ATOM 3056 N N . ASP A 1 410 ? 10.774 23.826 -22.634 1.00 46.00 410 ASP A N 1
ATOM 3057 C CA . ASP A 1 410 ? 10.634 23.100 -23.917 1.00 46.00 410 ASP A CA 1
ATOM 3058 C C . ASP A 1 410 ? 11.522 21.831 -24.064 1.00 46.00 410 ASP A C 1
ATOM 3060 O O . ASP A 1 410 ? 11.848 21.375 -25.160 1.00 46.00 410 ASP A O 1
ATOM 3064 N N . THR A 1 411 ? 11.964 21.242 -22.954 1.00 50.75 411 THR A N 1
ATOM 3065 C CA . THR A 1 411 ? 12.759 20.016 -22.901 1.00 50.75 411 THR A CA 1
ATOM 3066 C C . THR A 1 411 ? 11.860 18.845 -22.522 1.00 50.75 411 THR A C 1
ATOM 3068 O O . THR A 1 411 ? 11.435 18.767 -21.374 1.00 50.75 411 THR A O 1
ATOM 3071 N N . VAL A 1 412 ? 11.580 17.964 -23.494 1.00 50.12 412 VAL A N 1
ATOM 3072 C CA . VAL A 1 412 ? 11.021 16.595 -23.367 1.00 50.12 412 VAL A CA 1
ATOM 3073 C C . VAL A 1 412 ? 10.371 16.332 -22.003 1.00 50.12 412 VAL A C 1
ATOM 3075 O O . VAL A 1 412 ? 11.029 15.867 -21.072 1.00 50.12 412 VAL A O 1
ATOM 3078 N N . ALA A 1 413 ? 9.088 16.681 -21.882 1.00 43.66 413 ALA A N 1
ATOM 3079 C CA . ALA A 1 413 ? 8.351 16.567 -20.631 1.00 43.66 413 ALA A CA 1
ATOM 3080 C C . ALA A 1 413 ? 8.379 15.107 -20.131 1.00 43.66 413 ALA A C 1
ATOM 3082 O O . ALA A 1 413 ? 7.960 14.211 -20.869 1.00 43.66 413 ALA A O 1
ATOM 3083 N N . PRO A 1 414 ? 8.890 14.840 -18.919 1.00 43.16 414 PRO A N 1
ATOM 3084 C CA . PRO A 1 414 ? 8.930 13.488 -18.386 1.00 43.16 414 PRO A CA 1
ATOM 3085 C C . PRO A 1 414 ? 7.522 13.010 -17.989 1.00 43.16 414 PRO A C 1
ATOM 3087 O O . PRO A 1 414 ? 6.640 13.808 -17.665 1.00 43.16 414 PRO A O 1
ATOM 3090 N N . ALA A 1 415 ? 7.326 11.688 -18.037 1.00 50.06 415 ALA A N 1
ATOM 3091 C CA . ALA A 1 415 ? 6.028 11.023 -18.181 1.00 50.06 415 ALA A CA 1
ATOM 3092 C C . ALA A 1 415 ? 5.026 11.194 -17.020 1.00 50.06 415 ALA A C 1
ATOM 3094 O O . ALA A 1 415 ? 3.851 10.878 -17.174 1.00 50.06 415 ALA A O 1
ATOM 3095 N N . SER A 1 416 ? 5.427 11.747 -15.876 1.00 48.91 416 SER A N 1
ATOM 3096 C CA . SER A 1 416 ? 4.556 12.051 -14.734 1.00 48.91 416 SER A CA 1
ATOM 3097 C C . SER A 1 416 ? 5.361 12.701 -13.633 1.00 48.91 416 SER A C 1
ATOM 3099 O O . SER A 1 416 ? 6.53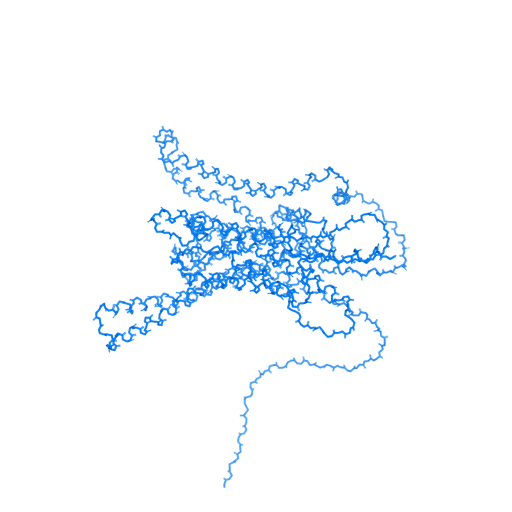9 12.433 -13.541 1.00 48.91 416 SER A O 1
ATOM 3101 N N . VAL A 1 417 ? 4.796 13.529 -12.762 1.00 42.25 417 VAL A N 1
ATOM 3102 C CA . VAL A 1 417 ? 5.570 14.146 -11.665 1.00 42.25 417 VAL A CA 1
ATOM 3103 C C . VAL A 1 417 ? 5.903 13.108 -10.607 1.00 42.25 417 VAL A C 1
ATOM 3105 O O . VAL A 1 417 ? 7.032 13.063 -10.137 1.00 42.25 417 VAL A O 1
ATOM 3108 N N . MET A 1 418 ? 4.963 12.213 -10.300 1.00 46.50 418 MET A N 1
ATOM 3109 C CA . MET A 1 418 ? 5.223 11.072 -9.428 1.00 46.50 418 MET A CA 1
ATOM 3110 C C . MET A 1 418 ? 6.051 10.001 -10.115 1.00 46.50 418 MET A C 1
ATOM 3112 O O . MET A 1 418 ? 6.898 9.439 -9.444 1.00 46.50 418 MET A O 1
ATOM 3116 N N . GLU A 1 419 ? 5.907 9.757 -11.421 1.00 49.94 419 GLU A N 1
ATOM 3117 C CA . GLU A 1 419 ? 6.823 8.857 -12.135 1.00 49.94 419 GLU A CA 1
ATOM 3118 C C . GLU A 1 419 ? 8.190 9.491 -12.293 1.00 49.94 419 GLU A C 1
ATOM 3120 O O . GLU A 1 419 ? 9.149 8.762 -12.231 1.00 49.94 419 GLU A O 1
ATOM 3125 N N . THR A 1 420 ? 8.320 10.809 -12.444 1.00 50.47 420 THR A N 1
ATOM 3126 C CA . THR A 1 420 ? 9.602 11.531 -12.519 1.00 50.47 420 THR A CA 1
ATOM 3127 C C . THR A 1 420 ? 10.248 11.539 -11.157 1.00 50.47 420 THR A C 1
ATOM 3129 O O . THR A 1 420 ? 11.429 11.277 -11.058 1.00 50.47 420 THR A O 1
ATOM 3132 N N . VAL A 1 421 ? 9.498 11.777 -10.081 1.00 51.56 421 VAL A N 1
ATOM 3133 C CA . VAL A 1 421 ? 10.012 11.639 -8.717 1.00 51.56 421 VAL A CA 1
ATOM 3134 C C . VAL A 1 421 ? 10.318 10.173 -8.420 1.00 51.56 421 VAL A C 1
ATOM 3136 O O . VAL A 1 421 ? 11.313 9.905 -7.762 1.00 51.56 421 VAL A O 1
ATOM 3139 N N . ALA A 1 422 ? 9.531 9.220 -8.921 1.00 52.19 422 ALA A N 1
ATOM 3140 C CA . ALA A 1 422 ? 9.757 7.792 -8.735 1.00 52.19 422 ALA A CA 1
ATOM 3141 C C . ALA A 1 422 ? 10.931 7.276 -9.566 1.00 52.19 422 ALA A C 1
ATOM 3143 O O . ALA A 1 422 ? 11.724 6.524 -9.028 1.00 52.19 422 ALA A O 1
ATOM 3144 N N . THR A 1 423 ? 11.089 7.705 -10.818 1.00 53.09 423 THR A N 1
ATOM 3145 C CA . THR A 1 423 ? 12.215 7.386 -11.710 1.00 53.09 423 THR A CA 1
ATOM 3146 C C . THR A 1 423 ? 13.455 8.116 -11.253 1.00 53.09 423 THR A C 1
ATOM 3148 O O . THR A 1 423 ? 14.491 7.493 -11.154 1.00 53.09 423 THR A O 1
ATOM 3151 N N . TYR A 1 424 ? 13.363 9.374 -10.829 1.00 55.91 424 TYR A N 1
ATOM 3152 C CA . TYR A 1 424 ? 14.473 10.079 -10.193 1.00 55.91 424 TYR A CA 1
ATOM 3153 C C . TYR A 1 424 ? 14.890 9.402 -8.884 1.00 55.91 424 TYR A C 1
ATOM 3155 O O . TYR A 1 424 ? 16.077 9.238 -8.632 1.00 55.91 424 TYR A O 1
ATOM 3163 N N . LYS A 1 425 ? 13.940 8.943 -8.057 1.00 56.44 425 LYS A N 1
ATOM 3164 C CA . LYS A 1 425 ? 14.235 8.144 -6.853 1.00 56.44 425 LYS A CA 1
ATOM 3165 C C . LYS A 1 425 ? 14.710 6.724 -7.176 1.00 56.44 425 LYS A C 1
ATOM 3167 O O . LYS A 1 425 ? 15.432 6.150 -6.366 1.00 56.44 425 LYS A O 1
ATOM 3172 N N . ALA A 1 426 ? 14.304 6.156 -8.307 1.00 56.78 426 ALA A N 1
ATOM 3173 C CA . ALA A 1 426 ? 14.683 4.826 -8.777 1.00 56.78 426 ALA A CA 1
ATOM 3174 C C . ALA A 1 426 ? 16.082 4.813 -9.407 1.00 56.78 426 ALA A C 1
ATOM 3176 O O . ALA A 1 426 ? 16.836 3.872 -9.153 1.00 56.78 426 ALA A O 1
ATOM 3177 N N . ASP A 1 427 ? 16.405 5.852 -10.178 1.00 58.78 427 ASP A N 1
ATOM 3178 C CA . ASP A 1 427 ? 17.688 6.123 -10.832 1.00 58.78 427 ASP A CA 1
ATOM 3179 C C . ASP A 1 427 ? 18.686 6.766 -9.869 1.00 58.78 427 ASP A C 1
ATOM 3181 O O . ASP A 1 427 ? 19.896 6.713 -10.102 1.00 58.78 427 ASP A O 1
ATOM 3185 N N . ALA A 1 428 ? 18.213 7.340 -8.757 1.00 60.47 428 ALA A N 1
ATOM 3186 C CA . ALA A 1 428 ? 19.087 7.672 -7.650 1.00 60.47 428 ALA A CA 1
ATOM 3187 C C . ALA A 1 428 ? 19.824 6.395 -7.230 1.00 60.47 428 ALA A C 1
ATOM 3189 O O . ALA A 1 428 ? 19.219 5.386 -6.862 1.00 60.47 428 ALA A O 1
ATOM 3190 N N . GLN A 1 429 ? 21.156 6.466 -7.236 1.00 61.75 429 GLN A N 1
ATOM 3191 C CA . GLN A 1 429 ? 22.037 5.415 -6.712 1.00 61.75 429 GLN A CA 1
ATOM 3192 C C . GLN A 1 429 ? 21.747 5.090 -5.235 1.00 61.75 429 GLN A C 1
ATOM 3194 O O . GLN A 1 429 ? 22.219 4.086 -4.711 1.00 61.75 429 GLN A O 1
ATOM 3199 N N . LEU A 1 430 ? 20.965 5.939 -4.566 1.00 72.31 430 LEU A N 1
ATOM 3200 C CA . LEU A 1 430 ? 20.571 5.801 -3.181 1.00 72.31 430 LEU A CA 1
ATOM 3201 C C . LEU A 1 430 ? 19.324 4.924 -3.030 1.00 72.31 430 LEU A C 1
ATOM 3203 O O . LEU A 1 430 ? 18.285 5.181 -3.641 1.00 72.31 430 LEU A O 1
ATOM 3207 N N . TRP A 1 431 ? 19.404 3.912 -2.164 1.00 80.06 431 TRP A N 1
ATOM 3208 C CA . TRP A 1 431 ? 18.243 3.112 -1.787 1.00 80.06 431 TRP A CA 1
ATOM 3209 C C . TRP A 1 431 ? 17.215 3.979 -1.051 1.00 80.06 431 TRP A C 1
ATOM 3211 O O . TRP A 1 431 ? 17.443 4.425 0.073 1.00 80.06 431 TRP A O 1
ATOM 3221 N N . ASN A 1 432 ? 16.082 4.212 -1.713 1.00 79.00 432 ASN A N 1
ATOM 3222 C CA . ASN A 1 432 ? 14.991 5.041 -1.222 1.00 79.00 432 ASN A CA 1
ATOM 3223 C C . ASN A 1 432 ? 13.718 4.189 -1.087 1.00 79.00 432 ASN A C 1
ATOM 3225 O O . ASN A 1 432 ? 13.044 3.939 -2.093 1.00 79.00 432 ASN A O 1
ATOM 3229 N N . PRO A 1 433 ? 13.374 3.720 0.127 1.00 82.25 433 PRO A N 1
ATOM 3230 C CA . PRO A 1 433 ? 12.078 3.095 0.372 1.00 82.25 433 PRO A CA 1
ATOM 3231 C C . PRO A 1 433 ? 10.940 4.105 0.132 1.00 82.25 433 PRO A C 1
ATOM 3233 O O . PRO A 1 433 ? 11.140 5.321 0.172 1.00 82.25 433 PRO A O 1
ATOM 3236 N N . GLY A 1 434 ? 9.735 3.603 -0.135 1.00 82.75 434 GLY A N 1
ATOM 3237 C CA . GLY A 1 434 ? 8.547 4.421 -0.414 1.00 82.75 434 GLY A CA 1
ATOM 3238 C C . GLY A 1 434 ? 8.010 4.344 -1.847 1.00 82.75 434 GLY A C 1
ATOM 3239 O O . GLY A 1 434 ? 7.155 5.148 -2.218 1.00 82.75 434 GLY A O 1
ATOM 3240 N N . LEU A 1 435 ? 8.492 3.390 -2.646 1.00 86.19 435 LEU A N 1
ATOM 3241 C CA . LEU A 1 435 ? 7.991 3.105 -3.991 1.00 86.19 435 LEU A CA 1
ATOM 3242 C C . LEU A 1 435 ? 7.771 1.608 -4.150 1.00 86.19 435 LEU A C 1
ATOM 3244 O O . LEU A 1 435 ? 8.734 0.843 -4.103 1.00 86.19 435 LEU A O 1
ATOM 3248 N N . LEU A 1 436 ? 6.527 1.195 -4.375 1.00 84.69 436 LEU A N 1
ATOM 3249 C CA . LEU A 1 436 ? 6.279 -0.148 -4.885 1.00 84.69 436 LEU A CA 1
ATOM 3250 C C . LEU A 1 436 ? 6.749 -0.179 -6.329 1.00 84.69 436 LEU A C 1
ATOM 3252 O O . LEU A 1 436 ? 6.372 0.688 -7.109 1.00 84.69 436 LEU A O 1
ATOM 3256 N N . SER A 1 437 ? 7.596 -1.138 -6.677 1.00 86.50 437 SER A N 1
ATOM 3257 C CA . SER A 1 437 ? 8.201 -1.183 -8.003 1.00 86.50 437 SER A CA 1
ATOM 3258 C C . SER A 1 437 ? 8.179 -2.581 -8.582 1.00 86.50 437 SER A C 1
ATOM 3260 O O . SER A 1 437 ? 8.300 -3.581 -7.877 1.00 86.50 437 SER A O 1
ATOM 3262 N N . VAL A 1 438 ? 8.030 -2.634 -9.895 1.00 83.12 438 VAL A N 1
ATOM 3263 C CA . VAL A 1 438 ? 8.110 -3.862 -10.668 1.00 83.12 438 VAL A CA 1
ATOM 3264 C C . VAL A 1 438 ? 9.365 -3.780 -11.527 1.00 83.12 438 VAL A C 1
ATOM 3266 O O . VAL A 1 438 ? 9.464 -2.986 -12.475 1.00 83.12 438 VAL A O 1
ATOM 3269 N N . VAL A 1 439 ? 10.351 -4.589 -11.153 1.00 78.62 439 VAL A N 1
ATOM 3270 C CA . VAL A 1 439 ? 11.632 -4.706 -11.849 1.00 78.62 439 VAL A CA 1
ATOM 3271 C C . VAL A 1 439 ? 11.510 -5.811 -12.890 1.00 78.62 439 VAL A C 1
ATOM 3273 O O . VAL A 1 439 ? 10.998 -6.890 -12.604 1.00 78.62 439 VAL A O 1
ATOM 3276 N N . VAL A 1 440 ? 11.946 -5.534 -14.120 1.00 72.06 440 VAL A N 1
ATOM 3277 C CA . VAL A 1 440 ? 11.928 -6.524 -15.204 1.00 72.06 440 VAL A CA 1
ATOM 3278 C C . VAL A 1 440 ? 13.313 -6.618 -15.826 1.00 72.06 440 VAL A C 1
ATOM 3280 O O . VAL A 1 440 ? 13.828 -5.639 -16.368 1.00 72.06 440 VAL A O 1
ATOM 3283 N N . GLY A 1 441 ? 13.884 -7.822 -15.790 1.00 66.62 441 GLY A N 1
ATOM 3284 C CA . GLY A 1 441 ? 15.150 -8.173 -16.433 1.00 66.62 441 GLY A CA 1
ATOM 3285 C C . GLY A 1 441 ? 16.158 -8.814 -15.476 1.00 66.62 441 GLY A C 1
ATOM 3286 O O . GLY A 1 441 ? 16.176 -8.516 -14.290 1.00 66.62 441 GLY A O 1
ATOM 3287 N N . HIS A 1 442 ? 17.020 -9.680 -16.016 1.00 61.59 442 HIS A N 1
ATOM 3288 C CA . HIS A 1 442 ? 17.927 -10.551 -15.244 1.00 61.59 442 HIS A CA 1
ATOM 3289 C C . HIS A 1 442 ? 19.383 -10.087 -15.194 1.00 61.59 442 HIS A C 1
ATOM 3291 O O . HIS A 1 442 ? 20.260 -10.866 -14.840 1.00 61.59 442 HIS A O 1
ATOM 3297 N N . ASN A 1 443 ? 19.668 -8.845 -15.578 1.00 63.19 443 ASN A N 1
ATOM 3298 C CA . ASN A 1 443 ? 21.039 -8.363 -15.747 1.00 63.19 443 ASN A CA 1
ATOM 3299 C C . ASN A 1 443 ? 21.269 -7.046 -15.001 1.00 63.19 443 ASN A C 1
ATOM 3301 O O . ASN A 1 443 ? 20.328 -6.405 -14.549 1.00 63.19 443 ASN A O 1
ATOM 3305 N N . GLN A 1 444 ? 22.517 -6.569 -14.993 1.00 59.72 444 GLN A N 1
ATOM 3306 C CA . GLN A 1 444 ? 22.918 -5.237 -14.498 1.00 59.72 444 GLN A CA 1
ATOM 3307 C C . GLN A 1 444 ? 22.152 -4.060 -15.147 1.00 59.72 444 GLN A C 1
ATOM 3309 O O . GLN A 1 444 ? 22.246 -2.930 -14.685 1.00 59.72 444 GLN A O 1
ATOM 3314 N N . ASN A 1 445 ? 21.370 -4.330 -16.199 1.00 59.97 445 ASN A N 1
ATOM 3315 C CA . ASN A 1 445 ? 20.466 -3.387 -16.858 1.00 59.97 445 ASN A CA 1
ATOM 3316 C C . ASN A 1 445 ? 18.997 -3.552 -16.424 1.00 59.97 445 ASN A C 1
ATOM 3318 O O . ASN A 1 445 ? 18.109 -3.110 -17.155 1.00 59.97 445 ASN A O 1
ATOM 3322 N N . ALA A 1 446 ? 18.717 -4.232 -15.307 1.00 62.00 446 ALA A N 1
ATOM 3323 C CA . ALA A 1 446 ? 17.379 -4.334 -14.739 1.00 62.00 446 ALA A CA 1
ATOM 3324 C C . ALA A 1 446 ? 16.865 -2.919 -14.449 1.00 62.00 446 ALA A C 1
ATOM 3326 O O . ALA A 1 446 ? 17.331 -2.238 -13.537 1.00 62.00 446 ALA A O 1
ATOM 3327 N N . LYS A 1 447 ? 15.943 -2.447 -15.289 1.00 66.88 447 LYS A N 1
ATOM 3328 C CA . LYS A 1 447 ? 15.310 -1.144 -15.118 1.00 66.88 447 LYS A CA 1
ATOM 3329 C C . LYS A 1 447 ? 14.019 -1.341 -14.346 1.00 66.88 447 LYS A C 1
ATOM 3331 O O . LYS A 1 447 ? 13.262 -2.275 -14.618 1.00 66.88 447 LYS A O 1
ATOM 3336 N N . ILE A 1 448 ? 13.767 -0.440 -13.404 1.00 66.31 448 ILE A N 1
ATOM 3337 C CA . ILE A 1 448 ? 12.442 -0.298 -12.808 1.00 66.31 448 ILE A CA 1
ATOM 3338 C C . ILE A 1 448 ? 11.509 0.072 -13.954 1.00 66.31 448 ILE A C 1
ATOM 3340 O O . ILE A 1 448 ? 11.687 1.102 -14.600 1.00 66.31 448 ILE A O 1
ATOM 3344 N N . THR A 1 449 ? 10.599 -0.841 -14.282 1.00 68.50 449 THR A N 1
ATOM 3345 C CA . THR A 1 449 ? 9.702 -0.638 -15.423 1.00 68.50 449 THR A CA 1
ATOM 3346 C C . THR A 1 449 ? 8.473 0.140 -15.033 1.00 68.50 449 THR A C 1
ATOM 3348 O O . THR A 1 449 ? 7.960 0.890 -15.849 1.00 68.50 449 THR A O 1
ATOM 3351 N N . GLU A 1 450 ? 8.023 -0.052 -13.799 1.00 77.56 450 GLU A N 1
ATOM 3352 C CA . GLU A 1 450 ? 6.822 0.560 -13.272 1.00 77.56 450 GLU A CA 1
ATOM 3353 C C . GLU A 1 450 ? 6.991 0.801 -11.775 1.00 77.56 450 GLU A C 1
ATOM 3355 O O . GLU A 1 450 ? 7.611 -0.010 -11.075 1.00 77.56 450 GLU A O 1
ATOM 3360 N N . ALA A 1 451 ? 6.451 1.916 -11.289 1.00 83.12 451 ALA A N 1
ATOM 3361 C CA . ALA A 1 451 ? 6.492 2.276 -9.882 1.00 83.12 451 ALA A CA 1
ATOM 3362 C C . ALA A 1 451 ? 5.205 2.984 -9.447 1.00 83.12 451 ALA A C 1
ATOM 3364 O O . ALA A 1 451 ? 4.627 3.761 -10.204 1.00 83.12 451 ALA A O 1
ATOM 3365 N N . LEU A 1 452 ? 4.792 2.733 -8.207 1.00 86.00 452 LEU A N 1
ATOM 3366 C CA . LEU A 1 452 ? 3.668 3.385 -7.546 1.00 86.00 452 LEU A CA 1
ATOM 3367 C C . LEU A 1 452 ? 4.136 3.999 -6.225 1.00 86.00 452 LEU A C 1
ATOM 3369 O O . LEU A 1 452 ? 4.930 3.395 -5.492 1.00 86.00 452 LEU A O 1
ATOM 3373 N N . GLY A 1 453 ? 3.653 5.202 -5.919 1.00 88.88 453 GLY A N 1
ATOM 3374 C CA . GLY A 1 453 ? 3.965 5.872 -4.664 1.00 88.88 453 GLY A CA 1
ATOM 3375 C C . GLY A 1 453 ? 3.373 5.115 -3.483 1.00 88.88 453 GLY A C 1
ATOM 3376 O O . GLY A 1 453 ? 2.241 4.648 -3.539 1.00 88.88 453 GLY A O 1
ATOM 3377 N N . LEU A 1 454 ? 4.100 5.034 -2.366 1.00 89.38 454 LEU A N 1
ATOM 3378 C CA . LEU A 1 454 ? 3.536 4.420 -1.160 1.00 89.38 454 LEU A CA 1
ATOM 3379 C C . LEU A 1 454 ? 2.308 5.176 -0.622 1.00 89.38 454 LEU A C 1
ATOM 3381 O O . LEU A 1 454 ? 1.453 4.578 0.023 1.00 89.38 454 LEU A O 1
ATOM 3385 N N . GLY A 1 455 ? 2.194 6.477 -0.911 1.00 90.19 455 GLY A N 1
ATOM 3386 C CA . GLY A 1 455 ? 1.000 7.266 -0.591 1.00 90.19 455 GLY A CA 1
ATOM 3387 C C . GLY A 1 455 ? -0.272 6.695 -1.228 1.00 90.19 455 GLY A C 1
ATOM 3388 O O . GLY A 1 455 ? -1.303 6.627 -0.562 1.00 90.19 455 GLY A O 1
ATOM 3389 N N . ASP A 1 456 ? -0.170 6.166 -2.451 1.00 93.25 456 ASP A N 1
ATOM 3390 C CA . ASP A 1 456 ? -1.279 5.542 -3.192 1.00 93.25 456 ASP A CA 1
ATOM 3391 C C . ASP A 1 456 ? -1.727 4.201 -2.588 1.00 93.25 456 ASP A C 1
ATOM 3393 O O . ASP A 1 456 ? -2.713 3.608 -3.023 1.00 93.25 456 ASP A O 1
ATOM 3397 N N . VAL A 1 457 ? -0.997 3.707 -1.586 1.00 95.56 457 VAL A N 1
ATOM 3398 C CA . VAL A 1 457 ? -1.310 2.495 -0.824 1.00 95.56 457 VAL A CA 1
ATOM 3399 C C . VAL A 1 457 ? -1.797 2.866 0.570 1.00 95.56 457 VAL A C 1
ATOM 3401 O O . VAL A 1 457 ? -2.843 2.383 0.996 1.00 95.56 457 VAL A O 1
ATOM 3404 N N . VAL A 1 458 ? -1.059 3.740 1.264 1.00 96.00 458 VAL A N 1
ATOM 3405 C CA . VAL A 1 458 ? -1.298 4.124 2.664 1.00 96.00 458 VAL A CA 1
ATOM 3406 C C . VAL A 1 458 ? -2.655 4.798 2.844 1.00 96.00 458 VAL A C 1
ATOM 3408 O O . VAL A 1 458 ? -3.425 4.387 3.706 1.00 96.00 458 VAL A O 1
ATOM 3411 N N . PHE A 1 459 ? -2.984 5.806 2.034 1.00 96.12 459 PHE A N 1
ATOM 3412 C CA . PHE A 1 459 ? -4.234 6.550 2.220 1.00 96.12 459 PHE A CA 1
ATOM 3413 C C . PHE A 1 459 ? -5.475 5.684 1.928 1.00 96.12 459 PHE A C 1
ATOM 3415 O O . PHE A 1 459 ? -6.358 5.603 2.783 1.00 96.12 459 PHE A O 1
ATOM 3422 N N . PRO A 1 460 ? -5.531 4.947 0.803 1.00 97.62 460 PRO A N 1
ATOM 3423 C CA . PRO A 1 460 ? -6.544 3.915 0.584 1.00 97.62 460 PRO A CA 1
ATOM 3424 C C . PRO A 1 460 ? -6.630 2.859 1.693 1.00 97.62 460 PRO A C 1
ATOM 3426 O O . PRO A 1 460 ? -7.727 2.445 2.063 1.00 97.62 460 PRO A O 1
ATOM 3429 N N . ALA A 1 461 ? -5.500 2.437 2.264 1.00 97.88 461 ALA A N 1
ATOM 3430 C CA . ALA A 1 461 ? -5.486 1.418 3.311 1.00 97.88 461 ALA A CA 1
ATOM 3431 C C . ALA A 1 461 ? -6.171 1.886 4.598 1.00 97.88 461 ALA A C 1
ATOM 3433 O O . ALA A 1 461 ? -6.822 1.074 5.249 1.00 97.88 461 ALA A O 1
ATOM 3434 N N . CYS A 1 462 ? -6.108 3.179 4.931 1.00 97.75 462 CYS A N 1
ATOM 3435 C CA . CYS A 1 462 ? -6.874 3.742 6.046 1.00 97.75 462 CYS A CA 1
ATOM 3436 C C . CYS A 1 462 ? -8.389 3.546 5.848 1.00 97.75 462 CYS A C 1
ATOM 3438 O O . CYS A 1 462 ? -9.103 3.206 6.790 1.00 97.75 462 CYS A O 1
ATOM 3440 N N . LEU A 1 463 ? -8.883 3.701 4.614 1.00 97.62 463 LEU A N 1
ATOM 3441 C CA . LEU A 1 463 ? -10.291 3.467 4.287 1.00 97.62 463 LEU A CA 1
ATOM 3442 C C . LEU A 1 463 ? -10.657 1.976 4.321 1.00 97.62 463 LEU A C 1
ATOM 3444 O O . LEU A 1 463 ? -11.741 1.620 4.775 1.00 97.62 463 LEU A O 1
ATOM 3448 N N . VAL A 1 464 ? -9.751 1.093 3.895 1.00 98.00 464 VAL A N 1
ATOM 3449 C CA . VAL A 1 464 ? -9.933 -0.360 4.055 1.00 98.00 464 VAL A CA 1
ATOM 3450 C C . VAL A 1 464 ? -9.948 -0.757 5.536 1.00 98.00 464 VAL A C 1
ATOM 3452 O O . VAL A 1 464 ? -10.765 -1.585 5.929 1.00 98.00 464 VAL A O 1
ATOM 3455 N N . ALA A 1 465 ? -9.110 -0.137 6.374 1.00 97.06 465 ALA A N 1
ATOM 3456 C CA . ALA A 1 465 ? -9.101 -0.356 7.821 1.00 97.06 465 ALA A CA 1
ATOM 3457 C C . ALA A 1 465 ? -10.444 0.019 8.464 1.00 97.06 465 ALA A C 1
ATOM 3459 O O . ALA A 1 465 ? -10.969 -0.738 9.280 1.00 97.06 465 ALA A O 1
ATOM 3460 N N . TRP A 1 466 ? -11.025 1.150 8.045 1.00 96.69 466 TRP A N 1
ATOM 3461 C CA . TRP A 1 466 ? -12.392 1.522 8.412 1.00 96.69 466 TRP A CA 1
ATOM 3462 C C . TRP A 1 466 ? -13.411 0.479 7.936 1.00 96.69 466 TRP A C 1
ATOM 3464 O O . TRP A 1 466 ? -14.281 0.102 8.710 1.00 96.69 466 TRP A O 1
ATOM 3474 N N . GLY A 1 467 ? -13.273 -0.047 6.713 1.00 96.94 467 GLY A N 1
ATOM 3475 C CA . GLY A 1 467 ? -14.157 -1.093 6.187 1.00 96.94 467 GLY A CA 1
ATOM 3476 C C . GLY A 1 467 ? -14.155 -2.369 7.037 1.00 96.94 467 GLY A C 1
ATOM 3477 O O . GLY A 1 467 ? -15.223 -2.894 7.339 1.00 96.94 467 GLY A O 1
ATOM 3478 N N . PHE A 1 468 ? -12.977 -2.824 7.478 1.00 96.19 468 PHE A N 1
ATOM 3479 C CA . PHE A 1 468 ? -12.851 -3.974 8.384 1.00 96.19 468 PHE A CA 1
ATOM 3480 C C . PHE A 1 468 ? -13.506 -3.715 9.740 1.00 96.19 468 PHE A C 1
ATOM 3482 O O . PHE A 1 468 ? -14.167 -4.596 10.285 1.00 96.19 468 PHE A O 1
ATOM 3489 N N . PHE A 1 469 ? -13.324 -2.512 10.283 1.00 94.12 469 PHE A N 1
ATOM 3490 C CA . PHE A 1 469 ? -13.944 -2.114 11.541 1.00 94.12 469 PHE A CA 1
ATOM 3491 C C . PHE A 1 469 ? -15.470 -2.039 11.433 1.00 94.12 469 PHE A C 1
ATOM 3493 O O . PHE A 1 469 ? -16.159 -2.642 12.247 1.00 94.12 469 PHE A O 1
ATOM 3500 N N . ALA A 1 470 ? -15.992 -1.375 10.401 1.00 94.25 470 ALA A N 1
ATOM 3501 C CA . ALA A 1 470 ? -17.424 -1.280 10.132 1.00 94.25 470 ALA A CA 1
ATOM 3502 C C . ALA A 1 470 ? -18.068 -2.668 10.013 1.00 94.25 470 ALA A C 1
ATOM 3504 O O . ALA A 1 470 ? -19.089 -2.935 10.640 1.00 94.25 470 ALA A O 1
ATOM 3505 N N . ASP A 1 471 ? -17.435 -3.579 9.266 1.00 94.94 471 ASP A N 1
ATOM 3506 C CA . ASP A 1 471 ? -17.912 -4.957 9.126 1.00 94.94 471 ASP A CA 1
ATOM 3507 C C . ASP A 1 471 ? -17.927 -5.716 10.464 1.00 94.94 471 ASP A C 1
ATOM 3509 O O . ASP A 1 471 ? -18.830 -6.518 10.700 1.00 94.94 471 ASP A O 1
ATOM 3513 N N . ALA A 1 472 ? -16.946 -5.476 11.341 1.00 91.50 472 ALA A N 1
ATOM 3514 C CA . ALA A 1 472 ? -16.904 -6.086 12.668 1.00 91.50 472 ALA A CA 1
ATOM 3515 C C . ALA A 1 472 ? -18.025 -5.563 13.580 1.00 91.50 472 ALA A C 1
ATOM 3517 O O . ALA A 1 472 ? -18.656 -6.363 14.270 1.00 91.50 472 ALA A O 1
ATOM 3518 N N . VAL A 1 473 ? -18.307 -4.255 13.540 1.00 90.06 473 VAL A N 1
ATOM 3519 C CA . VAL A 1 473 ? -19.400 -3.641 14.310 1.00 90.06 473 VAL A CA 1
ATOM 3520 C C . VAL A 1 473 ? -20.752 -4.185 13.849 1.00 90.06 473 VAL A C 1
ATOM 3522 O O . VAL A 1 473 ? -21.485 -4.720 14.675 1.00 90.06 473 VAL A O 1
ATOM 3525 N N . VAL A 1 474 ? -21.042 -4.166 12.543 1.00 90.31 474 VAL A N 1
ATOM 3526 C CA . VAL A 1 474 ? -22.310 -4.696 11.999 1.00 90.31 474 VAL A CA 1
ATOM 3527 C C . VAL A 1 474 ? -22.503 -6.162 12.385 1.00 90.31 474 VAL A C 1
ATOM 3529 O O . VAL A 1 474 ? -23.555 -6.540 12.887 1.00 90.31 474 VAL A O 1
ATOM 3532 N N . LYS A 1 475 ? -21.454 -6.983 12.252 1.00 90.12 475 LYS A N 1
ATOM 3533 C CA . LYS A 1 475 ? -21.519 -8.400 12.630 1.00 90.12 475 LYS A CA 1
ATOM 3534 C C . LYS A 1 475 ? -21.803 -8.603 14.124 1.00 90.12 475 LYS A C 1
ATOM 3536 O O . LYS A 1 475 ? -22.454 -9.580 14.483 1.00 90.12 475 LYS A O 1
ATOM 3541 N N . SER A 1 476 ? -21.288 -7.729 14.990 1.00 86.00 476 SER A N 1
ATOM 3542 C CA . SER A 1 476 ? -21.559 -7.802 16.430 1.00 86.00 476 SER A CA 1
ATOM 3543 C C . SER A 1 476 ? -22.996 -7.408 16.782 1.00 86.00 476 SER A C 1
ATOM 3545 O O . SER A 1 476 ? -23.564 -7.985 17.703 1.00 86.00 476 SER A O 1
ATOM 3547 N N . THR A 1 477 ? -23.593 -6.483 16.025 1.00 85.50 477 THR A N 1
ATOM 3548 C CA . THR A 1 477 ? -24.992 -6.071 16.185 1.00 85.50 477 THR A CA 1
ATOM 3549 C C . THR A 1 477 ? -25.951 -7.152 15.690 1.00 85.50 477 THR A C 1
ATOM 3551 O O . THR A 1 477 ? -26.840 -7.548 16.437 1.00 85.50 477 THR A O 1
ATOM 3554 N N . ASP A 1 478 ? -25.717 -7.708 14.497 1.00 84.31 478 ASP A N 1
ATOM 3555 C CA . ASP A 1 478 ? -26.557 -8.774 13.926 1.00 84.31 478 ASP A CA 1
ATOM 3556 C C . ASP A 1 478 ? -26.605 -10.014 14.841 1.00 84.31 478 ASP A C 1
ATOM 3558 O O . ASP A 1 478 ? -27.660 -10.611 15.048 1.00 84.31 478 ASP A O 1
ATOM 3562 N N . ALA A 1 479 ? -25.470 -10.375 15.455 1.00 83.00 479 ALA A N 1
ATOM 3563 C CA . ALA A 1 479 ? -25.382 -11.519 16.364 1.00 83.00 479 ALA A CA 1
ATOM 3564 C C . ALA A 1 479 ? -26.218 -11.362 17.650 1.00 83.00 479 ALA A C 1
ATOM 3566 O O . ALA A 1 479 ? -26.508 -12.362 18.303 1.00 83.00 479 ALA A O 1
ATOM 3567 N N . ALA A 1 480 ? -26.588 -10.133 18.025 1.00 81.12 480 ALA A N 1
ATOM 3568 C CA . ALA A 1 480 ? -27.436 -9.865 19.184 1.00 81.12 480 ALA A CA 1
ATOM 3569 C C . ALA A 1 480 ? -28.940 -9.899 18.851 1.00 81.12 480 ALA A C 1
ATOM 3571 O O . ALA A 1 480 ? -29.754 -10.048 19.761 1.00 81.12 480 ALA A O 1
ATOM 3572 N N . GLU A 1 481 ? -29.312 -9.756 17.574 1.00 80.31 481 GLU A N 1
ATOM 3573 C CA . GLU A 1 481 ? -30.708 -9.654 17.122 1.00 80.31 481 GLU A CA 1
ATOM 3574 C C . GLU A 1 481 ? -31.255 -10.954 16.495 1.00 80.31 481 GLU A C 1
ATOM 3576 O O . GLU A 1 481 ? -32.471 -11.119 16.369 1.00 80.31 481 GLU A O 1
ATOM 3581 N N . GLU A 1 482 ? -30.391 -11.898 16.106 1.00 66.88 482 GLU A N 1
ATOM 3582 C CA . GLU A 1 482 ? -30.804 -13.125 15.415 1.00 66.88 482 GLU A CA 1
ATOM 3583 C C . GLU A 1 482 ? -31.425 -14.180 16.354 1.00 66.88 482 GLU A C 1
ATOM 3585 O O . GLU A 1 482 ? -30.734 -15.051 16.882 1.00 66.88 482 GLU A O 1
ATOM 3590 N N . GLU A 1 483 ? -32.762 -14.172 16.467 1.00 66.38 483 GLU A N 1
ATOM 3591 C CA . GLU A 1 483 ? -33.535 -15.373 16.838 1.00 66.38 483 GLU A CA 1
ATOM 3592 C C . GLU A 1 483 ? -34.365 -15.987 15.679 1.00 66.38 483 GLU A C 1
ATOM 3594 O O . GLU A 1 483 ? -34.629 -17.183 15.748 1.00 66.38 483 GLU A O 1
ATOM 3599 N N . GLU A 1 484 ? -34.728 -15.299 14.572 1.00 66.38 484 GLU A N 1
ATOM 3600 C CA . GLU A 1 484 ? -35.638 -15.929 13.568 1.00 66.38 484 GLU A CA 1
ATOM 3601 C C . GLU A 1 484 ? -35.510 -15.610 12.051 1.00 66.38 484 GLU A C 1
ATOM 3603 O O . GLU A 1 484 ? -36.204 -16.269 11.271 1.00 66.38 484 GLU A O 1
ATOM 3608 N N . GLU A 1 485 ? -34.647 -14.714 11.544 1.00 68.19 485 GLU A N 1
ATOM 3609 C CA . GLU A 1 485 ? -34.606 -14.428 10.086 1.00 68.19 485 GLU A CA 1
ATOM 3610 C C . GLU A 1 485 ? -33.360 -14.937 9.337 1.00 68.19 485 GLU A C 1
ATOM 3612 O O . GLU A 1 485 ? -32.230 -14.884 9.799 1.00 68.19 485 GLU A O 1
ATOM 3617 N N . ILE A 1 486 ? -33.587 -15.451 8.121 1.00 67.19 486 ILE A N 1
ATOM 3618 C CA . ILE A 1 486 ? -32.554 -16.004 7.235 1.00 67.19 486 ILE A CA 1
ATOM 3619 C C . ILE A 1 486 ? -31.600 -14.877 6.791 1.00 67.19 486 ILE A C 1
ATOM 3621 O O . ILE A 1 486 ? -32.063 -13.929 6.143 1.00 67.19 486 ILE A O 1
ATOM 3625 N N . PRO A 1 487 ? -30.275 -15.002 7.003 1.00 65.50 487 PRO A N 1
ATOM 3626 C CA . PRO A 1 487 ? -29.329 -13.934 6.710 1.00 65.50 487 PRO A CA 1
ATOM 3627 C C . PRO A 1 487 ? -29.280 -13.646 5.206 1.00 65.50 487 PRO A C 1
ATOM 3629 O O . PRO A 1 487 ? -28.837 -14.463 4.387 1.00 65.50 487 PRO A O 1
ATOM 3632 N N . LYS A 1 488 ? -29.729 -12.450 4.808 1.00 76.44 488 LYS A N 1
ATOM 3633 C CA . LYS A 1 488 ? -29.478 -11.933 3.457 1.00 76.44 488 LYS A CA 1
ATOM 3634 C C . LYS A 1 488 ? -27.971 -11.741 3.316 1.00 76.44 488 LYS A C 1
ATOM 3636 O O . LYS A 1 488 ? -27.347 -11.088 4.139 1.00 76.44 488 LYS A O 1
ATOM 3641 N N . ARG A 1 489 ? -27.370 -12.295 2.259 1.00 76.25 489 ARG A N 1
ATOM 3642 C CA . ARG A 1 489 ? -25.929 -12.172 1.991 1.00 76.25 489 ARG A CA 1
ATOM 3643 C C . ARG A 1 489 ? -25.567 -10.709 1.708 1.00 76.25 489 ARG A C 1
ATOM 3645 O O . ARG A 1 489 ? -25.638 -10.269 0.562 1.00 76.25 489 ARG A O 1
ATOM 3652 N N . GLN A 1 490 ? -25.200 -9.961 2.743 1.00 87.00 490 GLN A N 1
ATOM 3653 C CA . GLN A 1 490 ? -24.797 -8.565 2.620 1.00 87.00 490 GLN A CA 1
ATOM 3654 C C . GLN A 1 490 ? -23.346 -8.464 2.123 1.00 87.00 490 GLN A C 1
ATOM 3656 O O . GLN A 1 490 ? -22.472 -9.238 2.517 1.00 87.00 490 GLN A O 1
ATOM 3661 N N . ILE A 1 491 ? -23.080 -7.523 1.214 1.00 93.12 491 ILE A N 1
ATOM 3662 C CA . ILE A 1 491 ? -21.725 -7.247 0.712 1.00 93.12 491 ILE A CA 1
ATOM 3663 C C . ILE A 1 491 ? -20.977 -6.454 1.778 1.00 93.12 491 ILE A C 1
ATOM 3665 O O . ILE A 1 491 ? -21.425 -5.366 2.119 1.00 93.12 491 ILE A O 1
ATOM 3669 N N . SER A 1 492 ? -19.849 -6.961 2.277 1.00 95.81 492 SER A N 1
ATOM 3670 C CA . SER A 1 492 ? -19.046 -6.290 3.312 1.00 95.81 492 SER A CA 1
ATOM 3671 C C . SER A 1 492 ? -18.422 -4.969 2.817 1.00 95.81 492 SER A C 1
ATOM 3673 O O . SER A 1 492 ? -18.031 -4.849 1.649 1.00 95.81 492 SER A O 1
ATOM 3675 N N . TYR A 1 493 ? -18.288 -3.986 3.709 1.00 97.25 493 TYR A N 1
ATOM 3676 C CA . TYR A 1 493 ? -17.641 -2.696 3.459 1.00 97.25 493 TYR A CA 1
ATOM 3677 C C . TYR A 1 493 ? -16.162 -2.854 3.083 1.00 97.25 493 TYR A C 1
ATOM 3679 O O . TYR A 1 493 ? -15.666 -2.155 2.197 1.00 97.25 493 TYR A O 1
ATOM 3687 N N . THR A 1 494 ? -15.459 -3.825 3.666 1.00 97.00 494 THR A N 1
ATOM 3688 C CA . THR A 1 494 ? -14.092 -4.207 3.265 1.00 97.00 494 THR A CA 1
ATOM 3689 C C . THR A 1 494 ? -14.036 -4.646 1.802 1.00 97.00 494 THR A C 1
ATOM 3691 O O . THR A 1 494 ? -13.153 -4.244 1.040 1.00 97.00 494 THR A O 1
ATOM 3694 N N . THR A 1 495 ? -15.009 -5.454 1.374 1.00 96.94 495 THR A N 1
ATOM 3695 C CA . THR A 1 495 ? -15.089 -5.908 -0.020 1.00 96.94 495 THR A CA 1
ATOM 3696 C C . THR A 1 495 ? -15.379 -4.729 -0.950 1.00 96.94 495 THR A C 1
ATOM 3698 O O . THR A 1 495 ? -14.760 -4.614 -2.006 1.00 96.94 495 THR A O 1
ATOM 3701 N N . ALA A 1 496 ? -16.267 -3.820 -0.540 1.00 97.75 496 ALA A N 1
ATOM 3702 C CA . ALA A 1 496 ? -16.621 -2.625 -1.299 1.00 97.75 496 ALA A CA 1
ATOM 3703 C C . ALA A 1 496 ? -15.438 -1.659 -1.470 1.00 97.75 496 ALA A C 1
ATOM 3705 O O . ALA A 1 496 ? -15.141 -1.241 -2.588 1.00 97.75 496 ALA A O 1
ATOM 3706 N N . THR A 1 497 ? -14.726 -1.342 -0.385 1.00 97.69 497 THR A N 1
ATOM 3707 C CA . THR A 1 497 ? -13.531 -0.480 -0.412 1.00 97.69 497 THR A CA 1
ATOM 3708 C C . THR A 1 497 ? -12.436 -1.076 -1.292 1.00 97.69 497 THR A C 1
ATOM 3710 O O . THR A 1 497 ? -11.889 -0.381 -2.147 1.00 97.69 497 THR A O 1
ATOM 3713 N N . THR A 1 498 ? -12.169 -2.377 -1.158 1.00 97.56 498 THR A N 1
ATOM 3714 C CA . THR A 1 498 ? -11.171 -3.083 -1.975 1.00 97.56 498 THR A CA 1
ATOM 3715 C C . THR A 1 498 ? -11.569 -3.108 -3.452 1.00 97.56 498 THR A C 1
ATOM 3717 O O . THR A 1 498 ? -10.749 -2.810 -4.320 1.00 97.56 498 THR A O 1
ATOM 3720 N N . ALA A 1 499 ? -12.837 -3.395 -3.762 1.00 97.50 499 ALA A N 1
ATOM 3721 C CA . ALA A 1 499 ? -13.346 -3.344 -5.131 1.00 97.50 499 ALA A CA 1
ATOM 3722 C C . ALA A 1 499 ? -13.232 -1.931 -5.721 1.00 97.50 499 ALA A C 1
ATOM 3724 O O . ALA A 1 499 ? -12.793 -1.773 -6.858 1.00 97.50 499 ALA A O 1
ATOM 3725 N N . GLY A 1 500 ? -13.551 -0.900 -4.936 1.00 98.00 500 GLY A N 1
ATOM 3726 C CA . GLY A 1 500 ? -13.374 0.495 -5.326 1.00 98.00 500 GLY A CA 1
ATOM 3727 C C . GLY A 1 500 ? -11.913 0.858 -5.607 1.00 98.00 500 GLY A C 1
ATOM 3728 O O . GLY A 1 500 ? -11.651 1.581 -6.564 1.00 98.00 500 GLY A O 1
ATOM 3729 N N . TYR A 1 501 ? -10.954 0.308 -4.854 1.00 97.44 501 TYR A N 1
ATOM 3730 C CA . TYR A 1 501 ? -9.520 0.491 -5.115 1.00 97.44 501 TYR A CA 1
ATOM 3731 C C . TYR A 1 501 ? -9.093 -0.145 -6.444 1.00 97.44 501 TYR A C 1
ATOM 3733 O O . TYR A 1 501 ? -8.381 0.475 -7.235 1.00 97.44 501 TYR A O 1
ATOM 3741 N N . VAL A 1 502 ? -9.572 -1.361 -6.727 1.00 96.62 502 VAL A N 1
ATOM 3742 C CA . VAL A 1 502 ? -9.306 -2.063 -7.994 1.00 96.62 502 VAL A CA 1
ATOM 3743 C C . VAL A 1 502 ? -9.926 -1.314 -9.177 1.00 96.62 502 VAL A C 1
ATOM 3745 O O . VAL A 1 502 ? -9.264 -1.123 -10.196 1.00 96.62 502 VAL A O 1
ATOM 3748 N N . ILE A 1 503 ? -11.168 -0.836 -9.039 1.00 96.75 503 ILE A N 1
ATOM 3749 C CA . ILE A 1 503 ? -11.847 -0.019 -10.056 1.00 96.75 503 ILE A CA 1
ATOM 3750 C C . ILE A 1 503 ? -11.094 1.295 -10.278 1.00 96.75 503 ILE A C 1
ATOM 3752 O O . ILE A 1 503 ? -10.847 1.667 -11.422 1.00 96.75 503 ILE A O 1
ATOM 3756 N N . GLY A 1 504 ? -10.682 1.971 -9.204 1.00 95.56 504 GLY A N 1
ATOM 3757 C CA . GLY A 1 504 ? -9.887 3.192 -9.283 1.00 95.56 504 GLY A CA 1
ATOM 3758 C C . GLY A 1 504 ? -8.546 2.959 -9.978 1.00 95.56 504 GLY A C 1
ATOM 3759 O O . GLY A 1 504 ? -8.169 3.735 -10.850 1.00 95.56 504 GLY A O 1
ATOM 3760 N N . SER A 1 505 ? -7.869 1.849 -9.677 1.00 93.56 505 SER A N 1
ATOM 3761 C CA . SER A 1 505 ? -6.621 1.450 -10.339 1.00 93.56 505 SER A CA 1
ATOM 3762 C C . SER A 1 505 ? -6.842 1.214 -11.837 1.00 93.56 505 SER A C 1
ATOM 3764 O O . SER A 1 505 ? -6.114 1.757 -12.667 1.00 93.56 505 SER A O 1
ATOM 3766 N N . ALA A 1 506 ? -7.905 0.497 -12.212 1.00 91.31 506 ALA A N 1
ATOM 3767 C CA . ALA A 1 506 ? -8.277 0.313 -13.613 1.00 91.31 506 ALA A CA 1
ATOM 3768 C C . ALA A 1 506 ? -8.616 1.646 -14.304 1.00 91.31 506 ALA A C 1
ATOM 3770 O O . ALA A 1 506 ? -8.252 1.845 -15.460 1.00 91.31 506 ALA A O 1
ATOM 3771 N N . ALA A 1 507 ? -9.260 2.582 -13.603 1.00 91.94 507 ALA A N 1
ATOM 3772 C CA . ALA A 1 507 ? -9.534 3.916 -14.122 1.00 91.94 507 ALA A CA 1
ATOM 3773 C C . ALA A 1 507 ? -8.246 4.727 -14.342 1.00 91.94 507 ALA A C 1
ATOM 3775 O O . ALA A 1 507 ? -8.149 5.402 -15.366 1.00 91.94 507 ALA A O 1
ATOM 3776 N N . THR A 1 508 ? -7.242 4.624 -13.455 1.00 88.19 508 THR A N 1
ATOM 3777 C CA . THR A 1 508 ? -5.929 5.260 -13.693 1.00 88.19 508 THR A CA 1
ATOM 3778 C C . THR A 1 508 ? -5.288 4.756 -14.982 1.00 88.19 508 THR A C 1
ATOM 3780 O O . THR A 1 508 ? -4.743 5.559 -15.735 1.00 88.19 508 THR A O 1
ATOM 3783 N N . GLU A 1 509 ? -5.423 3.459 -15.277 1.00 84.88 509 GLU A N 1
ATOM 3784 C CA . GLU A 1 509 ? -4.915 2.878 -16.518 1.00 84.88 509 GLU A CA 1
ATOM 3785 C C . GLU A 1 509 ? -5.737 3.347 -17.715 1.00 84.88 509 GLU A C 1
ATOM 3787 O O . GLU A 1 509 ? -5.176 3.936 -18.622 1.00 84.88 509 GLU A O 1
ATOM 3792 N N . ILE A 1 510 ? -7.065 3.194 -17.709 1.00 85.75 510 ILE A N 1
ATOM 3793 C CA . ILE A 1 510 ? -7.919 3.615 -18.834 1.00 85.75 510 ILE A CA 1
ATOM 3794 C C . ILE A 1 510 ? -7.673 5.091 -19.164 1.00 85.75 510 ILE A C 1
ATOM 3796 O O . ILE A 1 510 ? -7.473 5.448 -20.323 1.00 85.75 510 ILE A O 1
ATOM 3800 N N . VAL A 1 511 ? -7.643 5.965 -18.160 1.00 85.06 511 VAL A N 1
ATOM 3801 C CA . VAL A 1 511 ? -7.407 7.390 -18.404 1.00 85.06 511 VAL A CA 1
ATOM 3802 C C . VAL A 1 511 ? -5.953 7.656 -18.788 1.00 85.06 511 VAL A C 1
ATOM 3804 O O . VAL A 1 511 ? -5.719 8.543 -19.602 1.00 85.06 511 VAL A O 1
ATOM 3807 N N . GLY A 1 512 ? -4.984 6.890 -18.285 1.00 77.62 512 GLY A N 1
ATOM 3808 C CA . GLY A 1 512 ? -3.579 6.974 -18.690 1.00 77.62 512 GLY A CA 1
ATOM 3809 C C . GLY A 1 512 ? -3.345 6.546 -20.141 1.00 77.62 512 GLY A C 1
ATOM 3810 O O . GLY A 1 512 ? -2.724 7.282 -20.906 1.00 77.62 512 GLY A O 1
ATOM 3811 N N . THR A 1 513 ? -3.891 5.400 -20.552 1.00 71.38 513 THR A N 1
ATOM 3812 C CA . THR A 1 513 ? -3.756 4.829 -21.898 1.00 71.38 513 THR A CA 1
ATOM 3813 C C . THR A 1 513 ? -4.545 5.625 -22.938 1.00 71.38 513 THR A C 1
ATOM 3815 O O . THR A 1 513 ? -4.062 5.832 -24.050 1.00 71.38 513 THR A O 1
ATOM 3818 N N . PHE A 1 514 ? -5.763 6.071 -22.599 1.00 67.88 514 PHE A N 1
ATOM 3819 C CA . PHE A 1 514 ? -6.673 6.745 -23.534 1.00 67.88 514 PHE A CA 1
ATOM 3820 C C . PHE A 1 514 ? -6.685 8.270 -23.406 1.00 67.88 514 PHE A C 1
ATOM 3822 O O . PHE A 1 514 ? -7.469 8.918 -24.104 1.00 67.88 514 PHE A O 1
ATOM 3829 N N . SER A 1 515 ? -5.859 8.871 -22.541 1.00 55.47 515 SER A N 1
ATOM 3830 C CA . SER A 1 515 ? -5.869 10.324 -22.360 1.00 55.47 515 SER A CA 1
ATOM 3831 C C . SER A 1 515 ? -5.597 11.065 -23.667 1.00 55.47 515 SER A C 1
ATOM 3833 O O . SER A 1 515 ? -4.467 11.225 -24.124 1.00 55.47 515 SER A O 1
ATOM 3835 N N . LEU A 1 516 ? -6.686 11.638 -24.176 1.00 47.41 516 LEU A N 1
ATOM 3836 C CA . LEU A 1 516 ? -6.815 12.690 -25.184 1.00 47.41 516 LEU A CA 1
ATOM 3837 C C . LEU A 1 516 ? -5.930 13.936 -24.936 1.00 47.41 516 LEU A C 1
ATOM 3839 O O . LEU A 1 516 ? -5.871 14.815 -25.791 1.00 47.41 516 LEU A O 1
ATOM 3843 N N . LEU A 1 517 ? -5.267 14.039 -23.777 1.00 46.84 517 LEU A N 1
ATOM 3844 C CA . LEU A 1 517 ? -4.508 15.204 -23.297 1.00 46.84 517 LEU A CA 1
ATOM 3845 C C . LEU A 1 517 ? -2.994 15.165 -23.591 1.00 46.84 517 LEU A C 1
ATOM 3847 O O . LEU A 1 517 ? -2.267 16.086 -23.197 1.00 46.84 517 LEU A O 1
ATOM 3851 N N . GLY A 1 518 ? -2.538 14.154 -24.334 1.00 46.16 518 GLY A N 1
ATOM 3852 C CA . GLY A 1 518 ? -1.183 14.063 -24.879 1.00 46.16 518 GLY A CA 1
ATOM 3853 C C . GLY A 1 518 ? -0.359 12.942 -24.251 1.00 46.16 518 GLY A C 1
ATOM 3854 O O . GLY A 1 518 ? -0.363 12.751 -23.037 1.00 46.16 518 GLY A O 1
ATOM 3855 N N . SER A 1 519 ? 0.351 12.208 -25.106 1.00 48.03 519 SER A N 1
ATOM 3856 C CA . SER A 1 519 ? 1.215 11.082 -24.757 1.00 48.03 519 SER A CA 1
ATOM 3857 C C . SER A 1 519 ? 2.251 11.479 -23.698 1.00 48.03 519 SER A C 1
ATOM 3859 O O . SER A 1 519 ? 3.137 12.283 -23.980 1.00 48.03 519 SER A O 1
ATOM 3861 N N . GLY A 1 520 ? 2.155 10.903 -22.496 1.00 53.78 520 GLY A N 1
ATOM 3862 C CA . GLY A 1 520 ? 3.195 11.008 -21.465 1.00 53.78 520 GLY A CA 1
ATOM 3863 C C . GLY A 1 520 ? 3.012 12.128 -20.439 1.00 53.78 520 GLY A C 1
ATOM 3864 O O . GLY A 1 520 ? 3.989 12.766 -20.065 1.00 53.78 520 GLY A O 1
ATOM 3865 N N . ARG A 1 521 ? 1.788 12.400 -19.973 1.00 58.84 521 ARG A N 1
ATOM 3866 C CA . ARG A 1 521 ? 1.580 13.246 -18.787 1.00 58.84 521 ARG A CA 1
ATOM 3867 C C . ARG A 1 521 ? 1.104 12.415 -17.612 1.00 58.84 521 ARG A C 1
ATOM 3869 O O . ARG A 1 521 ? 0.176 11.622 -17.737 1.00 58.84 521 ARG A O 1
ATOM 3876 N N . GLY A 1 522 ? 1.709 12.666 -16.461 1.00 64.06 522 GLY A N 1
ATOM 3877 C CA . GLY A 1 522 ? 1.349 11.973 -15.241 1.00 64.06 522 GLY A CA 1
ATOM 3878 C C . GLY A 1 522 ? 0.008 12.357 -14.731 1.00 64.06 522 GLY A C 1
ATOM 3879 O O . GLY A 1 522 ? -0.278 13.541 -14.563 1.00 64.06 522 GLY A O 1
ATOM 3880 N N . LEU A 1 523 ? -0.769 11.331 -14.435 1.00 77.69 523 LEU A N 1
ATOM 3881 C CA . LEU A 1 523 ? -2.028 11.485 -13.758 1.00 77.69 523 LEU A CA 1
ATOM 3882 C C . LEU A 1 523 ? -1.812 11.268 -12.255 1.00 77.69 523 LEU A C 1
ATOM 3884 O O . LEU A 1 523 ? -1.140 10.305 -11.878 1.00 77.69 523 LEU A O 1
ATOM 3888 N N . PRO A 1 524 ? -2.358 12.150 -11.404 1.00 84.94 524 PRO A N 1
ATOM 3889 C CA . PRO A 1 524 ? -2.395 11.928 -9.962 1.00 84.94 524 PRO A CA 1
ATOM 3890 C C . PRO A 1 524 ? -3.252 10.687 -9.690 1.00 84.94 524 PRO A C 1
ATOM 3892 O O . PRO A 1 524 ? -4.425 10.661 -10.060 1.00 84.94 524 PRO A O 1
ATOM 3895 N N . ALA A 1 525 ? -2.688 9.629 -9.108 1.00 88.38 525 ALA A N 1
ATOM 3896 C CA . ALA A 1 525 ? -3.404 8.360 -8.954 1.00 88.38 525 ALA A CA 1
ATOM 3897 C C . ALA A 1 525 ? -4.575 8.489 -7.967 1.00 88.38 525 ALA A C 1
ATOM 3899 O O . ALA A 1 525 ? -5.657 7.933 -8.194 1.00 88.38 525 ALA A O 1
ATOM 3900 N N . LEU A 1 526 ? -4.402 9.289 -6.907 1.00 91.62 526 LEU A N 1
ATOM 3901 C CA . LEU A 1 526 ? -5.407 9.449 -5.855 1.00 91.62 526 LEU A CA 1
ATOM 3902 C C . LEU A 1 526 ? -6.725 10.044 -6.363 1.00 91.62 526 LEU A C 1
ATOM 3904 O O . LEU A 1 526 ? -7.776 9.715 -5.812 1.00 91.62 526 LEU A O 1
ATOM 3908 N N . ILE A 1 527 ? -6.703 10.837 -7.447 1.00 94.00 527 ILE A N 1
ATOM 3909 C CA . ILE A 1 527 ? -7.921 11.424 -8.039 1.00 94.00 527 ILE A CA 1
ATOM 3910 C C . ILE A 1 527 ? -8.880 10.365 -8.587 1.00 94.00 527 ILE A C 1
ATOM 3912 O O . ILE A 1 527 ? -10.075 10.621 -8.705 1.00 94.00 527 ILE A O 1
ATOM 3916 N N . PHE A 1 528 ? -8.371 9.175 -8.902 1.00 95.12 528 PHE A N 1
ATOM 3917 C CA . PHE A 1 528 ? -9.176 8.049 -9.359 1.00 95.12 528 PHE A CA 1
ATOM 3918 C C . PHE A 1 528 ? -9.417 7.044 -8.235 1.00 95.12 528 PHE A C 1
ATOM 3920 O O . PHE A 1 528 ? -10.529 6.531 -8.109 1.00 95.12 528 PHE A O 1
ATOM 3927 N N . LEU A 1 529 ? -8.405 6.782 -7.401 1.00 95.62 529 LEU A N 1
ATOM 3928 C CA . LEU A 1 529 ? -8.485 5.786 -6.331 1.00 95.62 529 LEU A CA 1
ATOM 3929 C C . LEU A 1 529 ? -9.507 6.175 -5.258 1.00 95.62 529 LEU A C 1
ATOM 3931 O O . LEU A 1 529 ? -10.460 5.431 -5.024 1.00 95.62 529 LEU A O 1
ATOM 3935 N N . ILE A 1 530 ? -9.356 7.348 -4.636 1.00 97.00 530 ILE A N 1
ATOM 3936 C CA . ILE A 1 530 ? -10.178 7.732 -3.480 1.00 97.00 530 ILE A CA 1
ATOM 3937 C C . ILE A 1 530 ? -11.657 7.903 -3.852 1.00 97.00 530 ILE A C 1
ATOM 3939 O O . ILE A 1 530 ? -12.495 7.302 -3.173 1.00 97.00 530 ILE A O 1
ATOM 3943 N N . PRO A 1 531 ? -12.031 8.628 -4.928 1.00 97.44 531 PRO A N 1
ATOM 3944 C CA . PRO A 1 531 ? -13.439 8.743 -5.300 1.00 97.44 531 PRO A CA 1
ATOM 3945 C C . PRO A 1 531 ? -14.076 7.392 -5.631 1.00 97.44 531 PRO A C 1
ATOM 3947 O O . PRO A 1 531 ? -15.206 7.146 -5.221 1.00 97.44 531 PRO A O 1
ATOM 3950 N N . SER A 1 532 ? -13.354 6.487 -6.302 1.00 97.88 532 SER A N 1
ATOM 3951 C CA . SER A 1 532 ? -13.874 5.151 -6.627 1.00 97.88 532 SER A CA 1
ATOM 3952 C C . SER A 1 532 ? -14.170 4.329 -5.370 1.00 97.88 532 SER A C 1
ATOM 3954 O O . SER A 1 532 ? -15.209 3.675 -5.289 1.00 97.88 532 SER A O 1
ATOM 3956 N N . MET A 1 533 ? -13.300 4.400 -4.359 1.00 98.31 533 MET A N 1
ATOM 3957 C CA . MET A 1 533 ? -13.524 3.737 -3.072 1.00 98.31 533 MET A CA 1
ATOM 3958 C C . MET A 1 533 ? -14.697 4.338 -2.296 1.00 98.31 533 MET A C 1
ATOM 3960 O O . MET A 1 533 ? -15.546 3.593 -1.809 1.00 98.31 533 MET A O 1
ATOM 3964 N N . LEU A 1 534 ? -14.782 5.670 -2.212 1.00 98.00 534 LEU A N 1
ATOM 3965 C CA . LEU A 1 534 ? -15.881 6.347 -1.519 1.00 98.00 534 LEU A CA 1
ATOM 3966 C C . LEU A 1 534 ? -17.229 6.080 -2.199 1.00 98.00 534 LEU A C 1
ATOM 3968 O O . LEU A 1 534 ? -18.216 5.831 -1.509 1.00 98.00 534 LEU A O 1
ATOM 3972 N N . ILE A 1 535 ? -17.281 6.064 -3.536 1.00 98.19 535 ILE A N 1
ATOM 3973 C CA . ILE A 1 535 ? -18.489 5.701 -4.291 1.00 98.19 535 ILE A CA 1
ATOM 3974 C C . ILE A 1 535 ? -18.896 4.256 -3.992 1.00 98.19 535 ILE A C 1
ATOM 3976 O O . ILE A 1 535 ? -20.076 4.001 -3.753 1.00 98.19 535 ILE A O 1
ATOM 3980 N N . ALA A 1 536 ? -17.947 3.314 -3.963 1.00 98.00 536 ALA A N 1
ATOM 3981 C CA . ALA A 1 536 ? -18.240 1.913 -3.664 1.00 98.00 536 ALA A CA 1
ATOM 3982 C C . ALA A 1 536 ? -18.823 1.738 -2.250 1.00 98.00 536 ALA A C 1
ATOM 3984 O O . ALA A 1 536 ? -19.855 1.087 -2.093 1.00 98.00 536 ALA A O 1
ATOM 3985 N N . VAL A 1 537 ? -18.226 2.382 -1.241 1.00 97.44 537 VAL A N 1
ATOM 3986 C CA . VAL A 1 537 ? -18.745 2.386 0.140 1.00 97.44 537 VAL A CA 1
ATOM 3987 C C . VAL A 1 537 ? -20.127 3.017 0.215 1.00 97.44 537 VAL A C 1
ATOM 3989 O O . VAL A 1 537 ? -21.040 2.427 0.781 1.00 97.44 537 VAL A O 1
ATOM 3992 N N . THR A 1 538 ? -20.302 4.188 -0.398 1.00 97.56 538 THR A N 1
ATOM 3993 C CA . THR A 1 538 ? -21.581 4.912 -0.408 1.00 97.56 538 THR A CA 1
ATOM 3994 C C . THR A 1 538 ? -22.676 4.086 -1.070 1.00 97.56 538 THR A C 1
ATOM 3996 O O . THR A 1 538 ? -23.804 4.068 -0.593 1.00 97.56 538 THR A O 1
ATOM 3999 N N . THR A 1 539 ? -22.345 3.362 -2.140 1.00 97.62 539 THR A N 1
ATOM 4000 C CA . THR A 1 539 ? -23.286 2.474 -2.832 1.00 97.62 539 THR A CA 1
ATOM 4001 C C . THR A 1 539 ? -23.715 1.320 -1.931 1.00 97.62 539 THR A C 1
ATOM 4003 O O . THR A 1 539 ? -24.902 1.005 -1.878 1.00 97.62 539 THR A O 1
ATOM 4006 N N . VAL A 1 540 ? -22.781 0.714 -1.187 1.00 97.38 540 VAL A N 1
ATOM 4007 C CA . VAL A 1 540 ? -23.114 -0.345 -0.224 1.00 97.38 540 VAL A CA 1
ATOM 4008 C C . VAL A 1 540 ? -23.949 0.203 0.934 1.00 97.38 540 VAL A C 1
ATOM 4010 O O . VAL A 1 540 ? -25.011 -0.356 1.198 1.00 97.38 540 VAL A O 1
ATOM 4013 N N . ALA A 1 541 ? -23.563 1.330 1.534 1.00 96.00 541 ALA A N 1
ATOM 4014 C CA . ALA A 1 541 ? -24.330 1.981 2.599 1.00 96.00 541 ALA A CA 1
ATOM 4015 C C . ALA A 1 541 ? -25.756 2.342 2.144 1.00 96.00 541 ALA A C 1
ATOM 4017 O O . ALA A 1 541 ? -26.733 2.034 2.822 1.00 96.00 541 ALA A O 1
ATOM 4018 N N . ALA A 1 542 ? -25.899 2.911 0.942 1.00 96.38 542 ALA A N 1
ATOM 4019 C CA . ALA A 1 542 ? -27.200 3.210 0.348 1.00 96.38 542 ALA A CA 1
ATOM 4020 C C . ALA A 1 542 ? -28.030 1.942 0.096 1.00 96.38 542 ALA A C 1
ATOM 4022 O O . ALA A 1 542 ? -29.234 1.944 0.333 1.00 96.38 542 ALA A O 1
ATOM 4023 N N . SER A 1 543 ? -27.400 0.849 -0.353 1.00 96.00 543 SER A N 1
ATOM 4024 C CA . SER A 1 543 ? -28.094 -0.424 -0.594 1.00 96.00 543 SER A CA 1
ATOM 4025 C C . SER A 1 543 ? -28.591 -1.102 0.685 1.00 96.00 543 SER A C 1
ATOM 4027 O O . SER A 1 543 ? -29.555 -1.863 0.627 1.00 96.00 543 SER A O 1
ATOM 4029 N N . ARG A 1 544 ? -27.952 -0.811 1.825 1.00 93.69 544 ARG A N 1
ATOM 4030 C CA . ARG A 1 544 ? -28.337 -1.302 3.153 1.00 93.69 544 ARG A CA 1
ATOM 4031 C C . ARG A 1 544 ? -29.319 -0.379 3.879 1.00 93.69 544 ARG A C 1
ATOM 4033 O O . ARG A 1 544 ? -29.938 -0.798 4.843 1.00 93.69 544 ARG A O 1
ATOM 4040 N N . GLY A 1 545 ? -29.489 0.858 3.407 1.00 93.06 545 GLY A N 1
ATOM 4041 C CA . GLY A 1 545 ? -30.268 1.878 4.117 1.00 93.06 545 GLY A CA 1
ATOM 4042 C C . GLY A 1 545 ? -29.515 2.536 5.281 1.00 93.06 545 GLY A C 1
ATOM 4043 O O . GLY A 1 545 ? -30.098 3.335 5.999 1.00 93.06 545 GLY A O 1
ATOM 4044 N N . GLU A 1 546 ? -28.214 2.272 5.424 1.00 94.69 546 GLU A N 1
ATOM 4045 C CA . GLU A 1 546 ? -27.335 2.761 6.503 1.00 94.69 546 GLU A CA 1
ATOM 4046 C C . GLU A 1 546 ? -26.620 4.073 6.121 1.00 94.69 546 GLU A C 1
ATOM 4048 O O . GLU A 1 546 ? -25.611 4.459 6.712 1.00 94.69 546 GLU A O 1
ATOM 4053 N N . LEU A 1 547 ? -27.093 4.768 5.080 1.00 94.62 547 LEU A N 1
ATOM 4054 C CA . LEU A 1 547 ? -26.387 5.925 4.527 1.00 94.62 547 LEU A CA 1
ATOM 4055 C C . LEU A 1 547 ? -26.191 7.032 5.574 1.00 94.62 547 LEU A C 1
ATOM 4057 O O . LEU A 1 547 ? -25.097 7.585 5.663 1.00 94.62 547 LEU A O 1
ATOM 4061 N N . ASN A 1 548 ? -27.223 7.320 6.371 1.00 93.06 548 ASN A N 1
ATOM 4062 C CA . ASN A 1 548 ? -27.173 8.357 7.403 1.00 93.06 548 ASN A CA 1
ATOM 4063 C C . ASN A 1 548 ? -26.229 7.985 8.551 1.00 93.06 548 ASN A C 1
ATOM 4065 O O . ASN A 1 548 ? -25.550 8.860 9.080 1.00 93.06 548 ASN A O 1
ATOM 4069 N N . GLU A 1 549 ? -26.144 6.701 8.897 1.00 91.38 549 GLU A N 1
ATOM 4070 C CA . GLU A 1 549 ? -25.258 6.200 9.948 1.00 91.38 549 GLU A CA 1
ATOM 4071 C C . GLU A 1 549 ? -23.790 6.275 9.514 1.00 91.38 549 GLU A C 1
ATOM 4073 O O . GLU A 1 549 ? -22.956 6.873 10.198 1.00 91.38 549 GLU A O 1
ATOM 4078 N N . VAL A 1 550 ? -23.487 5.752 8.323 1.00 94.00 550 VAL A N 1
ATOM 4079 C CA . VAL A 1 550 ? -22.137 5.757 7.745 1.00 94.00 550 VAL A CA 1
ATOM 4080 C C . VAL A 1 550 ? -21.654 7.181 7.491 1.00 94.00 550 VAL A C 1
ATOM 4082 O O . VAL A 1 550 ? -20.505 7.506 7.783 1.00 94.00 550 VAL A O 1
ATOM 4085 N N . TRP A 1 551 ? -22.509 8.055 6.959 1.00 94.19 551 TRP A N 1
ATOM 4086 C CA . TRP A 1 551 ? -22.149 9.443 6.678 1.00 94.19 551 TRP A CA 1
ATOM 4087 C C . TRP A 1 551 ? -22.451 10.400 7.819 1.00 94.19 551 TRP A C 1
ATOM 4089 O O . TRP A 1 551 ? -22.261 11.590 7.612 1.00 94.19 551 TRP A O 1
ATOM 4099 N N . GLY A 1 552 ? -22.874 9.936 8.997 1.00 83.12 552 GLY A N 1
ATOM 4100 C CA . GLY A 1 552 ? -23.087 10.773 10.181 1.00 83.12 552 GLY A CA 1
ATOM 4101 C C . GLY A 1 552 ? -24.056 11.940 9.970 1.00 83.12 552 GLY A C 1
ATOM 4102 O O . GLY A 1 552 ? -23.843 13.015 10.535 1.00 83.12 552 GLY A O 1
ATOM 4103 N N . SER A 1 553 ? -25.084 11.772 9.132 1.00 75.44 553 SER A N 1
ATOM 4104 C CA . SER A 1 553 ? -26.180 12.738 9.050 1.00 75.44 553 SER A CA 1
ATOM 4105 C C . SER A 1 553 ? -26.986 12.616 10.333 1.00 75.44 553 SER A C 1
ATOM 4107 O O . SER A 1 553 ? -27.852 11.757 10.453 1.00 75.44 553 SER A O 1
ATOM 4109 N N . SER A 1 554 ? -26.656 13.445 11.322 1.00 60.91 554 SER A N 1
ATOM 4110 C CA . SER A 1 554 ? -27.506 13.622 12.485 1.00 60.91 554 SER A CA 1
ATOM 4111 C C . SER A 1 554 ? -28.858 14.115 11.987 1.00 60.91 554 SER A C 1
ATOM 4113 O O . SER A 1 554 ? -28.952 15.199 11.406 1.00 60.91 554 SER A O 1
ATOM 4115 N N . ASP A 1 555 ? -29.903 13.319 12.197 1.00 57.97 555 ASP A N 1
ATOM 4116 C CA . ASP A 1 555 ? -31.279 13.774 12.058 1.00 57.97 555 ASP A CA 1
ATOM 4117 C C . ASP A 1 555 ? -31.517 14.842 13.138 1.00 57.97 555 ASP A C 1
ATOM 4119 O O . ASP A 1 555 ? -32.000 14.590 14.236 1.00 57.97 555 ASP A O 1
ATOM 4123 N N . VAL A 1 556 ? -31.100 16.076 12.838 1.00 56.94 556 VAL A N 1
ATOM 4124 C CA . VAL A 1 556 ? -31.338 17.282 13.651 1.00 56.94 556 VAL A CA 1
ATOM 4125 C C . VAL A 1 556 ? -32.826 17.671 13.612 1.00 56.94 556 VAL A C 1
ATOM 4127 O O . VAL A 1 556 ? -33.264 18.609 14.270 1.00 56.94 556 VAL A O 1
ATOM 4130 N N . THR A 1 557 ? -33.643 16.941 12.863 1.00 54.00 557 THR A N 1
ATOM 4131 C CA . THR A 1 557 ? -35.042 17.252 12.610 1.00 54.00 557 THR A CA 1
ATOM 4132 C C . THR A 1 557 ? -35.951 16.218 13.259 1.00 54.00 557 THR A C 1
ATOM 4134 O O . THR A 1 557 ? -36.327 15.278 12.578 1.00 54.00 557 THR A O 1
ATOM 4137 N N . GLU A 1 558 ? -36.336 16.406 14.530 1.00 53.28 558 GLU A N 1
ATOM 4138 C CA . GLU A 1 558 ? -37.699 16.029 14.978 1.00 53.28 558 GLU A CA 1
ATOM 4139 C C . GLU A 1 558 ? -38.145 16.502 16.377 1.00 53.28 558 GLU A C 1
ATOM 4141 O O . GLU A 1 558 ? -39.279 16.235 16.766 1.00 53.28 558 GLU A O 1
ATOM 4146 N N . SER A 1 559 ? -37.360 17.275 17.135 1.00 53.81 559 SER A N 1
ATOM 4147 C CA . SER A 1 559 ? -37.791 17.741 18.470 1.00 53.81 559 SER A CA 1
ATOM 4148 C C . SER A 1 559 ? -38.432 19.140 18.528 1.00 53.81 559 SER A C 1
ATOM 4150 O O . SER A 1 559 ? -38.885 19.540 19.598 1.00 53.81 559 SER A O 1
ATOM 4152 N N . GLU A 1 560 ? -38.567 19.872 17.413 1.00 57.34 560 GLU A N 1
ATOM 4153 C CA . GLU A 1 560 ? -39.199 21.212 17.407 1.00 57.34 560 GLU A CA 1
ATOM 4154 C C . GLU A 1 560 ? -40.717 21.236 17.120 1.00 57.34 560 GLU A C 1
ATOM 4156 O O . GLU A 1 560 ? -41.316 22.307 17.163 1.00 57.34 560 GLU A O 1
ATOM 4161 N N . SER A 1 561 ? -41.387 20.097 16.884 1.00 55.94 561 SER A N 1
ATOM 4162 C CA . SER A 1 561 ? -42.826 20.097 16.531 1.00 55.94 561 SER A CA 1
ATOM 4163 C C . SER A 1 561 ? -43.817 19.816 17.675 1.00 55.94 561 SER A C 1
ATOM 4165 O O . SER A 1 561 ? -45.017 19.926 17.452 1.00 55.94 561 SER A O 1
ATOM 4167 N N . ASN A 1 562 ? -43.360 19.550 18.907 1.00 55.53 562 ASN A N 1
ATOM 4168 C CA . ASN A 1 562 ? -44.246 19.265 20.055 1.00 55.53 562 ASN A CA 1
ATOM 4169 C C . ASN A 1 562 ? -44.246 20.345 21.160 1.00 55.53 562 ASN A C 1
ATOM 4171 O O . ASN A 1 562 ? -44.699 20.085 22.271 1.00 55.53 562 ASN A O 1
ATOM 4175 N N . ALA A 1 563 ? -43.763 21.562 20.885 1.00 57.34 563 ALA A N 1
ATOM 4176 C CA . ALA A 1 563 ? -43.781 22.673 21.853 1.00 57.34 563 ALA A CA 1
ATOM 4177 C C . ALA A 1 563 ? -44.937 23.676 21.650 1.00 57.34 563 ALA A C 1
ATOM 4179 O O . ALA A 1 563 ? -44.920 24.765 22.224 1.00 57.34 563 ALA A O 1
ATOM 4180 N N . SER A 1 564 ? -45.947 23.329 20.850 1.00 56.50 564 SER A N 1
ATOM 4181 C CA . SER A 1 564 ? -47.157 24.138 20.686 1.00 56.50 564 SER A CA 1
ATOM 4182 C C . SER A 1 564 ? -48.416 23.272 20.717 1.00 56.50 564 SER A C 1
ATOM 4184 O O . SER A 1 564 ? -48.994 23.009 19.666 1.00 56.50 564 SER A O 1
ATOM 4186 N N . ASP A 1 565 ? -48.809 22.841 21.916 1.00 47.28 565 ASP A N 1
ATOM 4187 C CA . ASP A 1 565 ? -50.214 22.650 22.313 1.00 47.28 565 ASP A CA 1
ATOM 4188 C C . ASP A 1 565 ? -50.373 22.782 23.837 1.00 47.28 565 ASP A C 1
ATOM 4190 O O . ASP A 1 565 ? -49.595 22.139 24.583 1.00 47.28 565 ASP A O 1
#

Sequence (565 aa):
NVPEPRNLEQRESIPKLWGMTNPPNTNNQYDNDNNISAPNNNNQQLIPTLMYTIVPFLPSITIQSFNDHYQQLKQQFNLAAAALPPGAATDSVEYIGAANVYNESIQSLLVLLLSKRVALYFLATMATLYAGWRASVTIGAIGGGYLGGPGMALDNLNREVLKGESFVYDDGIVVGSTDDDDDKVEEEDVGSDDDDDDDKLFATLVDDSPQSTKVGSAIALTLPLLLGGSLALSYSLISFFKDAGIDGSSISSSIIGDEYLSAIQGLLPYLTSIPSMALCVLFVATEFRSVSKASSNTSLLRAENIAALLYVAGAYVAKVYPTITIGGEWNLDLGPLQNGVNIAFAATVVRALSPFLISYSSTSDSSSTMASPPKVPSISIQTMALTLIGVTLFDGISVFGTVANAATIDTVAPASVMETVATYKADAQLWNPGLLSVVVGHNQNAKITEALGLGDVVFPACLVAWGFFADAVVKSTDAAEEEEEIPKRQISYTTATTAGYVIGSAATEIVGTFSLLGSGRGLPALIFLIPSMLIAVTTVAASRGELNEVWGSSDVTESESNASD